Protein AF-A0A1C5L972-F1 (afdb_monomer_lite)

Sequence (433 aa):
MKRKRRQRWIAMLMAVVMLASTMGSTGLAQSLQNETADSETIQKQEEPREFLLPDQVKTWKDVPEYFCRLLGYLPEDGANLELDEESDRYQEILISEGIFAAKDFSEKTTDPITEEEWETLCRKAFSETVKTEEEAQNLSGTAESDRCLITADTSELTGLTAGHVSSVNGSCLSLYDSEIEKLSICDTRELKLKNVKTKRLYISMADGESCRIQSDEETEIPELVITGEGSVSIEGSGSFGVVRVMDTIQELEVRATCSVINESDADISLEDTEGNVEQLQPTEQRELTLSGYLIQFVAEDTTIDTEVVTPGSAIVFPETVPEKEGCIFTSWYKDEAFTEPASQFETAEGQMVYYARYVTEDDAVTVTFDTMGGASLSPVTLAKGESLLTRPVSEIYTSQEGYTFGGWCLDKACTEGFSYSQPVEGDLTLYAF

Foldseek 3Di:
DVVVVVVVVVVVVVVLLVVVVVPDPDDPDDDDDDDDDDDPPPPPPPDFDAQPDDPQQFWLLSPLVVVCLQFVHDLCVQVVDPDPDSSVSSLVVCVVVVLDDPVLRDPPRGHTDDSVSVVVSVVSNFVEEARAQVSQDPPEEDELDGEYEYAYQEYAHEHYRYVEYGYELHQEYHYYPYEYAEYHYELHAEYHYELYEYAEYRYEYEAPGEHEYFYACNYEYQYYEYDYAEEYEYFFNYDYEEYEYAEHYPEYEYLYFYKYFDQYQAWHWYQANVRDTDTAGHGGIDGGDNQFAWEFEDEPNDTPDIDGAGTNAQDDDDPDDDDDPQKDWAFWAQDPVRPGGDFSRDGRRHHTYIYIDIDGPVQKAWEAEPAVAWDHADIHIHGFFDFQRRDDCVRQDTDDPPDDFSAWAQDQVRPGGDDRRGGDHHYGYIYTD

Radius of gyration: 25.87 Å; chains: 1; bounding box: 67×51×73 Å

pLDDT: mean 85.1, std 19.79, range [24.78, 98.5]

Structure (mmCIF, N/CA/C/O backbone):
data_AF-A0A1C5L972-F1
#
_entry.id   AF-A0A1C5L972-F1
#
loop_
_atom_site.group_PDB
_atom_site.id
_atom_site.type_symbol
_atom_site.label_atom_id
_atom_site.label_alt_id
_atom_site.label_comp_id
_atom_site.label_asym_id
_atom_site.label_entity_id
_atom_site.label_seq_id
_atom_site.pdbx_PDB_ins_code
_atom_site.Cartn_x
_atom_site.Cartn_y
_atom_site.Cartn_z
_atom_site.occupancy
_atom_site.B_iso_or_equiv
_atom_site.auth_seq_id
_atom_site.auth_comp_id
_atom_site.auth_asym_id
_atom_site.auth_atom_id
_atom_site.pdbx_PDB_model_num
ATOM 1 N N . MET A 1 1 ? 34.089 -0.508 -3.631 1.00 36.09 1 MET A N 1
ATOM 2 C CA . MET A 1 1 ? 34.187 0.844 -4.243 1.00 36.09 1 MET A CA 1
ATOM 3 C C . MET A 1 1 ? 33.174 1.103 -5.368 1.00 36.09 1 MET A C 1
ATOM 5 O O . MET A 1 1 ? 32.756 2.245 -5.490 1.00 36.09 1 MET A O 1
ATOM 9 N N . LYS A 1 2 ? 32.726 0.097 -6.144 1.00 38.66 2 LYS A N 1
ATOM 10 C CA . LYS A 1 2 ? 31.713 0.273 -7.211 1.00 38.66 2 LYS A CA 1
ATOM 11 C C . LYS A 1 2 ? 30.279 0.540 -6.694 1.00 38.66 2 LYS A C 1
ATOM 13 O O . LYS A 1 2 ? 29.638 1.459 -7.184 1.00 38.66 2 LYS A O 1
ATOM 18 N N . ARG A 1 3 ? 29.830 -0.151 -5.631 1.00 32.56 3 ARG A N 1
ATOM 19 C CA . ARG A 1 3 ? 28.470 -0.026 -5.043 1.00 32.56 3 ARG A CA 1
ATOM 20 C C . ARG A 1 3 ? 28.144 1.387 -4.510 1.00 32.56 3 ARG A C 1
ATOM 22 O O . ARG A 1 3 ? 27.142 1.968 -4.893 1.00 32.56 3 ARG A O 1
ATOM 29 N N . LYS A 1 4 ? 29.073 2.007 -3.763 1.00 30.14 4 LYS A N 1
ATOM 30 C CA . LYS A 1 4 ? 28.936 3.393 -3.251 1.00 30.14 4 LYS A CA 1
ATOM 31 C C . LYS A 1 4 ? 28.996 4.482 -4.331 1.00 30.14 4 LYS A C 1
ATOM 33 O O . LYS A 1 4 ? 28.506 5.583 -4.108 1.00 30.14 4 LYS A O 1
ATOM 38 N N . ARG A 1 5 ? 29.627 4.211 -5.483 1.00 29.88 5 ARG A N 1
ATOM 39 C CA . ARG A 1 5 ? 29.560 5.112 -6.645 1.00 29.88 5 ARG A CA 1
ATOM 40 C C . ARG A 1 5 ? 28.201 4.973 -7.329 1.00 29.88 5 ARG A C 1
ATOM 42 O O . ARG A 1 5 ? 27.576 5.993 -7.550 1.00 29.88 5 ARG A O 1
ATOM 49 N N . ARG A 1 6 ? 27.706 3.749 -7.547 1.00 36.38 6 ARG A N 1
ATOM 50 C CA . ARG A 1 6 ? 26.375 3.493 -8.130 1.00 36.38 6 ARG A CA 1
ATOM 51 C C . ARG A 1 6 ? 25.248 4.151 -7.309 1.00 36.38 6 ARG A C 1
ATOM 53 O O . ARG A 1 6 ? 24.462 4.888 -7.877 1.00 36.38 6 ARG A O 1
ATOM 60 N N . GLN A 1 7 ? 25.267 4.024 -5.978 1.00 33.81 7 GLN A N 1
ATOM 61 C CA . GLN A 1 7 ? 24.280 4.663 -5.084 1.00 33.81 7 GLN A CA 1
ATOM 62 C C . GLN A 1 7 ? 24.304 6.203 -5.126 1.00 33.81 7 GLN A C 1
ATOM 64 O O . GLN A 1 7 ? 23.258 6.836 -5.165 1.00 33.81 7 GLN A O 1
ATOM 69 N N . ARG A 1 8 ? 25.491 6.827 -5.181 1.00 33.19 8 ARG A N 1
ATOM 70 C CA . ARG A 1 8 ? 25.604 8.294 -5.326 1.00 33.19 8 ARG A CA 1
ATOM 71 C C . ARG A 1 8 ? 25.149 8.794 -6.698 1.00 33.19 8 ARG A C 1
ATOM 73 O O . ARG A 1 8 ? 24.725 9.935 -6.799 1.00 33.19 8 ARG A O 1
ATOM 80 N N . TRP A 1 9 ? 25.262 7.960 -7.730 1.00 37.53 9 TRP A N 1
ATOM 81 C CA . TRP A 1 9 ? 24.774 8.262 -9.075 1.00 37.53 9 TRP A CA 1
ATOM 82 C C . TRP A 1 9 ? 23.250 8.124 -9.173 1.00 37.53 9 TRP A C 1
ATOM 84 O O . TRP A 1 9 ? 22.620 9.004 -9.742 1.00 37.53 9 TRP A O 1
ATOM 94 N N . ILE A 1 10 ? 22.660 7.097 -8.552 1.00 39.41 10 ILE A N 1
ATOM 95 C CA . ILE A 1 10 ? 21.199 6.910 -8.480 1.00 39.41 10 ILE A CA 1
ATOM 96 C C . ILE A 1 10 ? 20.537 8.079 -7.734 1.00 39.41 10 ILE A C 1
ATOM 98 O O . ILE A 1 10 ? 19.611 8.686 -8.258 1.00 39.41 10 ILE A O 1
ATOM 102 N N . ALA A 1 11 ? 21.083 8.487 -6.581 1.00 33.41 11 ALA A N 1
ATOM 103 C CA . ALA A 1 11 ? 20.575 9.640 -5.827 1.00 33.41 11 ALA A CA 1
ATOM 104 C C . ALA A 1 11 ? 20.673 10.969 -6.607 1.00 33.41 11 ALA A C 1
ATOM 106 O O . ALA A 1 11 ? 19.819 11.841 -6.476 1.00 33.41 11 ALA A O 1
ATOM 107 N N . MET A 1 12 ? 21.708 11.130 -7.439 1.00 36.00 12 MET A N 1
ATOM 108 C CA . MET A 1 12 ? 21.872 12.316 -8.283 1.00 36.00 12 MET A CA 1
ATOM 109 C C . MET A 1 12 ? 20.904 12.310 -9.475 1.00 36.00 12 MET A C 1
ATOM 111 O O . MET A 1 12 ? 20.450 13.374 -9.878 1.00 36.00 12 MET A O 1
ATOM 115 N N . LEU A 1 13 ? 20.553 11.133 -10.007 1.00 40.84 13 LEU A N 1
ATOM 116 C CA . LEU A 1 13 ? 19.577 10.988 -11.089 1.00 40.84 13 LEU A CA 1
ATOM 117 C C . LEU A 1 13 ? 18.139 11.208 -10.592 1.00 40.84 13 LEU A C 1
ATOM 119 O O . LEU A 1 13 ? 17.389 11.924 -11.243 1.00 40.84 13 LEU A O 1
ATOM 123 N N . MET A 1 14 ? 17.794 10.689 -9.407 1.00 37.59 14 MET A N 1
ATOM 124 C CA . MET A 1 14 ? 16.515 10.961 -8.726 1.00 37.59 14 MET A CA 1
ATOM 125 C C . MET A 1 14 ? 16.310 12.469 -8.520 1.00 37.59 14 MET A C 1
ATOM 127 O O . MET A 1 14 ? 15.249 13.002 -8.828 1.00 37.59 14 MET A O 1
ATOM 131 N N . ALA A 1 15 ? 17.361 13.191 -8.110 1.00 33.16 15 ALA A N 1
ATOM 132 C CA . ALA A 1 15 ? 17.312 14.648 -7.983 1.00 33.16 15 ALA A CA 1
ATOM 133 C C . ALA A 1 15 ? 17.104 15.371 -9.330 1.00 33.16 15 ALA A C 1
ATOM 135 O O . ALA A 1 15 ? 16.464 16.416 -9.363 1.00 33.16 15 ALA A O 1
ATOM 136 N N . VAL A 1 16 ? 17.613 14.830 -10.444 1.00 37.38 16 VAL A N 1
ATOM 137 C CA . VAL A 1 16 ? 17.406 15.399 -11.790 1.00 37.38 16 VAL A CA 1
ATOM 138 C C . VAL A 1 16 ? 15.995 15.106 -12.312 1.00 37.38 16 VAL A C 1
ATOM 140 O O . VAL A 1 16 ? 15.380 15.996 -12.893 1.00 37.38 16 VAL A O 1
ATOM 143 N N . VAL A 1 17 ? 15.445 13.918 -12.041 1.00 36.50 17 VAL A N 1
ATOM 144 C CA . VAL A 1 17 ? 14.046 13.577 -12.360 1.00 36.50 17 VAL A CA 1
ATOM 145 C C . VAL A 1 17 ? 13.074 14.465 -11.567 1.00 36.50 17 VAL A C 1
ATOM 147 O O . VAL A 1 17 ? 12.133 14.994 -12.151 1.00 36.50 17 VAL A O 1
ATOM 150 N N . MET A 1 18 ? 13.353 14.740 -10.285 1.00 32.59 18 MET A N 1
ATOM 151 C CA . MET A 1 18 ? 12.574 15.692 -9.473 1.00 32.59 18 MET A CA 1
ATOM 152 C C . MET A 1 18 ? 12.760 17.167 -9.884 1.00 32.59 18 MET A C 1
ATOM 154 O O . MET A 1 18 ? 11.884 17.999 -9.661 1.00 32.59 18 MET A O 1
ATOM 158 N N . LEU A 1 19 ? 13.899 17.537 -10.479 1.00 30.64 19 LEU A N 1
ATOM 159 C CA . LEU A 1 19 ? 14.118 18.901 -10.981 1.00 30.64 19 LEU A CA 1
ATOM 160 C C . LEU A 1 19 ? 13.445 19.132 -12.344 1.00 30.64 19 LEU A C 1
ATOM 162 O O . LEU A 1 19 ? 13.000 20.245 -12.618 1.00 30.64 19 LEU A O 1
ATOM 166 N N . ALA A 1 20 ? 13.299 18.096 -13.174 1.00 33.44 20 ALA A N 1
ATOM 167 C CA . ALA A 1 20 ? 12.594 18.190 -14.453 1.00 33.44 20 ALA A CA 1
ATOM 168 C C . ALA A 1 20 ? 11.072 18.383 -14.288 1.00 33.44 20 ALA A C 1
ATOM 170 O O . ALA A 1 20 ? 10.449 19.027 -15.128 1.00 33.44 20 ALA A O 1
ATOM 171 N N . SER A 1 21 ? 10.479 17.923 -13.181 1.00 32.88 21 SER A N 1
ATOM 172 C CA . SER A 1 21 ? 9.069 18.183 -12.852 1.00 32.88 21 SER A CA 1
ATOM 173 C C . SER A 1 21 ? 8.804 19.595 -12.304 1.00 32.88 21 SER A C 1
ATOM 175 O O . SER A 1 21 ? 7.650 20.008 -12.226 1.00 32.88 21 SER A O 1
ATOM 177 N N . THR A 1 22 ? 9.840 20.386 -11.985 1.00 31.42 22 THR A N 1
ATOM 178 C CA . THR A 1 22 ? 9.687 21.742 -11.409 1.00 31.42 22 THR A CA 1
ATOM 179 C C . THR A 1 22 ? 9.981 22.891 -12.381 1.00 31.42 22 THR A C 1
ATOM 181 O O . THR A 1 22 ? 9.849 24.060 -12.013 1.00 31.42 22 THR A O 1
ATOM 184 N N . MET A 1 23 ? 10.305 22.610 -13.648 1.00 30.88 23 MET A N 1
ATOM 185 C CA . MET A 1 23 ? 10.529 23.641 -14.669 1.00 30.88 23 MET A CA 1
ATOM 186 C C . MET A 1 23 ? 9.617 23.430 -15.885 1.00 30.88 23 MET A C 1
ATOM 188 O O . MET A 1 23 ? 10.005 22.752 -16.829 1.00 30.88 23 MET A O 1
ATOM 192 N N . GLY A 1 24 ? 8.431 24.065 -15.906 1.00 30.75 24 GLY A N 1
ATOM 193 C CA . GLY A 1 24 ? 7.720 24.261 -17.179 1.00 30.75 24 GLY A CA 1
ATOM 194 C C . GLY A 1 24 ? 6.199 24.436 -17.225 1.00 30.75 24 GLY A C 1
ATOM 195 O O . GLY A 1 24 ? 5.685 24.503 -18.334 1.00 30.75 24 GLY A O 1
ATOM 196 N N . SER A 1 25 ? 5.436 24.561 -16.133 1.00 29.91 25 SER A N 1
ATOM 197 C CA . SER A 1 25 ? 3.982 24.822 -16.230 1.00 29.91 25 SER A CA 1
ATOM 198 C C . SER A 1 25 ? 3.645 26.320 -16.352 1.00 29.91 25 SER A C 1
ATOM 200 O O . SER A 1 25 ? 2.849 26.864 -15.590 1.00 29.91 25 SER A O 1
ATOM 202 N N . THR A 1 26 ? 4.248 27.032 -17.302 1.00 34.31 26 THR A N 1
ATOM 203 C CA . THR A 1 26 ? 3.785 28.379 -17.681 1.00 34.31 26 THR A CA 1
ATOM 204 C C . THR A 1 26 ? 3.864 28.532 -19.190 1.00 34.31 26 THR A C 1
ATOM 206 O O . THR A 1 26 ? 4.852 29.044 -19.712 1.00 34.31 26 THR A O 1
ATOM 209 N N . GLY A 1 27 ? 2.830 28.083 -19.904 1.00 32.16 27 GLY A N 1
ATOM 210 C CA . GLY A 1 27 ? 2.755 28.359 -21.337 1.00 32.16 27 GLY A CA 1
ATOM 211 C C . GLY A 1 27 ? 1.885 27.466 -22.210 1.00 32.16 27 GLY A C 1
ATOM 212 O O . GLY A 1 27 ? 2.214 27.352 -23.378 1.00 32.16 27 GLY A O 1
ATOM 213 N N . LEU A 1 28 ? 0.795 26.863 -21.728 1.00 26.52 28 LEU A N 1
ATOM 214 C CA . LEU A 1 28 ? -0.190 26.220 -22.616 1.00 26.52 28 LEU A CA 1
ATOM 215 C C . LEU A 1 28 ? -1.625 26.529 -22.169 1.00 26.52 28 LEU A C 1
ATOM 217 O O . LEU A 1 28 ? -2.417 25.658 -21.837 1.00 26.52 28 LEU A O 1
ATOM 221 N N . ALA A 1 29 ? -1.970 27.816 -22.182 1.00 28.81 29 ALA A N 1
ATOM 222 C CA . ALA A 1 29 ? -3.348 28.259 -22.342 1.00 28.81 29 ALA A CA 1
ATOM 223 C C . ALA A 1 29 ? -3.404 29.063 -23.646 1.00 28.81 29 ALA A C 1
ATOM 225 O O . ALA A 1 29 ? -2.636 30.006 -23.807 1.00 28.81 29 ALA A O 1
ATOM 226 N N . GLN A 1 30 ? -4.320 28.693 -24.545 1.00 30.34 30 GLN A N 1
ATOM 227 C CA . GLN A 1 30 ? -4.531 29.235 -25.901 1.00 30.34 30 GLN A CA 1
ATOM 228 C C . GLN A 1 30 ? -3.639 28.662 -27.011 1.00 30.34 30 GLN A C 1
ATOM 230 O O . GLN A 1 30 ? -2.775 29.334 -27.558 1.00 30.34 30 GLN A O 1
ATOM 235 N N . SER A 1 31 ? -3.953 27.453 -27.466 1.00 27.86 31 SER A N 1
ATOM 236 C CA . SER A 1 31 ? -4.406 27.251 -28.852 1.00 27.86 31 SER A CA 1
ATOM 237 C C . SER A 1 31 ? -4.719 25.777 -29.067 1.00 27.86 31 SER A C 1
ATOM 239 O O . SER A 1 31 ? -3.822 24.954 -29.020 1.00 27.86 31 SER A O 1
ATOM 241 N N . LEU A 1 32 ? -6.004 25.469 -29.240 1.00 24.78 32 LEU A N 1
ATOM 242 C CA . LEU A 1 32 ? -6.559 24.341 -30.001 1.00 24.78 32 LEU A CA 1
ATOM 243 C C . LEU A 1 32 ? -8.081 24.408 -29.818 1.00 24.78 32 LEU A C 1
ATOM 245 O O . LEU A 1 32 ? -8.695 23.679 -29.048 1.00 24.78 32 LEU A O 1
ATOM 249 N N . GLN A 1 33 ? -8.690 25.387 -30.489 1.00 28.67 33 GLN A N 1
ATOM 250 C CA . GLN A 1 33 ? -10.085 25.275 -30.897 1.00 28.67 33 GLN A CA 1
ATOM 251 C C . GLN A 1 33 ? -10.085 24.752 -32.331 1.00 28.67 33 GLN A C 1
ATOM 253 O O . GLN A 1 33 ? -9.422 25.331 -33.190 1.00 28.67 33 GLN A O 1
ATOM 258 N N . ASN A 1 34 ? -10.889 23.710 -32.539 1.00 26.97 34 ASN A N 1
ATOM 259 C CA . ASN A 1 34 ? -11.239 23.044 -33.793 1.00 26.97 34 ASN A CA 1
ATOM 260 C C . ASN A 1 34 ? -10.188 22.086 -34.368 1.00 26.97 34 ASN A C 1
ATOM 262 O O . ASN A 1 34 ? -9.367 22.479 -35.184 1.00 26.97 34 ASN A O 1
ATOM 266 N N . GLU A 1 35 ? -10.332 20.802 -34.045 1.00 28.38 35 GLU A N 1
ATOM 267 C CA . GLU A 1 35 ? -10.905 19.832 -34.991 1.00 28.38 35 GLU A CA 1
ATOM 268 C C . GLU A 1 35 ? -11.329 18.563 -34.232 1.00 28.38 35 GLU A C 1
ATOM 270 O O . GLU A 1 35 ? -10.538 17.900 -33.573 1.00 28.38 35 GLU A O 1
ATOM 275 N N . THR A 1 36 ? -12.629 18.281 -34.273 1.00 27.91 36 THR A N 1
ATOM 276 C CA . THR A 1 36 ? -13.279 17.089 -33.722 1.00 27.91 36 THR A CA 1
ATOM 277 C C . THR A 1 36 ? -13.065 15.891 -34.645 1.00 27.91 36 THR A C 1
ATOM 279 O O . THR A 1 36 ? -13.440 15.960 -35.818 1.00 27.91 36 THR A O 1
ATOM 282 N N . ALA A 1 37 ? -12.576 14.778 -34.101 1.00 26.42 37 ALA A N 1
ATOM 283 C CA . ALA A 1 37 ? -12.864 13.439 -34.601 1.00 26.42 37 ALA A CA 1
ATOM 284 C C . ALA A 1 37 ? -13.114 12.521 -33.396 1.00 26.42 37 ALA A C 1
ATOM 286 O O . ALA A 1 37 ? -12.305 12.465 -32.473 1.00 26.42 37 ALA A O 1
ATOM 287 N N . ASP A 1 38 ? -14.283 11.887 -33.407 1.00 31.73 38 ASP A N 1
ATOM 288 C CA . ASP A 1 38 ? -14.899 11.136 -32.317 1.00 31.73 38 ASP A CA 1
ATOM 289 C C . ASP A 1 38 ? -14.003 10.038 -31.726 1.00 31.73 38 ASP A C 1
ATOM 291 O O . ASP A 1 38 ? -13.674 9.046 -32.374 1.00 31.73 38 ASP A O 1
ATOM 295 N N . SER A 1 39 ? -13.709 10.188 -30.440 1.00 29.86 39 SER A N 1
ATOM 296 C CA . SER A 1 39 ? -13.487 9.094 -29.503 1.00 29.86 39 SER A CA 1
ATOM 297 C C . SER A 1 39 ? -14.134 9.547 -28.203 1.00 29.86 39 SER A C 1
ATOM 299 O O . SER A 1 39 ? -13.539 10.307 -27.441 1.00 29.86 39 SER A O 1
ATOM 301 N N . GLU A 1 40 ? -15.386 9.149 -27.983 1.00 29.16 40 GLU A N 1
ATOM 302 C CA . GLU A 1 40 ? -16.032 9.259 -26.677 1.00 29.16 40 GLU A CA 1
ATOM 303 C C . GLU A 1 40 ? -15.261 8.373 -25.692 1.00 29.16 40 GLU A C 1
ATOM 305 O O . GLU A 1 40 ? -15.596 7.211 -25.463 1.00 29.16 40 GLU A O 1
ATOM 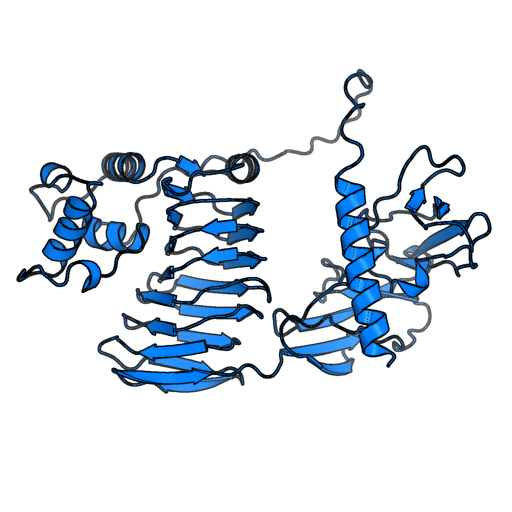310 N N . THR A 1 41 ? -14.200 8.917 -25.099 1.00 28.72 41 THR A N 1
ATOM 311 C CA . THR A 1 41 ? -13.708 8.418 -23.824 1.00 28.72 41 THR A CA 1
ATOM 312 C C . THR A 1 41 ? -14.775 8.807 -22.818 1.00 28.72 41 THR A C 1
ATOM 314 O O . THR A 1 41 ? -14.838 9.948 -22.363 1.00 28.72 41 THR A O 1
ATOM 317 N N . ILE A 1 42 ? -15.682 7.875 -22.534 1.00 30.97 42 ILE A N 1
ATOM 318 C CA . ILE A 1 42 ? -16.595 7.983 -21.404 1.00 30.97 42 ILE A CA 1
ATOM 319 C C . ILE A 1 42 ? -15.698 7.989 -20.162 1.00 30.97 42 ILE A C 1
ATOM 321 O O . ILE A 1 42 ? -15.358 6.933 -19.635 1.00 30.97 42 ILE A O 1
ATOM 325 N N . GLN A 1 43 ? -15.274 9.173 -19.712 1.00 33.34 43 GLN A N 1
ATOM 326 C CA . GLN A 1 43 ? -14.918 9.363 -18.314 1.00 33.34 43 GLN A CA 1
ATOM 327 C C . GLN A 1 43 ? -16.203 9.054 -17.554 1.00 33.34 43 GLN A C 1
ATOM 329 O O . GLN A 1 43 ? -17.136 9.857 -17.528 1.00 33.34 43 GLN A O 1
ATOM 334 N N . LYS A 1 44 ? -16.311 7.825 -17.042 1.00 41.16 44 LYS A N 1
ATOM 335 C CA . LYS A 1 44 ? -17.315 7.510 -16.036 1.00 41.16 44 LYS A CA 1
ATOM 336 C C . LYS A 1 44 ? -16.980 8.409 -14.860 1.00 41.16 44 LYS A C 1
ATOM 338 O O . LYS A 1 44 ? -16.029 8.143 -14.140 1.00 41.16 44 LYS A O 1
ATOM 343 N N . GLN A 1 45 ? -17.726 9.496 -14.738 1.00 46.72 45 GLN A N 1
ATOM 344 C CA . GLN A 1 45 ? -17.748 10.285 -13.527 1.00 46.72 45 GLN A CA 1
ATOM 345 C C . GLN A 1 45 ? -18.190 9.327 -12.422 1.00 46.72 45 GLN A C 1
ATOM 347 O O . GLN A 1 45 ? -19.294 8.782 -12.482 1.00 46.72 45 GLN A O 1
ATOM 352 N N . GLU A 1 46 ? -17.269 9.006 -11.521 1.00 57.84 46 GLU A N 1
ATOM 353 C CA . GLU A 1 46 ? -17.549 8.122 -10.402 1.00 57.84 46 GLU A CA 1
ATOM 354 C C . GLU A 1 46 ? -18.606 8.809 -9.534 1.00 57.84 46 GLU A C 1
ATOM 356 O O . GLU A 1 46 ? -18.465 9.983 -9.181 1.00 57.84 46 GLU A O 1
ATOM 361 N N . GLU A 1 47 ? -19.728 8.131 -9.286 1.00 70.38 47 GLU A N 1
ATOM 362 C CA . GLU A 1 47 ? -20.757 8.706 -8.425 1.00 70.38 47 GLU A CA 1
ATOM 363 C C . GLU A 1 47 ? -20.192 8.796 -7.001 1.00 70.38 47 GLU A C 1
ATOM 365 O O . GLU A 1 47 ? -19.632 7.811 -6.512 1.00 70.38 47 GLU A O 1
ATOM 370 N N . PRO A 1 48 ? -20.307 9.959 -6.333 1.00 71.56 48 PRO A N 1
ATOM 371 C CA . PRO A 1 48 ? -19.757 10.138 -4.999 1.00 71.56 48 PRO A CA 1
ATOM 372 C C . PRO A 1 48 ? -20.384 9.126 -4.050 1.00 71.56 48 PRO A C 1
ATOM 374 O O . PRO A 1 48 ? -21.611 9.016 -3.974 1.00 71.56 48 PRO A O 1
ATOM 377 N N . ARG A 1 49 ? -19.548 8.401 -3.303 1.00 73.88 49 ARG A N 1
ATOM 378 C CA . ARG A 1 49 ? -20.054 7.458 -2.308 1.00 73.88 49 ARG A CA 1
ATOM 379 C C . ARG A 1 49 ? -20.758 8.231 -1.196 1.00 73.88 49 ARG A C 1
ATOM 381 O O . ARG A 1 49 ? -20.190 9.139 -0.583 1.00 73.88 49 ARG A O 1
ATOM 388 N N . GLU A 1 50 ? -22.025 7.908 -0.961 1.00 70.94 50 GLU A N 1
ATOM 389 C CA . GLU A 1 50 ? -22.743 8.425 0.202 1.00 70.94 50 GLU A CA 1
ATOM 390 C C . GLU A 1 50 ? -22.172 7.810 1.488 1.00 70.94 50 GLU A C 1
ATOM 392 O O . GLU A 1 50 ? -21.419 6.835 1.452 1.00 70.94 50 GLU A O 1
ATOM 397 N N . PHE A 1 51 ? -22.501 8.406 2.636 1.00 68.69 51 PHE A N 1
ATOM 398 C CA . PHE A 1 51 ? -22.123 7.867 3.940 1.00 68.69 51 PHE A CA 1
ATOM 399 C C . PHE A 1 51 ? -22.860 6.547 4.170 1.00 68.69 51 PHE A C 1
ATOM 401 O O . PHE A 1 51 ? -23.947 6.525 4.741 1.00 68.69 51 PHE A O 1
ATOM 408 N N . LEU A 1 52 ? -22.274 5.448 3.701 1.00 76.50 52 LEU A N 1
ATOM 409 C CA . LEU A 1 52 ? -22.806 4.116 3.939 1.00 76.50 52 LEU A CA 1
ATOM 410 C C . LEU A 1 52 ? -22.718 3.837 5.440 1.00 76.50 52 LEU A C 1
ATOM 412 O O . LEU A 1 52 ? -21.625 3.850 6.015 1.00 76.50 52 LEU A O 1
ATOM 416 N N . LEU A 1 53 ? -23.879 3.632 6.069 1.00 84.50 53 LEU A N 1
ATOM 417 C CA . LEU A 1 53 ? -23.951 3.160 7.445 1.00 84.50 53 LEU A CA 1
ATOM 418 C C . LEU A 1 53 ? -23.247 1.793 7.503 1.00 84.50 53 LEU A C 1
ATOM 420 O O . LEU A 1 53 ? -23.660 0.891 6.772 1.00 84.50 53 LEU A O 1
ATOM 424 N N . PRO A 1 54 ? -22.193 1.626 8.321 1.00 85.50 54 PRO A N 1
ATOM 425 C CA . PRO A 1 54 ? -21.483 0.356 8.407 1.00 85.50 54 PRO A CA 1
ATOM 426 C C . PRO A 1 54 ? -22.410 -0.755 8.908 1.00 85.50 54 PRO A C 1
ATOM 428 O O . PRO A 1 54 ? -23.193 -0.536 9.834 1.00 85.50 54 PRO A O 1
ATOM 431 N N . ASP A 1 55 ? -22.295 -1.962 8.351 1.00 85.50 55 ASP A N 1
ATOM 432 C CA . ASP A 1 55 ? -23.162 -3.103 8.692 1.00 85.50 55 ASP A CA 1
ATOM 433 C C . ASP A 1 55 ? -23.084 -3.502 10.181 1.00 85.50 55 ASP A C 1
ATOM 435 O O . ASP A 1 55 ? -24.016 -4.102 10.737 1.00 85.50 55 ASP A O 1
ATOM 439 N N . GLN A 1 56 ? -21.974 -3.162 10.841 1.00 84.88 56 GLN A N 1
ATOM 440 C CA . GLN A 1 56 ? -21.746 -3.379 12.268 1.00 84.88 56 GLN A CA 1
ATOM 441 C C . GLN A 1 56 ? -22.535 -2.391 13.143 1.00 84.88 56 GLN A C 1
ATOM 443 O O . GLN A 1 56 ? -22.855 -2.714 14.286 1.00 84.88 56 GLN A O 1
ATOM 448 N N . VAL A 1 57 ? -22.888 -1.211 12.623 1.00 89.75 57 VAL A N 1
ATOM 449 C CA . VAL A 1 57 ? -23.578 -0.153 13.372 1.00 89.75 57 VAL A CA 1
ATOM 450 C C . VAL A 1 57 ? -25.086 -0.261 13.145 1.00 89.75 57 VAL A C 1
ATOM 452 O O . VAL A 1 57 ? -25.647 0.318 12.218 1.00 89.75 57 VAL A O 1
ATOM 455 N N . LYS A 1 58 ? -25.776 -1.013 14.010 1.00 90.75 58 LYS A N 1
ATOM 456 C CA . LYS A 1 58 ? -27.220 -1.290 13.864 1.00 90.75 58 LYS A CA 1
ATOM 457 C C . LYS A 1 58 ? -28.076 -0.394 14.740 1.00 90.75 58 LYS A C 1
ATOM 459 O O . LYS A 1 58 ? -29.191 -0.029 14.367 1.00 90.75 58 LYS A O 1
ATOM 464 N N . THR A 1 59 ? -27.578 -0.078 15.925 1.00 92.25 59 THR A N 1
ATOM 465 C CA . THR A 1 59 ? -28.276 0.679 16.958 1.00 92.25 59 THR A CA 1
ATOM 466 C C . THR A 1 59 ? -27.376 1.754 17.537 1.00 92.25 59 THR A C 1
ATOM 468 O O . THR A 1 59 ? -26.155 1.730 17.388 1.00 92.25 59 THR A O 1
ATOM 471 N N . TRP A 1 60 ? -27.975 2.689 18.266 1.00 90.62 60 TRP A N 1
ATOM 472 C CA . TRP A 1 60 ? -27.239 3.742 18.962 1.00 90.62 60 TRP A CA 1
ATOM 473 C C . TRP A 1 60 ? -26.215 3.239 19.993 1.00 90.62 60 TRP A C 1
ATOM 475 O O . TRP A 1 60 ? -25.312 3.989 20.357 1.00 90.62 60 TRP A O 1
ATOM 485 N N . LYS A 1 61 ? -26.323 1.985 20.448 1.00 88.56 61 LYS A N 1
ATOM 486 C CA . LYS A 1 61 ? -25.340 1.336 21.323 1.00 88.56 61 LYS A CA 1
ATOM 487 C C . LYS A 1 61 ? -24.006 1.076 20.613 1.00 88.56 61 LYS A C 1
ATOM 489 O O . LYS A 1 61 ? -22.973 1.136 21.269 1.00 88.56 61 LYS A O 1
ATOM 494 N N . ASP A 1 62 ? -24.033 0.829 19.306 1.00 88.75 62 ASP A N 1
ATOM 495 C CA . ASP A 1 62 ? -22.861 0.419 18.517 1.00 88.75 62 ASP A CA 1
ATOM 496 C C . ASP A 1 62 ? -22.015 1.633 18.073 1.00 88.75 62 ASP A C 1
ATOM 498 O O . ASP A 1 62 ? -20.821 1.532 17.796 1.00 88.75 62 ASP A O 1
ATOM 502 N N . VAL A 1 63 ? -22.641 2.814 18.034 1.00 90.69 63 VAL A N 1
ATOM 503 C CA . VAL A 1 63 ? -22.060 4.074 17.543 1.00 90.69 63 VAL A CA 1
ATOM 504 C C . VAL A 1 63 ? -20.772 4.486 18.268 1.00 90.69 63 VAL A C 1
ATOM 506 O O . VAL A 1 63 ? -19.815 4.833 17.576 1.00 90.69 63 VAL A O 1
ATOM 509 N N . PRO A 1 64 ? -20.696 4.501 19.616 1.00 89.81 64 PRO A N 1
ATOM 510 C CA . PRO A 1 64 ? -19.534 5.050 20.312 1.00 89.81 64 PRO A CA 1
ATOM 511 C C . PRO A 1 64 ? -18.262 4.241 20.058 1.00 89.81 64 PRO A C 1
ATOM 513 O O . PRO A 1 64 ? -17.221 4.817 19.757 1.00 89.81 64 PRO A O 1
ATOM 516 N N . GLU A 1 65 ? -18.359 2.913 20.126 1.00 88.00 65 GLU A N 1
ATOM 517 C CA . GLU A 1 65 ? -17.236 2.010 19.862 1.00 88.00 65 GLU A CA 1
ATOM 518 C C . GLU A 1 65 ? -16.729 2.189 18.428 1.00 88.00 65 GLU A C 1
ATOM 520 O O . GLU A 1 65 ? -15.539 2.428 18.212 1.00 88.00 65 GLU A O 1
ATOM 525 N N . TYR A 1 66 ? -17.637 2.183 17.445 1.00 90.50 66 TYR A N 1
ATOM 526 C CA . TYR A 1 66 ? -17.254 2.384 16.050 1.00 90.50 66 TYR A CA 1
ATOM 527 C C . TYR A 1 66 ? -16.617 3.764 15.824 1.00 90.50 66 TYR A C 1
ATOM 529 O O . TYR A 1 66 ? -15.609 3.873 15.129 1.00 90.50 66 TYR A O 1
ATOM 537 N N . PHE A 1 67 ? -17.147 4.839 16.418 1.00 91.44 67 PHE A N 1
ATOM 538 C CA . PHE A 1 67 ? -16.539 6.167 16.279 1.00 91.44 67 PHE A CA 1
ATOM 539 C C . PHE A 1 67 ? -15.169 6.268 16.950 1.00 91.44 67 PHE A C 1
ATOM 541 O O . PHE A 1 67 ? -14.296 6.950 16.416 1.00 91.44 67 PHE A O 1
ATOM 548 N N . CYS A 1 68 ? -14.946 5.592 18.079 1.00 89.81 68 CYS A N 1
ATOM 549 C CA . CYS A 1 68 ? -13.615 5.503 18.676 1.00 89.81 68 CYS A CA 1
ATOM 550 C C . CYS A 1 68 ? -12.625 4.815 17.733 1.00 89.81 68 CYS A C 1
ATOM 552 O O . CYS A 1 68 ? -11.538 5.354 17.530 1.00 89.81 68 CYS A O 1
ATOM 554 N N . ARG A 1 69 ? -13.023 3.711 17.084 1.00 89.38 69 ARG A N 1
ATOM 555 C CA . ARG A 1 69 ? -12.223 3.054 16.033 1.00 89.38 69 ARG A CA 1
ATOM 556 C C . ARG A 1 69 ? -11.921 4.006 14.880 1.00 89.38 69 ARG A C 1
ATOM 558 O O . ARG A 1 69 ? -10.770 4.171 14.485 1.00 89.38 69 ARG A O 1
ATOM 565 N N . LEU A 1 70 ? -12.952 4.694 14.394 1.00 91.88 70 LEU A N 1
ATOM 566 C CA . LEU A 1 70 ? -12.843 5.627 13.281 1.00 91.88 70 LEU A CA 1
ATOM 567 C C . LEU A 1 70 ? -11.906 6.800 13.598 1.00 91.88 70 LEU A C 1
ATOM 569 O O . LEU A 1 70 ? -11.215 7.282 12.710 1.00 91.88 70 LEU A O 1
ATOM 573 N N . LEU A 1 71 ? -11.865 7.246 14.852 1.00 91.12 71 LEU A N 1
ATOM 574 C CA . LEU A 1 71 ? -11.046 8.362 15.328 1.00 91.12 71 LEU A CA 1
ATOM 575 C C . LEU A 1 71 ? -9.729 7.917 15.997 1.00 91.12 71 LEU A C 1
ATOM 577 O O . LEU A 1 71 ? -9.020 8.741 16.582 1.00 91.12 71 LEU A O 1
ATOM 581 N N . GLY A 1 72 ? -9.381 6.628 15.916 1.00 88.19 72 GLY A N 1
ATOM 582 C CA . GLY A 1 72 ? -8.134 6.082 16.454 1.00 88.19 72 GLY A CA 1
ATOM 583 C C . GLY A 1 72 ? -7.970 6.312 17.959 1.00 88.19 72 GLY A C 1
ATOM 584 O O . GLY A 1 72 ? -6.906 6.756 18.411 1.00 88.19 72 GLY A O 1
ATOM 585 N N . TYR A 1 73 ? -9.033 6.070 18.726 1.00 87.31 73 TYR A N 1
ATOM 586 C CA . TYR A 1 73 ? -9.006 6.032 20.187 1.00 87.31 73 TYR A CA 1
ATOM 587 C C . TYR A 1 73 ? -9.096 4.592 20.684 1.00 87.31 73 TYR A C 1
ATOM 589 O O . TYR A 1 73 ? -9.923 3.809 20.221 1.00 87.31 73 TYR A O 1
ATOM 597 N N . LEU A 1 74 ? -8.257 4.271 21.663 1.00 75.50 74 LEU A N 1
ATOM 598 C CA . LEU A 1 74 ? -8.306 3.019 22.405 1.00 75.50 74 LEU A CA 1
ATOM 599 C C . LEU A 1 74 ? -9.209 3.169 23.636 1.00 75.50 74 LEU A C 1
ATOM 601 O O . LEU A 1 74 ? -9.239 4.248 24.233 1.00 75.50 74 LEU A O 1
ATOM 605 N N . PRO A 1 75 ? -9.865 2.095 24.109 1.00 66.25 75 PRO A N 1
ATOM 606 C CA . PRO A 1 75 ? -10.572 2.135 25.392 1.00 66.25 75 PRO A CA 1
ATOM 607 C C 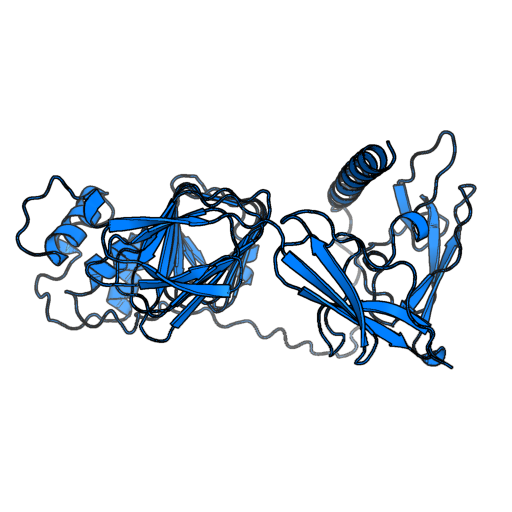. PRO A 1 75 ? -9.648 2.516 26.568 1.00 66.25 75 PRO A C 1
ATOM 609 O O . PRO A 1 75 ? -10.091 3.133 27.538 1.00 66.25 75 PRO A O 1
ATOM 612 N N . GLU A 1 76 ? -8.347 2.220 26.468 1.00 67.31 76 GLU A N 1
ATOM 613 C CA . GLU A 1 76 ? -7.323 2.609 27.449 1.00 67.31 76 GLU A CA 1
ATOM 614 C C . GLU A 1 76 ? -7.025 4.117 27.472 1.00 67.31 76 GLU A C 1
ATOM 616 O O . GLU A 1 76 ? -6.602 4.638 28.505 1.00 67.31 76 GLU A O 1
ATOM 621 N N . ASP A 1 77 ? -7.298 4.853 26.389 1.00 67.62 77 ASP A N 1
ATOM 622 C CA . ASP A 1 77 ? -7.140 6.315 26.376 1.00 67.62 77 ASP A CA 1
ATOM 623 C C . ASP A 1 77 ? -8.120 6.983 27.375 1.00 67.62 77 ASP A C 1
ATOM 625 O O . ASP A 1 77 ? -7.892 8.101 27.839 1.00 67.62 77 ASP A O 1
ATOM 629 N N . GLY A 1 78 ? -9.170 6.259 27.794 1.00 56.44 78 GLY A N 1
ATOM 630 C CA . GLY A 1 78 ? -10.122 6.641 28.839 1.00 56.44 78 GLY A CA 1
ATOM 631 C C . GLY A 1 78 ? -9.803 6.128 30.254 1.00 56.44 78 GLY A C 1
ATOM 632 O O . GLY A 1 78 ? -10.663 6.230 31.127 1.00 56.44 78 GLY A O 1
ATOM 633 N N . ALA A 1 79 ? -8.608 5.579 30.527 1.00 49.16 79 ALA A N 1
ATOM 634 C CA . ALA A 1 79 ? -8.269 4.783 31.728 1.00 49.16 79 ALA A CA 1
ATOM 635 C C . ALA A 1 79 ? -8.466 5.430 33.126 1.00 49.16 79 ALA A C 1
ATOM 637 O O . ALA A 1 79 ? -8.240 4.768 34.138 1.00 49.16 79 ALA A O 1
ATOM 638 N N . ASN A 1 80 ? -8.922 6.682 33.230 1.00 51.72 80 ASN A N 1
ATOM 639 C CA . ASN A 1 80 ? -9.335 7.299 34.502 1.00 51.72 80 ASN A CA 1
ATOM 640 C C . ASN A 1 80 ? -10.852 7.223 34.771 1.00 51.72 80 ASN A C 1
ATOM 642 O O . ASN A 1 80 ? -11.338 7.842 35.720 1.00 51.72 80 ASN A O 1
ATOM 646 N N . LEU A 1 81 ? -11.603 6.489 33.950 1.00 53.97 81 LEU A N 1
ATOM 647 C CA . LEU A 1 81 ? -13.055 6.379 34.038 1.00 53.97 81 LEU A CA 1
ATOM 648 C C . LEU A 1 81 ? -13.442 5.027 34.656 1.00 53.97 81 LEU A C 1
ATOM 650 O O . LEU A 1 81 ? -13.457 3.996 33.984 1.00 53.97 81 LEU A O 1
ATOM 654 N N . GLU A 1 82 ? -13.750 5.017 35.957 1.00 49.56 82 GLU A N 1
ATOM 655 C CA . GLU A 1 82 ? -14.396 3.874 36.624 1.00 49.56 82 GLU A CA 1
ATOM 656 C C . GLU A 1 82 ? -15.848 3.747 36.120 1.00 49.56 82 GLU A C 1
ATOM 658 O O . GLU A 1 82 ? -16.783 4.225 36.762 1.00 49.56 82 GLU A O 1
ATOM 663 N N . LEU A 1 83 ? -16.031 3.155 34.936 1.00 57.06 83 LEU A N 1
ATOM 664 C CA . LEU A 1 83 ? -17.340 2.883 34.331 1.00 57.06 83 LEU A CA 1
ATOM 665 C C . LEU A 1 83 ? -17.556 1.370 34.176 1.00 57.06 83 LEU A C 1
ATOM 667 O O . LEU A 1 83 ? -16.628 0.643 33.791 1.00 57.06 83 LEU A O 1
ATOM 671 N N . ASP A 1 84 ? -18.778 0.934 34.506 1.00 52.47 84 ASP A N 1
ATOM 672 C CA . ASP A 1 84 ? -19.198 -0.472 34.622 1.00 52.47 84 ASP A CA 1
ATOM 673 C C . ASP A 1 84 ? -19.416 -1.158 33.256 1.00 52.47 84 ASP A C 1
ATOM 675 O O . ASP A 1 84 ? -19.265 -2.377 33.164 1.00 52.47 84 ASP A O 1
ATOM 679 N N . GLU A 1 85 ? -19.729 -0.400 32.195 1.00 63.78 85 GLU A N 1
ATOM 680 C CA . GLU A 1 85 ? -19.925 -0.904 30.825 1.00 63.78 85 GLU A CA 1
ATOM 681 C C . GLU A 1 85 ? -18.905 -0.294 29.846 1.00 63.78 85 GLU A C 1
ATOM 683 O O . GLU A 1 85 ? -18.583 0.893 29.906 1.00 63.78 85 GLU A O 1
ATOM 688 N N . GLU A 1 86 ? -18.389 -1.108 28.920 1.00 68.75 86 GLU A N 1
ATOM 689 C CA . GLU A 1 86 ? -17.380 -0.691 27.934 1.00 68.75 86 GLU A CA 1
ATOM 690 C C . GLU A 1 86 ? -17.905 0.393 26.975 1.00 68.75 86 GLU A C 1
ATOM 692 O O . 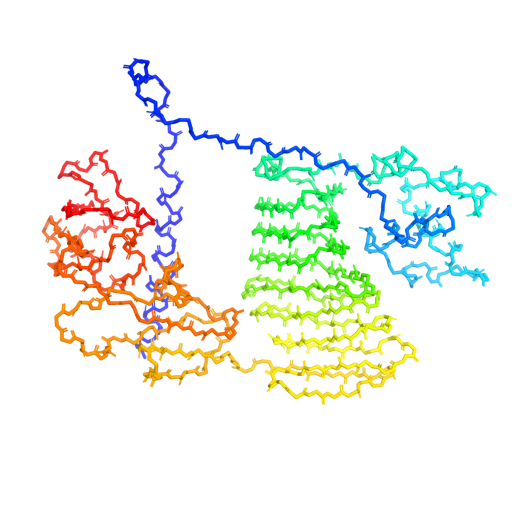GLU A 1 86 ? -17.196 1.350 26.667 1.00 68.75 86 GLU A O 1
ATOM 697 N N . SER A 1 87 ? -19.187 0.321 26.593 1.00 69.88 87 SER A N 1
ATOM 698 C CA . SER A 1 87 ? -19.840 1.329 25.746 1.00 69.88 87 SER A CA 1
ATOM 699 C C . SER A 1 87 ? -19.847 2.727 26.365 1.00 69.88 87 SER A C 1
ATOM 701 O O . SER A 1 87 ? -19.710 3.717 25.645 1.00 69.88 87 SER A O 1
ATOM 703 N N . ASP A 1 88 ? -19.963 2.820 27.692 1.00 76.38 88 ASP A N 1
ATOM 704 C CA . ASP A 1 88 ? -19.977 4.102 28.403 1.00 76.38 88 ASP A CA 1
ATOM 705 C C . ASP A 1 88 ? -18.587 4.752 28.387 1.00 76.38 88 ASP A C 1
ATOM 707 O O . ASP A 1 88 ? -18.469 5.978 28.335 1.00 76.38 88 ASP A O 1
ATOM 711 N N . ARG A 1 89 ? -17.520 3.940 28.359 1.00 77.88 89 ARG A N 1
ATOM 712 C CA . ARG A 1 89 ? -16.141 4.434 28.236 1.00 77.88 89 ARG A CA 1
ATOM 713 C C . ARG A 1 89 ? -15.903 5.070 26.876 1.00 77.88 89 ARG A C 1
ATOM 715 O O . ARG A 1 89 ? -15.367 6.173 26.823 1.00 77.88 89 ARG A O 1
ATOM 722 N N . TYR A 1 90 ? -16.340 4.421 25.797 1.00 84.62 90 TYR A N 1
ATOM 723 C CA . TYR A 1 90 ? -16.219 4.977 24.448 1.00 84.62 90 TYR A CA 1
ATOM 724 C C . TYR A 1 90 ? -16.986 6.298 24.303 1.00 84.62 90 TYR A C 1
ATOM 726 O O . TYR A 1 90 ? -16.449 7.266 23.765 1.00 84.62 90 TYR A O 1
ATOM 734 N N . GLN A 1 91 ? -18.207 6.387 24.846 1.00 85.75 91 GLN A N 1
ATOM 735 C CA . GLN A 1 91 ? -18.962 7.647 24.852 1.00 85.75 91 GLN A CA 1
ATOM 736 C C . GLN A 1 91 ? -18.209 8.758 25.583 1.00 85.75 91 GLN A C 1
ATOM 738 O O . GLN A 1 91 ? -18.067 9.860 25.054 1.00 85.75 91 GLN A O 1
ATOM 743 N N . GLU A 1 92 ? -17.704 8.475 26.781 1.00 84.38 92 GLU A N 1
ATOM 744 C CA . GLU A 1 92 ? -17.015 9.477 27.587 1.00 84.38 92 GLU A CA 1
ATOM 745 C C . GLU A 1 92 ? -15.686 9.918 26.950 1.00 84.38 92 GLU A C 1
ATOM 747 O O . GLU A 1 92 ? -15.377 11.108 26.978 1.00 84.38 92 GLU A O 1
ATOM 752 N N . ILE A 1 93 ? -14.947 9.015 26.288 1.00 86.31 93 ILE A N 1
ATOM 753 C CA . ILE A 1 93 ? -13.766 9.370 25.479 1.00 86.31 93 ILE A CA 1
ATOM 754 C C . ILE A 1 93 ? -14.160 10.397 24.412 1.00 86.31 93 ILE A C 1
ATOM 756 O O . ILE A 1 93 ? -13.619 11.504 24.385 1.00 86.31 93 ILE A O 1
ATOM 760 N N . LEU A 1 94 ? -15.164 10.081 23.592 1.00 87.38 94 LEU A N 1
ATOM 761 C CA . LEU A 1 94 ? -15.641 10.946 22.508 1.00 87.38 94 LEU A CA 1
ATOM 762 C C . LEU A 1 94 ? -16.151 12.314 22.995 1.00 87.38 94 LEU A C 1
ATOM 764 O O . LEU A 1 94 ? -16.013 13.323 22.291 1.00 87.38 94 LEU A O 1
ATOM 768 N N . ILE A 1 95 ? -16.729 12.358 24.198 1.00 87.50 95 ILE A N 1
ATOM 769 C CA . ILE A 1 95 ? -17.178 13.594 24.848 1.00 87.50 95 ILE A CA 1
ATOM 770 C C . ILE A 1 95 ? -15.991 14.398 25.390 1.00 87.50 95 ILE A C 1
ATOM 772 O O . ILE A 1 95 ? -15.941 15.617 25.214 1.00 87.50 95 ILE A O 1
ATOM 776 N N . SER A 1 96 ? -15.027 13.736 26.032 1.00 84.62 96 SER A N 1
ATOM 777 C CA . SER A 1 96 ? -13.859 14.377 26.648 1.00 84.62 96 SER A CA 1
ATOM 778 C C . SER A 1 96 ? -12.935 15.040 25.623 1.00 84.62 96 SER A C 1
ATOM 780 O O . SER A 1 96 ? -12.385 16.110 25.884 1.00 84.62 96 SER A O 1
ATOM 782 N N . GLU A 1 97 ? -12.872 14.472 24.419 1.00 83.44 97 GLU A N 1
ATOM 783 C CA . GLU A 1 97 ? -12.148 15.013 23.265 1.00 83.44 97 GLU A CA 1
ATOM 784 C C . GLU A 1 97 ? -12.860 16.225 22.633 1.00 83.44 97 GLU A C 1
ATOM 786 O O . GLU A 1 97 ? -12.355 16.846 21.696 1.00 83.44 97 GLU A O 1
ATOM 791 N N . GLY A 1 98 ? -14.048 16.585 23.136 1.00 82.94 98 GLY A N 1
ATOM 792 C CA . GLY A 1 98 ? -14.816 17.749 22.699 1.00 82.94 98 GLY A CA 1
ATOM 793 C C . GLY A 1 98 ? -15.444 17.605 21.311 1.00 82.94 98 GLY A C 1
ATOM 794 O O . GLY A 1 98 ? -15.928 18.596 20.761 1.00 82.94 98 GLY A O 1
ATOM 795 N N . ILE A 1 99 ? -15.441 16.395 20.746 1.00 83.25 99 ILE A N 1
ATOM 796 C CA . ILE A 1 99 ? -16.014 16.092 19.428 1.00 83.25 99 ILE A CA 1
ATOM 797 C C . ILE A 1 99 ? -17.537 16.005 19.544 1.00 83.25 99 ILE A C 1
ATOM 799 O O . ILE A 1 99 ? -18.278 16.626 18.777 1.00 83.25 99 ILE A O 1
ATOM 803 N N . PHE A 1 100 ? -18.006 15.276 20.556 1.00 88.69 100 PHE A N 1
ATOM 804 C CA . PHE A 1 100 ? -19.418 15.053 20.825 1.00 88.69 100 PHE A CA 1
ATOM 805 C C . PHE A 1 100 ? -19.816 15.588 22.204 1.00 88.69 100 PHE A C 1
ATOM 807 O O . PHE A 1 100 ? -19.001 15.837 23.084 1.00 88.69 100 PHE A O 1
ATOM 814 N N . ALA A 1 101 ? -21.106 15.809 22.390 1.00 87.38 101 ALA A N 1
ATOM 815 C CA . ALA A 1 101 ? -21.747 16.041 23.670 1.00 87.38 101 ALA A CA 1
ATOM 816 C C . ALA A 1 101 ? -22.625 14.828 23.990 1.00 87.38 101 ALA A C 1
ATOM 818 O O . ALA A 1 101 ? -23.108 14.158 23.084 1.00 87.38 101 ALA A O 1
ATOM 819 N N . ALA A 1 102 ? -22.924 14.597 25.270 1.00 82.69 102 ALA A N 1
ATOM 820 C CA . ALA A 1 102 ? -23.745 13.457 25.697 1.00 82.69 102 ALA A CA 1
ATOM 821 C C . ALA A 1 102 ? -25.077 13.324 24.930 1.00 82.69 102 ALA A C 1
ATOM 823 O O . ALA A 1 102 ? -25.505 12.224 24.620 1.00 82.69 102 ALA A O 1
ATOM 824 N N . LYS A 1 103 ? -25.701 14.453 24.563 1.00 85.81 103 LYS A N 1
ATOM 825 C CA . LYS A 1 103 ? -26.959 14.493 23.795 1.00 85.81 103 LYS A CA 1
ATOM 826 C C . LYS A 1 103 ? -26.849 14.002 22.345 1.00 85.81 103 LYS A C 1
ATOM 828 O O . LYS A 1 103 ? -27.879 13.847 21.700 1.00 85.81 103 LYS A O 1
ATOM 833 N N . ASP A 1 104 ? -25.634 13.914 21.805 1.00 84.56 104 ASP A N 1
ATOM 834 C CA . ASP A 1 104 ? -25.405 13.439 20.438 1.00 84.56 104 ASP A CA 1
ATOM 835 C C . ASP A 1 104 ? -25.494 11.914 20.362 1.00 84.56 104 ASP A C 1
ATOM 837 O O . ASP A 1 104 ? -25.730 11.380 19.286 1.00 84.56 104 ASP A O 1
ATOM 841 N N . PHE A 1 105 ? -25.367 11.225 21.499 1.00 83.38 105 PHE A N 1
ATOM 842 C CA . PHE A 1 105 ? -25.681 9.811 21.627 1.00 83.38 105 PHE A CA 1
ATOM 843 C C . PHE A 1 105 ? -27.132 9.682 22.104 1.00 83.38 105 PHE A C 1
ATOM 845 O O . PHE A 1 105 ? -27.549 10.335 23.063 1.00 83.38 105 PHE A O 1
ATOM 852 N N . SER A 1 106 ? -27.938 8.887 21.398 1.00 75.62 106 SER A N 1
ATOM 853 C CA . SER A 1 106 ? -29.358 8.720 21.725 1.00 75.62 106 SER A CA 1
ATOM 854 C C . SER A 1 106 ? -29.560 8.237 23.164 1.00 75.62 106 SER A C 1
ATOM 856 O O . SER A 1 106 ? -28.974 7.242 23.586 1.00 75.62 106 SER A O 1
ATOM 858 N N . GLU A 1 107 ? -30.500 8.865 23.882 1.00 72.81 107 GLU A N 1
ATOM 859 C CA . GLU A 1 107 ? -30.987 8.383 25.188 1.00 72.81 107 GLU A CA 1
ATOM 860 C C . GLU A 1 107 ? -31.643 6.987 25.093 1.00 72.81 107 GLU A C 1
ATOM 862 O O . GLU A 1 107 ? -31.924 6.348 26.108 1.00 72.81 107 GLU A O 1
ATOM 867 N N . LYS A 1 108 ? -31.906 6.506 23.870 1.00 69.94 108 LYS A N 1
ATOM 868 C CA . LYS A 1 108 ? -32.448 5.182 23.564 1.00 69.94 108 LYS A CA 1
ATOM 869 C C . LYS A 1 108 ? -31.401 4.345 22.832 1.00 69.94 108 LYS A C 1
ATOM 871 O O . LYS A 1 108 ? -31.428 4.214 21.611 1.00 69.94 108 LYS A O 1
ATOM 876 N N . THR A 1 109 ? -30.495 3.759 23.603 1.00 78.75 109 THR A N 1
ATOM 877 C CA . THR A 1 109 ? -29.344 2.981 23.114 1.00 78.75 109 THR A CA 1
ATOM 878 C C . THR A 1 109 ? -29.719 1.832 22.172 1.00 78.75 109 THR A C 1
ATOM 880 O O . THR A 1 109 ? -28.983 1.528 21.245 1.00 78.75 109 THR A O 1
ATOM 883 N N . THR A 1 110 ? -30.881 1.208 22.358 1.00 84.56 110 THR A N 1
ATOM 884 C CA . THR A 1 110 ? -31.334 0.059 21.554 1.00 84.56 110 THR A CA 1
ATOM 885 C C . THR A 1 110 ? -32.118 0.422 20.291 1.00 84.56 110 THR A C 1
ATOM 887 O O . THR A 1 110 ? -32.489 -0.479 19.539 1.00 84.56 110 THR A O 1
ATOM 890 N N . ASP A 1 111 ? -32.448 1.698 20.084 1.00 90.62 111 ASP A N 1
ATOM 891 C CA . ASP A 1 111 ? -33.163 2.115 18.875 1.00 90.62 111 ASP A CA 1
ATOM 892 C C . ASP A 1 111 ? -32.218 2.012 17.658 1.00 90.62 111 ASP A C 1
ATOM 894 O O . ASP A 1 111 ? -31.018 2.282 17.798 1.00 90.62 111 ASP A O 1
ATOM 898 N N . PRO A 1 112 ? -32.725 1.632 16.468 1.00 92.81 112 PRO A N 1
ATOM 899 C CA . PRO A 1 112 ? -31.928 1.645 15.247 1.00 92.81 112 PRO A CA 1
ATOM 900 C C . PRO A 1 112 ? -31.414 3.048 14.927 1.00 92.81 112 PRO A C 1
ATOM 902 O O . PRO A 1 112 ? -32.146 4.021 15.119 1.00 92.81 112 PRO A O 1
ATOM 905 N N . ILE A 1 113 ? -30.193 3.136 14.405 1.00 93.00 113 ILE A N 1
ATOM 906 C CA . ILE A 1 113 ? -29.667 4.373 13.823 1.00 93.00 113 ILE A CA 1
ATOM 907 C C . ILE A 1 113 ? -29.986 4.419 12.325 1.00 93.00 113 ILE A C 1
ATOM 909 O O . ILE A 1 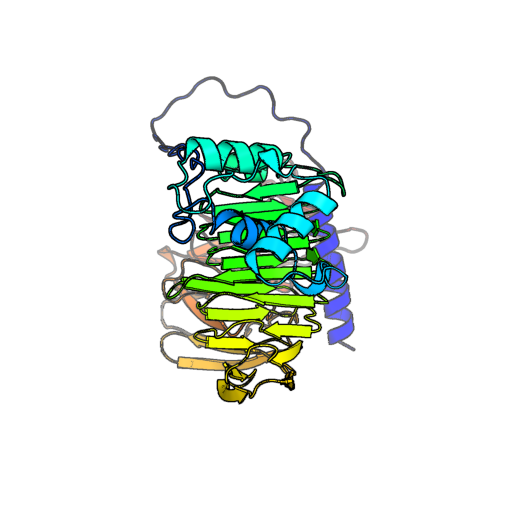113 ? -30.023 3.393 11.647 1.00 93.00 113 ILE A O 1
ATOM 913 N N . THR A 1 114 ? -30.255 5.613 11.812 1.00 92.31 114 THR A N 1
ATOM 914 C CA . THR A 1 114 ? -30.490 5.864 10.386 1.00 92.31 114 THR A CA 1
ATOM 915 C C . THR A 1 114 ? -29.233 6.386 9.686 1.00 92.31 114 THR A C 1
ATOM 917 O O . THR A 1 114 ? -28.350 6.961 10.321 1.00 92.31 114 THR A O 1
ATOM 920 N N . GLU A 1 115 ? -29.163 6.249 8.360 1.00 90.81 115 GLU A N 1
ATOM 921 C CA . GLU A 1 115 ? -28.070 6.814 7.547 1.00 90.81 115 GLU A CA 1
ATOM 922 C C . GLU A 1 115 ? -27.948 8.341 7.701 1.00 90.81 115 GLU A C 1
ATOM 924 O O . GLU A 1 115 ? -26.843 8.868 7.782 1.00 90.81 115 GLU A O 1
ATOM 929 N N . GLU A 1 116 ? -29.070 9.062 7.821 1.00 90.94 116 GLU A N 1
ATOM 930 C CA . GLU A 1 116 ? -29.075 10.522 8.023 1.00 90.94 116 GLU A CA 1
ATOM 931 C C . GLU A 1 116 ? -28.478 10.917 9.388 1.00 90.94 116 GLU A C 1
ATOM 933 O O . GLU A 1 116 ? -27.723 11.891 9.502 1.00 90.94 116 GLU A O 1
ATOM 938 N N . GLU A 1 117 ? -28.789 10.152 10.438 1.00 92.69 117 GLU A N 1
ATOM 939 C CA . GLU A 1 117 ? -28.200 10.341 11.768 1.00 92.69 117 GLU A CA 1
ATOM 940 C C . GLU A 1 117 ? -26.700 10.032 11.752 1.00 92.69 117 GLU A C 1
ATOM 942 O O . GLU A 1 117 ? -25.910 10.811 12.288 1.00 92.69 117 GLU A O 1
ATOM 947 N N . TRP A 1 118 ? -26.299 8.949 11.083 1.00 91.88 118 TRP A N 1
ATOM 948 C CA . TRP A 1 118 ? -24.897 8.582 10.898 1.00 91.88 118 TRP A CA 1
ATOM 949 C C . TRP A 1 118 ? -24.105 9.664 10.161 1.00 91.88 118 TRP A C 1
ATOM 951 O O . TRP A 1 118 ? -23.088 10.145 10.665 1.00 91.88 118 TRP A O 1
ATOM 961 N N . GLU A 1 119 ? -24.611 10.132 9.018 1.00 90.75 119 GLU A N 1
ATOM 962 C CA . GLU A 1 119 ? -23.998 11.217 8.251 1.00 90.75 119 GLU A CA 1
ATOM 963 C C . GLU A 1 119 ? -23.849 12.488 9.100 1.00 90.75 119 GLU A C 1
ATOM 965 O O . GLU A 1 119 ? -22.823 13.172 9.042 1.00 90.75 119 GLU A O 1
ATOM 970 N N . THR A 1 120 ? -24.849 12.800 9.928 1.00 91.69 120 THR A N 1
ATOM 971 C CA . THR A 1 120 ? -24.795 13.953 10.833 1.00 91.69 120 THR A CA 1
ATOM 972 C C . THR A 1 120 ? -23.649 13.830 11.839 1.00 91.69 120 THR A C 1
ATOM 974 O O . THR A 1 120 ? -22.949 14.816 12.090 1.00 91.69 120 THR A O 1
ATOM 977 N N . LEU A 1 121 ? -23.421 12.637 12.396 1.00 92.56 121 LEU A N 1
ATOM 978 C CA . LEU A 1 121 ? -22.299 12.385 13.301 1.00 92.56 121 LEU A CA 1
ATOM 979 C C . LEU A 1 121 ? -20.955 12.484 12.569 1.00 92.56 121 LEU A C 1
ATOM 981 O O . LEU A 1 121 ? -20.037 13.130 13.076 1.00 92.56 121 LEU A O 1
ATOM 985 N N . CYS A 1 122 ? -20.843 11.926 11.361 1.00 92.44 122 CYS A N 1
ATOM 986 C CA . CYS A 1 122 ? -19.619 12.015 10.565 1.00 92.44 122 CYS A CA 1
ATOM 987 C C . CYS A 1 122 ? -19.260 13.472 10.247 1.00 92.44 122 CYS A C 1
ATOM 989 O O . CYS A 1 122 ? -18.149 13.906 10.537 1.00 92.44 122 CYS A O 1
ATOM 991 N N . ARG A 1 123 ? -20.211 14.274 9.754 1.00 90.94 123 ARG A N 1
ATOM 992 C CA . ARG A 1 123 ? -19.990 15.706 9.460 1.00 90.94 123 ARG A CA 1
ATOM 993 C C . ARG A 1 123 ? -19.637 16.542 10.691 1.00 90.94 123 ARG A C 1
ATOM 995 O O . ARG A 1 123 ? -19.159 17.664 10.562 1.00 90.94 123 ARG A O 1
ATOM 1002 N N . LYS A 1 124 ? -19.928 16.034 11.888 1.00 91.94 124 LYS A N 1
ATOM 1003 C CA . LYS A 1 124 ? -19.543 16.664 13.149 1.00 91.94 124 LYS A CA 1
ATOM 1004 C C . LYS A 1 124 ? -18.131 16.271 13.584 1.00 91.94 124 LYS A C 1
ATOM 1006 O O . LYS A 1 124 ? -17.420 17.108 14.134 1.00 91.94 124 LYS A O 1
ATOM 1011 N N . ALA A 1 125 ? -17.742 15.021 13.353 1.00 91.94 125 ALA A N 1
ATOM 1012 C CA . ALA A 1 125 ? -16.428 14.506 13.717 1.00 91.94 125 ALA A CA 1
ATOM 1013 C C . ALA A 1 125 ? -15.319 14.937 12.746 1.00 91.94 125 ALA A C 1
ATOM 1015 O O . ALA A 1 125 ? -14.197 15.200 13.185 1.00 91.94 125 ALA A O 1
ATOM 1016 N N . PHE A 1 126 ? -15.636 15.032 11.454 1.00 92.44 126 PHE A N 1
ATOM 1017 C CA . PHE A 1 126 ? -14.678 15.276 10.379 1.00 92.44 126 PHE A CA 1
ATOM 1018 C C . PHE A 1 126 ? -14.889 16.649 9.754 1.00 92.44 126 PHE A C 1
ATOM 1020 O O . PHE A 1 126 ? -16.013 17.035 9.437 1.00 92.44 126 PHE A O 1
ATOM 1027 N N . SER A 1 127 ? -13.796 17.391 9.591 1.00 91.00 127 SER A N 1
ATOM 1028 C CA . SER A 1 127 ? -13.802 18.707 8.949 1.00 91.00 127 SER A CA 1
ATOM 1029 C C . SER A 1 127 ? -13.890 18.597 7.432 1.00 91.00 127 SER A C 1
ATOM 1031 O O . SER A 1 127 ? -14.459 19.478 6.798 1.00 91.00 127 SER A O 1
ATOM 1033 N N . GLU A 1 128 ? -13.355 17.512 6.875 1.00 90.38 128 GLU A N 1
ATOM 1034 C CA . GLU A 1 128 ? -13.331 17.240 5.441 1.00 90.38 128 GLU A CA 1
ATOM 1035 C C . GLU A 1 128 ? -13.798 15.811 5.163 1.00 90.38 128 GLU A C 1
ATOM 1037 O O . GLU A 1 128 ? -13.588 14.896 5.966 1.00 90.38 128 GLU A O 1
ATOM 1042 N N . THR A 1 129 ? -14.440 15.605 4.016 1.00 91.94 129 THR A N 1
ATOM 1043 C CA . THR A 1 129 ? -14.828 14.271 3.548 1.00 91.94 129 THR A CA 1
ATOM 1044 C C . THR A 1 129 ? -14.480 14.119 2.078 1.00 91.94 129 THR A C 1
ATOM 1046 O O . THR A 1 129 ? -14.879 14.952 1.274 1.00 91.94 129 THR A O 1
ATOM 1049 N N . VAL A 1 130 ? -13.778 13.037 1.749 1.00 91.69 130 VAL A N 1
ATOM 1050 C CA . VAL A 1 130 ? -13.375 12.665 0.391 1.00 91.69 130 VAL A CA 1
ATOM 1051 C C . VAL A 1 130 ? -14.221 11.478 -0.057 1.00 91.69 130 VAL A C 1
ATOM 1053 O O . VAL A 1 130 ? -14.186 10.407 0.555 1.00 91.69 130 VAL A O 1
ATOM 1056 N N . LYS A 1 131 ? -15.015 11.667 -1.105 1.00 91.88 131 LYS A N 1
ATOM 1057 C CA . LYS A 1 131 ? -16.010 10.704 -1.605 1.00 91.88 131 LYS A CA 1
ATOM 1058 C C . LYS A 1 131 ? -15.683 10.156 -2.986 1.00 91.88 131 LYS A C 1
ATOM 1060 O O . LYS A 1 131 ? -16.303 9.180 -3.404 1.00 91.88 131 LYS A O 1
ATOM 1065 N N . THR A 1 132 ? -14.741 10.782 -3.685 1.00 91.19 132 THR A N 1
ATOM 1066 C CA . THR A 1 132 ? -14.279 10.386 -5.018 1.00 91.19 132 THR A CA 1
ATOM 1067 C C . THR A 1 132 ? -12.761 10.476 -5.111 1.00 91.19 132 THR A C 1
ATOM 1069 O O . THR A 1 132 ? -12.115 11.179 -4.329 1.00 91.19 132 THR A O 1
ATOM 1072 N N . GLU A 1 133 ? -12.191 9.802 -6.106 1.00 88.88 133 GLU A N 1
ATOM 1073 C CA . GLU A 1 133 ? -10.770 9.931 -6.429 1.00 88.88 133 GLU A CA 1
ATOM 1074 C C . GLU A 1 133 ? -10.398 11.373 -6.832 1.00 88.88 133 GLU A C 1
ATOM 1076 O O . GLU A 1 133 ? -9.355 11.887 -6.436 1.00 88.88 133 GLU A O 1
ATOM 1081 N N . GLU A 1 134 ? -11.278 12.075 -7.554 1.00 88.81 134 GLU A N 1
ATOM 1082 C CA . GLU A 1 134 ? -11.051 13.473 -7.953 1.00 88.81 134 GLU A CA 1
ATOM 1083 C C . GLU A 1 134 ? -10.974 14.412 -6.736 1.00 88.81 134 GLU A C 1
ATOM 1085 O O . GLU A 1 134 ? -10.131 15.309 -6.689 1.00 88.81 134 GLU A O 1
ATOM 1090 N N . GLU A 1 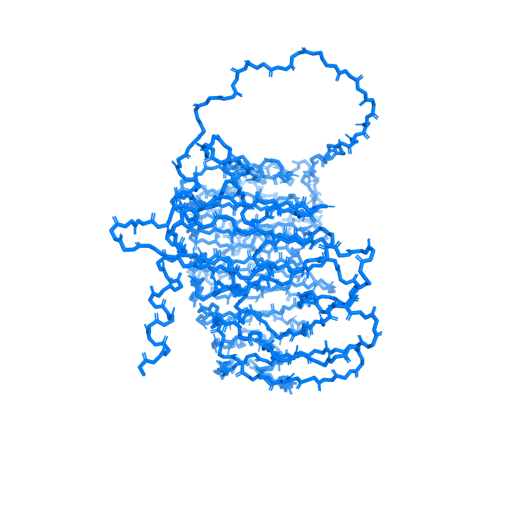135 ? -11.828 14.216 -5.727 1.00 91.00 135 GLU A N 1
ATOM 1091 C CA . GLU A 1 135 ? -11.743 14.970 -4.470 1.00 91.00 135 GLU A CA 1
ATOM 1092 C C . GLU A 1 135 ? -10.428 14.677 -3.733 1.00 91.00 135 GLU A C 1
ATOM 1094 O O . GLU A 1 135 ? -9.821 15.599 -3.190 1.00 91.00 135 GLU A O 1
ATOM 1099 N N . ALA A 1 136 ? -9.958 13.425 -3.772 1.00 87.75 136 ALA A N 1
ATOM 1100 C CA . ALA A 1 136 ? -8.699 13.001 -3.163 1.00 87.75 136 ALA A CA 1
ATOM 1101 C C . ALA A 1 136 ? -7.490 13.707 -3.802 1.00 87.75 136 ALA A C 1
ATOM 1103 O O . ALA A 1 136 ? -6.670 14.293 -3.098 1.00 87.75 136 ALA A O 1
ATOM 1104 N N . GLN A 1 137 ? -7.434 13.739 -5.138 1.00 84.44 137 GLN A N 1
ATOM 1105 C CA . GLN A 1 137 ? -6.355 14.380 -5.902 1.00 84.44 137 GLN A CA 1
ATOM 1106 C C . GLN A 1 137 ? -6.318 15.904 -5.722 1.00 84.44 137 GLN A C 1
ATOM 1108 O O . GLN A 1 137 ? -5.257 16.526 -5.794 1.00 84.44 137 GLN A O 1
ATOM 1113 N N . ASN A 1 138 ? -7.480 16.521 -5.496 1.00 85.00 138 ASN A N 1
ATOM 1114 C CA . ASN A 1 138 ? -7.590 17.957 -5.256 1.00 85.00 138 ASN A CA 1
ATOM 1115 C C . ASN A 1 138 ? -7.321 18.347 -3.795 1.00 85.00 138 ASN A C 1
ATOM 1117 O O . ASN A 1 138 ? -7.152 19.538 -3.506 1.00 85.00 138 ASN A O 1
ATOM 1121 N N . LEU A 1 139 ? -7.275 17.381 -2.872 1.00 83.12 139 LEU A N 1
ATOM 1122 C CA . LEU A 1 139 ? -6.969 17.637 -1.472 1.00 83.12 139 LEU A CA 1
ATOM 1123 C C . LEU A 1 139 ? -5.467 17.905 -1.317 1.00 83.12 139 LEU A C 1
ATOM 1125 O O . LEU A 1 139 ? -4.663 17.002 -1.113 1.00 83.12 139 LEU A O 1
ATOM 1129 N N . SER A 1 140 ? -5.081 19.176 -1.408 1.00 66.44 140 SER A N 1
ATOM 1130 C CA . SER A 1 140 ? -3.698 19.615 -1.216 1.00 66.44 140 SER A CA 1
ATOM 1131 C C . SER A 1 140 ? -3.553 20.422 0.069 1.00 66.44 140 SER A C 1
ATOM 1133 O O . SER A 1 140 ? -4.262 21.415 0.231 1.00 66.44 140 SER A O 1
ATOM 1135 N N . GLY A 1 141 ? -2.582 20.071 0.917 1.00 64.88 141 GLY A N 1
ATOM 1136 C CA . GLY A 1 141 ? -2.241 20.836 2.116 1.00 64.88 141 GLY A CA 1
ATOM 1137 C C . GLY A 1 141 ? -3.372 20.868 3.147 1.00 64.88 141 GLY A C 1
ATOM 1138 O O . GLY A 1 141 ? -4.273 21.698 3.083 1.00 64.88 141 GLY A O 1
ATOM 1139 N N . THR A 1 142 ? -3.288 19.991 4.137 1.00 63.72 142 THR A N 1
ATOM 1140 C CA . THR A 1 142 ? -4.184 19.974 5.299 1.00 63.72 142 THR A CA 1
ATOM 1141 C C . THR A 1 142 ? -3.501 20.612 6.513 1.00 63.72 142 THR A C 1
ATOM 1143 O O . THR A 1 142 ? -2.281 20.803 6.517 1.00 63.72 142 THR A O 1
ATOM 1146 N N . ALA A 1 143 ? -4.275 21.036 7.519 1.00 59.16 143 ALA A N 1
ATOM 1147 C CA . ALA A 1 143 ? -3.707 21.474 8.790 1.00 59.16 143 ALA A CA 1
ATOM 1148 C C . ALA A 1 143 ? -3.565 20.291 9.762 1.00 59.16 143 ALA A C 1
ATOM 1150 O O . ALA A 1 143 ? -4.425 19.414 9.818 1.00 59.16 143 ALA A O 1
ATOM 1151 N N . GLU A 1 144 ? -2.546 20.328 10.628 1.00 63.66 144 GLU A N 1
ATOM 1152 C CA . GLU A 1 144 ? -2.315 19.322 11.686 1.00 63.66 144 GLU A CA 1
ATOM 1153 C C . GLU A 1 144 ? -3.515 19.114 12.634 1.00 63.66 144 GLU A C 1
ATOM 1155 O O . GLU A 1 144 ? -3.547 18.150 13.387 1.00 63.66 144 GLU A O 1
ATOM 1160 N N . SER A 1 145 ? -4.500 20.017 12.651 1.00 63.53 145 SER A N 1
ATOM 1161 C CA . SER A 1 145 ? -5.717 19.889 13.462 1.00 63.53 145 SER A CA 1
ATOM 1162 C C . SER A 1 145 ? -6.883 19.200 12.754 1.00 63.53 145 SER A C 1
ATOM 1164 O O . SER A 1 145 ? -7.885 18.894 13.402 1.00 63.53 145 SER A O 1
ATOM 1166 N N . ASP A 1 146 ? -6.797 19.018 11.438 1.00 84.44 146 ASP A N 1
ATOM 1167 C CA . ASP A 1 146 ? -7.936 18.609 10.624 1.00 84.44 146 ASP A CA 1
ATOM 1168 C C . ASP A 1 146 ? -8.169 17.102 10.715 1.00 84.44 146 ASP A C 1
ATOM 1170 O O . ASP A 1 146 ? -7.231 16.308 10.847 1.00 84.44 146 ASP A O 1
ATOM 1174 N N . ARG A 1 147 ? -9.447 16.717 10.633 1.00 91.69 147 ARG A N 1
ATOM 1175 C CA . ARG A 1 147 ? -9.875 15.319 10.568 1.00 91.69 147 ARG A CA 1
ATOM 1176 C C . ARG A 1 147 ? -10.522 15.070 9.216 1.00 91.69 147 ARG A C 1
ATOM 1178 O O . ARG A 1 147 ? -11.581 15.629 8.931 1.00 91.69 147 ARG A O 1
ATOM 1185 N N . CYS A 1 148 ? -9.893 14.234 8.405 1.00 93.50 148 CYS A N 1
ATOM 1186 C CA . CYS A 1 148 ? -10.379 13.870 7.082 1.00 93.50 148 CYS A CA 1
ATOM 1187 C C . CYS A 1 148 ? -11.001 12.475 7.116 1.00 93.50 148 CYS A C 1
ATOM 1189 O O . CYS A 1 148 ? -10.406 11.545 7.659 1.00 93.50 148 CYS A O 1
ATOM 1191 N N . LEU A 1 149 ? -12.185 12.333 6.527 1.00 94.50 149 LEU A N 1
ATOM 1192 C CA . LEU A 1 149 ? -12.836 11.044 6.327 1.00 94.50 149 LEU A CA 1
ATOM 1193 C C . LEU A 1 149 ? -12.879 10.699 4.841 1.00 94.50 149 LEU A C 1
ATOM 1195 O O . LEU A 1 149 ? -13.463 11.419 4.040 1.00 94.50 149 LEU A O 1
ATOM 1199 N N . ILE A 1 150 ? -12.293 9.571 4.484 1.00 94.19 150 ILE A N 1
ATOM 1200 C CA . ILE A 1 150 ? -12.219 9.041 3.134 1.00 94.19 150 ILE A CA 1
ATOM 1201 C C . ILE A 1 150 ? -13.236 7.906 3.020 1.00 94.19 150 ILE A C 1
ATOM 1203 O O . ILE A 1 150 ? -13.217 6.937 3.776 1.00 94.19 150 ILE A O 1
ATOM 1207 N N . THR A 1 151 ? -14.151 8.068 2.075 1.00 93.25 151 THR A N 1
ATOM 1208 C CA . THR A 1 151 ? -15.220 7.114 1.740 1.00 93.25 151 THR A CA 1
ATOM 1209 C C . THR A 1 151 ? -15.175 6.691 0.272 1.00 93.25 151 THR A C 1
ATOM 1211 O O . THR A 1 151 ? -15.918 5.793 -0.127 1.00 93.25 151 THR A O 1
ATOM 1214 N N . ALA A 1 152 ? -14.308 7.327 -0.527 1.00 92.00 152 ALA A N 1
ATOM 1215 C CA . ALA A 1 152 ? -14.004 6.914 -1.890 1.00 92.00 152 ALA A CA 1
ATOM 1216 C C . ALA A 1 152 ? -13.571 5.439 -1.920 1.00 92.00 152 ALA A C 1
ATOM 1218 O O . ALA A 1 152 ? -12.876 4.975 -1.016 1.00 92.00 152 ALA A O 1
ATOM 1219 N N . ASP A 1 153 ? -13.988 4.697 -2.949 1.00 92.62 153 ASP A N 1
ATOM 1220 C CA . ASP A 1 153 ? -13.622 3.282 -3.065 1.00 92.62 153 ASP A CA 1
ATOM 1221 C C . ASP A 1 153 ? -12.122 3.117 -3.326 1.00 92.62 153 ASP A C 1
ATOM 1223 O O . ASP A 1 153 ? -11.462 2.295 -2.699 1.00 92.62 153 ASP A O 1
ATOM 1227 N N . THR A 1 154 ? -11.573 3.945 -4.211 1.00 94.00 154 THR A N 1
ATOM 1228 C CA . THR A 1 154 ? -10.133 4.077 -4.420 1.00 94.00 154 THR A CA 1
ATOM 1229 C C . THR A 1 154 ? -9.747 5.542 -4.277 1.00 94.00 154 THR A C 1
ATOM 1231 O O . THR A 1 154 ? -10.472 6.432 -4.720 1.00 94.00 154 THR A O 1
ATOM 1234 N N . SER A 1 155 ? -8.625 5.809 -3.616 1.00 93.06 155 SER A N 1
ATOM 1235 C CA . SER A 1 155 ? -8.132 7.172 -3.435 1.00 93.06 155 SER A CA 1
ATOM 1236 C C . SER A 1 155 ? -6.616 7.215 -3.367 1.00 93.06 155 SER A C 1
ATOM 1238 O O . SER A 1 155 ? -5.979 6.339 -2.784 1.00 93.06 155 SER A O 1
ATOM 1240 N N . GLU A 1 156 ? -6.052 8.263 -3.955 1.00 94.44 156 GLU A N 1
ATOM 1241 C CA . GLU A 1 156 ? -4.635 8.582 -3.889 1.00 94.44 156 GLU A CA 1
ATOM 1242 C C . GLU A 1 156 ? -4.482 10.017 -3.398 1.00 94.44 156 GLU A C 1
ATOM 1244 O O . GLU A 1 156 ? -5.047 10.943 -3.983 1.00 94.44 156 GLU A O 1
ATOM 1249 N N . LEU A 1 157 ? -3.739 10.195 -2.305 1.00 93.00 157 LEU A N 1
ATOM 1250 C CA . LEU A 1 157 ? -3.459 11.503 -1.728 1.00 93.00 157 LEU A CA 1
ATOM 1251 C C . LEU A 1 157 ? -1.960 11.661 -1.508 1.00 93.00 157 LEU A C 1
ATOM 1253 O O . LEU A 1 157 ? -1.268 10.733 -1.089 1.00 93.00 157 LEU A O 1
ATOM 1257 N N . THR A 1 158 ? -1.462 12.864 -1.771 1.00 92.56 158 THR A N 1
ATOM 1258 C CA . THR A 1 158 ? -0.043 13.194 -1.653 1.00 92.56 158 THR A CA 1
ATOM 1259 C C . THR A 1 158 ? 0.157 14.503 -0.899 1.00 92.56 158 THR A C 1
ATOM 1261 O O . THR A 1 158 ? -0.628 15.441 -1.052 1.00 92.56 158 THR A O 1
ATOM 1264 N N . GLY A 1 159 ? 1.205 14.590 -0.078 1.00 90.38 159 GLY A N 1
ATOM 1265 C CA . GLY A 1 159 ? 1.574 15.842 0.586 1.00 90.38 159 GLY A CA 1
ATOM 1266 C C . GLY A 1 159 ? 0.601 16.294 1.678 1.00 90.38 159 GLY A C 1
ATOM 1267 O O . GLY A 1 159 ? 0.429 17.501 1.876 1.00 90.38 159 GLY A O 1
ATOM 1268 N N . LEU A 1 160 ? -0.076 15.366 2.360 1.00 90.81 160 LEU A N 1
ATOM 1269 C CA . LEU A 1 160 ? -1.010 15.702 3.434 1.00 90.81 160 LEU A CA 1
ATOM 1270 C C . LEU A 1 160 ? -0.287 15.986 4.753 1.00 90.81 160 LEU A C 1
ATOM 1272 O O . LEU A 1 160 ? 0.690 15.330 5.106 1.00 90.81 160 LEU A O 1
ATOM 1276 N N . THR A 1 161 ? -0.827 16.929 5.523 1.00 91.31 161 THR A N 1
ATOM 1277 C CA . THR A 1 161 ? -0.437 17.189 6.912 1.00 91.31 161 THR A CA 1
ATOM 1278 C C . THR A 1 161 ? -1.696 17.258 7.768 1.00 91.31 161 THR A C 1
ATOM 1280 O O . THR A 1 161 ? -2.344 18.295 7.829 1.00 91.31 161 THR A O 1
ATOM 1283 N N . ALA A 1 162 ? -2.104 16.154 8.390 1.00 91.25 162 ALA A N 1
ATOM 1284 C CA . ALA A 1 162 ? -3.415 16.057 9.044 1.00 91.25 162 ALA A CA 1
ATOM 1285 C C . ALA A 1 162 ? -3.323 15.554 10.487 1.00 91.25 162 ALA A C 1
ATOM 1287 O O . ALA A 1 162 ? -2.466 14.742 10.831 1.00 91.25 162 ALA A O 1
ATOM 1288 N N . GLY A 1 163 ? -4.259 15.996 11.327 1.00 92.19 163 GLY A N 1
ATOM 1289 C CA . GLY A 1 163 ? -4.387 15.492 12.695 1.00 92.19 163 GLY A CA 1
ATOM 1290 C C . GLY A 1 163 ? -4.971 14.086 12.741 1.00 92.19 163 GLY A C 1
ATOM 1291 O O . GLY A 1 163 ? -4.584 13.256 13.561 1.00 92.19 163 GLY A O 1
ATOM 1292 N N . HIS A 1 164 ? -5.911 13.801 11.846 1.00 94.19 164 HIS A N 1
ATOM 1293 C CA . HIS A 1 164 ? -6.488 12.473 11.724 1.00 94.19 164 HIS A CA 1
ATOM 1294 C C . HIS A 1 164 ? -6.942 12.212 10.296 1.00 94.19 164 HIS A C 1
ATOM 1296 O O . HIS A 1 164 ? -7.596 13.061 9.690 1.00 94.19 164 HIS A O 1
ATOM 1302 N N . VAL A 1 165 ? -6.652 11.028 9.773 1.00 95.94 165 VAL A N 1
ATOM 1303 C CA . VAL A 1 165 ? -7.225 10.549 8.512 1.00 95.94 165 VAL A CA 1
ATOM 1304 C C . VAL A 1 165 ? -7.889 9.210 8.770 1.00 95.94 165 VAL A C 1
ATOM 1306 O O . VAL A 1 165 ? -7.279 8.321 9.356 1.00 95.94 165 VAL A O 1
ATOM 1309 N N . SER A 1 166 ? -9.132 9.067 8.328 1.00 96.31 166 SER A N 1
ATOM 1310 C CA . SER A 1 166 ? -9.885 7.821 8.427 1.00 96.31 166 SER A CA 1
ATOM 1311 C C . SER A 1 166 ? -10.295 7.355 7.043 1.00 96.31 166 SER A C 1
ATOM 1313 O O . SER A 1 166 ? -10.855 8.152 6.303 1.00 96.31 166 SER A O 1
ATOM 1315 N N . SER A 1 167 ? -10.086 6.088 6.703 1.00 95.56 167 SER A N 1
ATOM 1316 C CA . SER A 1 167 ? -10.653 5.461 5.503 1.00 95.56 167 SER A CA 1
ATOM 1317 C C . SER A 1 167 ? -11.661 4.400 5.891 1.00 95.56 167 SER A C 1
ATOM 1319 O O . SER A 1 167 ? -11.404 3.623 6.812 1.00 95.56 167 SER A O 1
ATOM 1321 N N . VAL A 1 168 ? -12.800 4.367 5.201 1.00 93.88 168 VAL A N 1
ATOM 1322 C CA . VAL A 1 168 ? -13.904 3.454 5.510 1.00 93.88 168 VAL A CA 1
ATOM 1323 C C . VAL A 1 168 ? -14.405 2.745 4.259 1.00 93.88 168 VAL A C 1
ATOM 1325 O O . VAL A 1 168 ? -14.751 3.407 3.281 1.00 93.88 168 VAL A O 1
ATOM 1328 N N . ASN A 1 169 ? -14.517 1.413 4.316 1.00 91.88 169 ASN A N 1
ATOM 1329 C CA . ASN A 1 169 ? -15.105 0.564 3.270 1.00 91.88 169 ASN A CA 1
ATOM 1330 C C . ASN A 1 169 ? -14.459 0.711 1.874 1.00 91.88 169 ASN A C 1
ATOM 1332 O O . ASN A 1 169 ? -15.102 0.427 0.860 1.00 91.88 169 ASN A O 1
ATOM 1336 N N . GLY A 1 170 ? -13.219 1.196 1.784 1.00 92.69 170 GLY A N 1
ATOM 1337 C CA . GLY A 1 170 ? -12.518 1.387 0.513 1.00 92.69 170 GLY A CA 1
ATOM 1338 C C . GLY A 1 170 ? -11.909 0.094 -0.038 1.00 92.69 170 GLY A C 1
ATOM 1339 O O . GLY A 1 170 ? -11.482 -0.791 0.698 1.00 92.69 170 GLY A O 1
ATOM 1340 N N . SER A 1 171 ? -11.789 -0.014 -1.352 1.00 95.44 171 SER A N 1
ATOM 1341 C CA . SER A 1 171 ? -10.912 -1.003 -1.978 1.00 95.44 171 SER A CA 1
ATOM 1342 C C . SER A 1 171 ? -9.435 -0.657 -1.762 1.00 95.44 171 SER A C 1
ATOM 1344 O O . SER A 1 171 ? -8.654 -1.551 -1.449 1.00 95.44 171 SER A O 1
ATOM 1346 N N . CYS A 1 172 ? -9.043 0.618 -1.886 1.00 96.56 172 CYS A N 1
ATOM 1347 C CA . CYS A 1 172 ? -7.646 1.035 -1.738 1.00 96.56 172 CYS A CA 1
ATOM 1348 C C . CYS A 1 172 ? -7.501 2.495 -1.282 1.00 96.56 172 CYS A C 1
ATOM 1350 O O . CYS A 1 172 ? -8.096 3.406 -1.859 1.00 96.56 172 CYS A O 1
ATOM 1352 N N . LEU A 1 173 ? -6.627 2.724 -0.303 1.00 97.38 173 LEU A N 1
ATOM 1353 C CA . LEU A 1 173 ? -6.105 4.042 0.047 1.00 97.38 173 LEU A CA 1
ATOM 1354 C C . LEU A 1 173 ? -4.595 4.083 -0.217 1.00 97.38 173 LEU A C 1
ATOM 1356 O O . LEU A 1 173 ? -3.830 3.341 0.397 1.00 97.38 173 LEU A O 1
ATOM 1360 N N . SER A 1 174 ? -4.169 4.994 -1.085 1.00 97.38 174 SER A N 1
ATOM 1361 C CA . SER A 1 174 ? -2.766 5.321 -1.327 1.00 97.38 174 SER A CA 1
ATOM 1362 C C . SER A 1 174 ? -2.430 6.672 -0.699 1.00 97.38 174 SER A C 1
ATOM 1364 O O . SER A 1 174 ? -3.063 7.681 -1.007 1.00 97.38 174 SER A O 1
ATOM 1366 N N . LEU A 1 175 ? -1.422 6.700 0.171 1.00 96.25 175 LEU A N 1
ATOM 1367 C CA . LEU A 1 175 ? -0.897 7.914 0.790 1.00 96.25 175 LEU A CA 1
ATOM 1368 C C . LEU A 1 175 ? 0.585 8.061 0.470 1.00 96.25 175 LEU A C 1
ATOM 1370 O O . LEU A 1 175 ? 1.379 7.158 0.745 1.00 96.25 175 LEU A O 1
ATOM 1374 N N . TYR A 1 176 ? 0.952 9.224 -0.058 1.00 95.06 176 TYR A N 1
ATOM 1375 C CA . TYR A 1 176 ? 2.317 9.548 -0.451 1.00 95.06 176 TYR A CA 1
ATOM 1376 C C . TYR A 1 176 ? 2.804 10.831 0.225 1.00 95.06 176 TYR A C 1
ATOM 1378 O O . TYR A 1 176 ? 2.039 11.782 0.383 1.00 95.06 176 TYR A O 1
ATOM 1386 N N . ASP A 1 177 ? 4.071 10.875 0.634 1.00 94.62 177 ASP A N 1
ATOM 1387 C CA . ASP A 1 177 ? 4.744 12.085 1.134 1.00 94.62 177 ASP A CA 1
ATOM 1388 C C . ASP A 1 177 ? 3.943 12.844 2.213 1.00 94.62 177 ASP A C 1
ATOM 1390 O O . ASP A 1 177 ? 3.799 14.066 2.156 1.00 94.62 177 ASP A O 1
ATOM 1394 N N . SER A 1 178 ? 3.348 12.121 3.164 1.00 94.19 178 SER A N 1
ATOM 1395 C CA . SER A 1 178 ? 2.349 12.669 4.094 1.00 94.19 178 SER A CA 1
ATOM 1396 C C . SER A 1 178 ? 2.759 12.506 5.558 1.00 94.19 178 SER A C 1
ATOM 1398 O O . SER A 1 178 ? 3.324 11.488 5.951 1.00 94.19 178 SER A O 1
ATOM 1400 N N . GLU A 1 179 ? 2.422 13.487 6.393 1.00 94.75 179 GLU A N 1
ATOM 1401 C CA . GLU A 1 179 ? 2.631 13.468 7.844 1.00 94.75 179 GLU A CA 1
ATOM 1402 C C . GLU A 1 179 ? 1.274 13.545 8.554 1.00 94.75 179 GLU A C 1
ATOM 1404 O O . GLU A 1 179 ? 0.562 14.545 8.485 1.00 94.75 179 GLU A O 1
ATOM 1409 N N . ILE A 1 180 ? 0.868 12.454 9.197 1.00 94.50 180 ILE A N 1
ATOM 1410 C CA . ILE A 1 180 ? -0.475 12.290 9.754 1.00 94.50 180 ILE A CA 1
ATOM 1411 C C . ILE A 1 180 ? -0.351 11.864 11.209 1.00 94.50 180 ILE A C 1
ATOM 1413 O O . ILE A 1 180 ? 0.175 10.798 11.498 1.00 94.50 180 ILE A O 1
ATOM 1417 N N . GLU A 1 181 ? -0.880 12.634 12.151 1.00 93.25 181 GLU A N 1
ATOM 1418 C CA . GLU A 1 181 ? -0.770 12.296 13.577 1.00 93.25 181 GLU A CA 1
ATOM 1419 C C . GLU A 1 181 ? -1.386 10.919 13.896 1.00 93.25 181 GLU A C 1
ATOM 1421 O O . GLU A 1 181 ? -0.728 10.081 14.520 1.00 93.25 181 GLU A O 1
ATOM 1426 N N . LYS A 1 182 ? -2.598 10.651 13.395 1.00 94.38 182 LYS A N 1
ATOM 1427 C CA . LYS A 1 182 ? -3.295 9.363 13.511 1.00 94.38 182 LYS A CA 1
ATOM 1428 C C . LYS A 1 182 ? -3.935 8.943 12.186 1.00 94.38 182 LYS A C 1
ATOM 1430 O O . LYS A 1 182 ? -4.638 9.732 11.556 1.00 94.38 182 LYS A O 1
ATOM 1435 N N . LEU A 1 183 ? -3.744 7.689 11.794 1.00 97.12 183 LEU A N 1
ATOM 1436 C CA . LEU A 1 183 ? -4.360 7.098 10.606 1.00 97.12 183 LEU A CA 1
ATOM 1437 C C . LEU A 1 183 ? -5.260 5.933 11.028 1.00 97.12 183 LEU A C 1
ATOM 1439 O O . LEU A 1 183 ? -4.818 5.058 11.766 1.00 97.12 183 LEU A O 1
ATOM 1443 N N . SER A 1 184 ? -6.516 5.912 10.590 1.00 97.44 184 SER A N 1
ATOM 1444 C CA . SER A 1 184 ? -7.483 4.860 10.920 1.00 97.44 184 SER A CA 1
ATOM 1445 C C . SER A 1 184 ? -8.083 4.243 9.668 1.00 97.44 184 SER A C 1
ATOM 1447 O O . SER A 1 184 ? -8.538 4.942 8.772 1.00 97.44 184 SER A O 1
ATOM 1449 N N . ILE A 1 185 ? -8.104 2.922 9.615 1.00 97.31 185 ILE A N 1
ATOM 1450 C CA . ILE A 1 185 ? -8.532 2.140 8.464 1.00 97.31 185 ILE A CA 1
ATOM 1451 C C . ILE A 1 185 ? -9.618 1.190 8.949 1.00 97.31 185 ILE A C 1
ATOM 1453 O O . ILE A 1 185 ? -9.345 0.278 9.727 1.00 97.31 185 ILE A O 1
ATOM 1457 N N . CYS A 1 186 ? -10.848 1.418 8.509 1.00 95.31 186 CYS A N 1
ATOM 1458 C CA . CYS A 1 186 ? -12.006 0.594 8.835 1.00 95.31 186 CYS A CA 1
ATOM 1459 C C . CYS A 1 186 ? -12.496 -0.076 7.551 1.00 95.31 186 CYS A C 1
ATOM 1461 O O . CYS A 1 186 ? -12.889 0.616 6.615 1.00 95.31 186 CYS A O 1
ATOM 1463 N N . ASP A 1 187 ? -12.415 -1.401 7.467 1.00 94.88 187 ASP A N 1
ATOM 1464 C CA . ASP A 1 187 ? -12.859 -2.190 6.306 1.00 94.88 187 ASP A CA 1
ATOM 1465 C C . ASP A 1 187 ? -12.325 -1.699 4.942 1.00 94.88 187 ASP A C 1
ATOM 1467 O O . ASP A 1 187 ? -12.954 -1.876 3.900 1.00 94.88 187 ASP A O 1
ATOM 1471 N N . THR A 1 188 ? -11.157 -1.045 4.930 1.00 96.06 188 THR A N 1
ATOM 1472 C CA . THR A 1 188 ? -10.466 -0.688 3.686 1.00 96.06 188 THR A CA 1
ATOM 1473 C C . THR A 1 188 ? -9.432 -1.757 3.365 1.00 96.06 188 THR A C 1
ATOM 1475 O O . THR A 1 188 ? -8.563 -2.046 4.190 1.00 96.06 188 THR A O 1
ATOM 1478 N N . ARG A 1 189 ? -9.529 -2.348 2.172 1.00 97.56 189 ARG A N 1
ATOM 1479 C CA . ARG A 1 189 ? -8.840 -3.608 1.849 1.00 97.56 189 ARG A CA 1
ATOM 1480 C C . ARG A 1 189 ? -7.356 -3.469 1.570 1.00 97.56 189 ARG A C 1
ATOM 1482 O O . ARG A 1 189 ? -6.596 -4.389 1.856 1.00 97.56 189 ARG A O 1
ATOM 1489 N N . GLU A 1 190 ? -6.934 -2.343 1.016 1.00 98.06 190 GLU A N 1
ATOM 1490 C CA . GLU A 1 190 ? -5.533 -2.100 0.697 1.00 98.06 190 GLU A CA 1
ATOM 1491 C C . GLU A 1 190 ? -5.099 -0.713 1.177 1.00 98.06 190 GLU A C 1
ATOM 1493 O O . GLU A 1 190 ? -5.786 0.284 0.950 1.00 98.06 190 GLU A O 1
ATOM 1498 N N . LEU A 1 191 ? -3.947 -0.658 1.840 1.00 98.25 191 LEU A N 1
ATOM 1499 C CA . LEU A 1 191 ? -3.293 0.564 2.280 1.00 98.25 191 LEU A CA 1
ATOM 1500 C C . LEU A 1 191 ? -1.875 0.612 1.708 1.00 98.25 191 LEU A C 1
ATOM 1502 O O . LEU A 1 191 ? -1.019 -0.178 2.101 1.00 98.25 191 LEU A O 1
ATOM 1506 N N . LYS A 1 192 ? -1.614 1.566 0.815 1.00 97.50 192 LYS A N 1
ATOM 1507 C CA . LYS A 1 192 ? -0.291 1.808 0.227 1.00 97.50 192 LYS A CA 1
ATOM 1508 C C . LYS A 1 192 ? 0.299 3.081 0.804 1.00 97.50 192 LYS A C 1
ATOM 1510 O O . LYS A 1 192 ? -0.281 4.152 0.663 1.00 97.50 192 LYS A O 1
ATOM 1515 N N . LEU A 1 193 ? 1.461 2.969 1.430 1.00 97.50 193 LEU A N 1
ATOM 1516 C CA . LEU A 1 193 ? 2.150 4.069 2.092 1.00 97.50 193 LEU A CA 1
ATOM 1517 C C . LEU A 1 193 ? 3.523 4.256 1.450 1.00 97.50 193 LEU A C 1
ATOM 1519 O O . LEU A 1 193 ? 4.321 3.320 1.427 1.00 97.50 193 LEU A O 1
ATOM 1523 N N . LYS A 1 194 ? 3.806 5.453 0.931 1.00 95.44 194 LYS A N 1
ATOM 1524 C CA . LYS A 1 194 ? 5.170 5.821 0.522 1.00 95.44 194 LYS A CA 1
ATOM 1525 C C . LYS A 1 194 ? 5.586 7.135 1.154 1.00 95.44 194 LYS A C 1
ATOM 1527 O O . LYS A 1 194 ? 4.886 8.133 1.003 1.00 95.44 194 LYS A O 1
ATOM 1532 N N . ASN A 1 195 ? 6.698 7.132 1.880 1.00 95.81 195 ASN A N 1
ATOM 1533 C CA . ASN A 1 195 ? 7.186 8.265 2.654 1.00 95.81 195 ASN A CA 1
ATOM 1534 C C . ASN A 1 195 ? 6.090 8.866 3.559 1.00 95.81 195 ASN A C 1
ATOM 1536 O O . ASN A 1 195 ? 5.859 10.078 3.577 1.00 95.81 195 ASN A O 1
ATOM 1540 N N . VAL A 1 196 ? 5.366 8.002 4.281 1.00 96.69 196 VAL A N 1
ATOM 1541 C CA . VAL A 1 196 ? 4.309 8.417 5.215 1.00 96.69 196 VAL A CA 1
ATOM 1542 C C . VAL A 1 196 ? 4.804 8.333 6.650 1.00 96.69 196 VAL A C 1
ATOM 1544 O O . VAL A 1 196 ? 5.364 7.328 7.078 1.00 96.69 196 VAL A O 1
ATOM 1547 N N . LYS A 1 197 ? 4.550 9.375 7.435 1.00 96.44 197 LYS A N 1
ATOM 1548 C CA . LYS A 1 197 ? 4.845 9.389 8.869 1.00 96.44 197 LYS A CA 1
ATOM 1549 C C . LYS A 1 197 ? 3.554 9.455 9.642 1.00 96.44 197 LYS A C 1
ATOM 1551 O O . LYS A 1 197 ? 2.780 10.392 9.465 1.00 96.44 197 LYS A O 1
ATOM 1556 N N . THR A 1 198 ? 3.331 8.487 10.521 1.00 95.62 198 THR A N 1
ATOM 1557 C CA . THR A 1 198 ? 2.220 8.564 11.463 1.00 95.62 198 THR A CA 1
ATOM 1558 C C . THR A 1 198 ? 2.610 8.072 12.834 1.00 95.62 198 THR A C 1
ATOM 1560 O O . THR A 1 198 ? 3.398 7.143 12.950 1.00 95.62 198 THR A O 1
ATOM 1563 N N . LYS A 1 199 ? 2.095 8.701 13.897 1.00 93.88 199 LYS A N 1
ATOM 1564 C CA . LYS A 1 199 ? 2.404 8.258 15.264 1.00 93.88 199 LYS A CA 1
ATOM 1565 C C . LYS A 1 199 ? 1.656 6.984 15.617 1.00 93.88 199 LYS A C 1
ATOM 1567 O O . LYS A 1 199 ? 2.159 6.202 16.418 1.00 93.88 199 LYS A O 1
ATOM 1572 N N . ARG A 1 200 ? 0.468 6.791 15.041 1.00 94.12 200 ARG A N 1
ATOM 1573 C CA . ARG A 1 200 ? -0.360 5.614 15.277 1.00 94.12 200 ARG A CA 1
ATOM 1574 C C . ARG A 1 200 ? -1.189 5.285 14.043 1.00 94.12 200 ARG A C 1
ATOM 1576 O O . ARG A 1 200 ? -1.989 6.108 13.600 1.00 94.12 200 ARG A O 1
ATOM 1583 N N . LEU A 1 201 ? -1.038 4.059 13.557 1.00 97.44 201 LEU A N 1
ATOM 1584 C CA . LEU A 1 201 ? -1.933 3.452 12.578 1.00 97.44 201 LEU A CA 1
ATOM 1585 C C . LEU A 1 201 ? -2.926 2.542 13.305 1.00 97.44 201 LEU A C 1
ATOM 1587 O O . LEU A 1 201 ? -2.536 1.747 14.153 1.00 97.44 201 LEU A O 1
ATOM 1591 N N . TYR A 1 202 ? -4.205 2.663 12.983 1.00 96.81 202 TYR A N 1
ATOM 1592 C CA . TYR A 1 202 ? -5.289 1.857 13.524 1.00 96.81 202 TYR A CA 1
ATOM 1593 C C . TYR A 1 202 ? -5.967 1.093 12.393 1.00 96.81 202 TYR A C 1
ATOM 1595 O O . TYR A 1 202 ? -6.373 1.704 11.408 1.00 96.81 202 TYR A O 1
ATOM 1603 N N . ILE A 1 203 ? -6.110 -0.219 12.536 1.00 97.38 203 ILE A N 1
ATOM 1604 C CA . ILE A 1 203 ? -6.750 -1.095 11.555 1.00 97.38 203 ILE A CA 1
ATOM 1605 C C . ILE A 1 203 ? -7.899 -1.825 12.242 1.00 97.38 203 ILE A C 1
ATOM 1607 O O . ILE A 1 203 ? -7.694 -2.483 13.260 1.00 97.38 203 ILE A O 1
ATOM 1611 N N . SER A 1 204 ? -9.099 -1.719 11.679 1.00 95.12 204 SER A N 1
ATOM 1612 C CA . SER A 1 204 ? -10.292 -2.420 12.143 1.00 95.12 204 SER A CA 1
ATOM 1613 C C . SER A 1 204 ? -11.003 -3.106 10.996 1.00 95.12 204 SER A C 1
ATOM 1615 O O . SER A 1 204 ? -11.515 -2.432 10.104 1.00 95.12 204 SER A O 1
ATOM 1617 N N . MET A 1 205 ? -11.004 -4.436 11.025 1.00 95.44 205 MET A N 1
ATOM 1618 C CA . MET A 1 205 ? -11.607 -5.258 9.978 1.00 95.44 205 MET A CA 1
ATOM 1619 C C . MET A 1 205 ? -12.765 -6.077 10.541 1.00 95.44 205 MET A C 1
ATOM 1621 O O . MET A 1 205 ? -12.641 -6.713 11.592 1.00 95.44 205 MET A O 1
ATOM 1625 N N . ALA A 1 206 ? -13.890 -6.066 9.835 1.00 92.94 206 ALA A N 1
ATOM 1626 C CA . ALA A 1 206 ? -15.030 -6.930 10.089 1.00 92.94 206 ALA A CA 1
ATOM 1627 C C . ALA A 1 206 ? -14.677 -8.408 9.878 1.00 92.94 206 ALA A C 1
ATOM 1629 O O . ALA A 1 206 ? -13.743 -8.743 9.149 1.00 92.94 206 ALA A O 1
ATOM 1630 N N . ASP A 1 207 ? -15.483 -9.297 10.459 1.00 93.31 207 ASP A N 1
ATOM 1631 C CA . ASP A 1 207 ? -15.409 -10.733 10.185 1.00 93.31 207 ASP A CA 1
ATOM 1632 C C . ASP A 1 207 ? -15.503 -11.010 8.674 1.00 93.31 207 ASP A C 1
ATOM 1634 O O . ASP A 1 207 ? -16.475 -10.646 8.009 1.00 93.31 207 ASP A O 1
ATOM 1638 N N . GLY A 1 208 ? -14.474 -11.657 8.132 1.00 93.06 208 GLY A N 1
ATOM 1639 C CA . GLY A 1 208 ? -14.368 -12.029 6.722 1.00 93.06 208 GLY A CA 1
ATOM 1640 C C . GLY A 1 208 ? -13.798 -10.944 5.806 1.00 93.06 208 GLY A C 1
ATOM 1641 O O . GLY A 1 208 ? -13.576 -11.228 4.629 1.00 93.06 208 GLY A O 1
ATOM 1642 N N . GLU A 1 209 ? -13.527 -9.744 6.321 1.00 95.56 209 GLU A N 1
ATOM 1643 C CA . GLU A 1 209 ? -12.778 -8.711 5.605 1.00 95.56 209 GLU A CA 1
ATOM 1644 C C . GLU A 1 209 ? -11.281 -8.796 5.933 1.00 95.56 209 GLU A C 1
ATOM 1646 O O . GLU A 1 209 ? -10.852 -9.369 6.939 1.00 95.56 209 GLU A O 1
ATOM 1651 N N . SER A 1 210 ? -10.459 -8.221 5.057 1.00 97.31 210 SER A N 1
ATOM 1652 C CA . SER A 1 210 ? -9.006 -8.246 5.196 1.00 97.31 210 SER A CA 1
ATOM 1653 C C . SER A 1 210 ? -8.379 -6.935 4.752 1.00 97.31 210 SER A C 1
ATOM 1655 O O . SER A 1 210 ? -8.798 -6.388 3.730 1.00 97.31 210 SER A O 1
ATOM 1657 N N . CYS A 1 211 ? -7.325 -6.497 5.439 1.00 98.31 211 CYS A N 1
ATOM 1658 C CA . CYS A 1 211 ? -6.506 -5.358 5.030 1.00 98.31 211 CYS A CA 1
ATOM 1659 C C . CYS A 1 211 ? -5.075 -5.789 4.695 1.00 98.31 211 CYS A C 1
ATOM 1661 O O . CYS A 1 211 ? -4.425 -6.459 5.499 1.00 98.31 211 CYS A O 1
ATOM 1663 N N . ARG A 1 212 ? -4.561 -5.367 3.538 1.00 98.19 212 ARG A N 1
ATOM 1664 C CA . ARG A 1 212 ? -3.143 -5.456 3.176 1.00 98.19 212 ARG A CA 1
ATOM 1665 C C . ARG A 1 212 ? -2.484 -4.091 3.295 1.00 98.19 212 ARG A C 1
ATOM 1667 O O . ARG A 1 212 ? -2.894 -3.147 2.626 1.00 98.19 212 ARG A O 1
ATOM 1674 N N . ILE A 1 213 ? -1.443 -4.006 4.111 1.00 97.94 213 ILE A N 1
ATOM 1675 C CA . ILE A 1 213 ? -0.619 -2.812 4.289 1.00 97.94 213 ILE A CA 1
ATOM 1676 C C . ILE A 1 213 ? 0.677 -3.012 3.512 1.00 97.94 213 ILE A C 1
ATOM 1678 O O . ILE A 1 213 ? 1.360 -4.012 3.714 1.00 97.94 213 ILE A O 1
ATOM 1682 N N . GLN A 1 214 ? 1.026 -2.050 2.662 1.00 95.94 214 GLN A N 1
ATOM 1683 C CA . GLN A 1 214 ? 2.293 -2.006 1.941 1.00 95.94 214 GLN A CA 1
ATOM 1684 C C . GLN A 1 214 ? 3.009 -0.680 2.218 1.00 95.94 214 GLN A C 1
ATOM 1686 O O . GLN A 1 214 ? 2.421 0.382 2.009 1.00 95.94 214 GLN A O 1
ATOM 1691 N N . SER A 1 215 ? 4.265 -0.728 2.674 1.00 95.50 215 SER A N 1
ATOM 1692 C CA . SER A 1 215 ? 5.061 0.470 2.999 1.00 95.50 215 SER A CA 1
ATOM 1693 C C . SER A 1 215 ? 6.476 0.483 2.402 1.00 95.50 215 SER A C 1
ATOM 1695 O O . SER A 1 215 ? 7.096 -0.564 2.210 1.00 95.50 215 SER A O 1
ATOM 1697 N N . ASP A 1 216 ? 7.014 1.674 2.131 1.00 94.19 216 ASP A N 1
ATOM 1698 C CA . ASP A 1 216 ? 8.407 1.880 1.694 1.00 94.19 216 ASP A CA 1
ATOM 1699 C C . ASP A 1 216 ? 9.374 2.166 2.857 1.00 94.19 216 ASP A C 1
ATOM 1701 O O . ASP A 1 216 ? 8.963 2.281 4.008 1.00 94.19 216 ASP A O 1
ATOM 1705 N N . GLU A 1 217 ? 10.681 2.250 2.575 1.00 92.19 217 GLU A N 1
ATOM 1706 C CA . GLU A 1 217 ? 11.723 2.421 3.605 1.00 92.19 217 GLU A CA 1
ATOM 1707 C C . GLU A 1 217 ? 11.670 3.777 4.326 1.00 92.19 217 GLU A C 1
ATOM 1709 O O . GLU A 1 217 ? 12.182 3.913 5.439 1.00 92.19 217 GLU A O 1
ATOM 1714 N N . GLU A 1 218 ? 11.036 4.772 3.712 1.00 94.75 218 GLU A N 1
ATOM 1715 C CA . GLU A 1 218 ? 10.825 6.104 4.262 1.00 94.75 218 GLU A CA 1
ATOM 1716 C C . GLU A 1 218 ? 9.598 6.200 5.182 1.00 94.75 218 GLU A C 1
ATOM 1718 O O . GLU A 1 218 ? 9.469 7.175 5.929 1.00 94.75 218 GLU A O 1
ATOM 1723 N N . THR A 1 219 ? 8.709 5.203 5.160 1.00 96.06 219 THR A N 1
ATOM 1724 C CA . THR A 1 219 ? 7.504 5.174 5.994 1.00 96.06 219 THR A CA 1
ATOM 1725 C C . THR A 1 219 ? 7.826 4.809 7.450 1.00 96.06 219 THR A C 1
ATOM 1727 O O . THR A 1 219 ? 8.476 3.800 7.742 1.00 96.06 219 THR A O 1
ATOM 1730 N N . GLU A 1 220 ? 7.328 5.617 8.393 1.00 96.44 220 GLU A N 1
ATOM 1731 C CA . GLU A 1 220 ? 7.558 5.476 9.837 1.00 96.44 220 GLU A CA 1
ATOM 1732 C C . GLU A 1 220 ? 6.229 5.312 10.595 1.00 96.44 220 GLU A C 1
ATOM 1734 O O . GLU A 1 220 ? 5.411 6.235 10.638 1.00 96.44 220 GLU A O 1
ATOM 1739 N N . ILE A 1 221 ? 6.032 4.145 11.225 1.00 97.00 221 ILE A N 1
ATOM 1740 C CA . ILE A 1 221 ? 4.837 3.794 12.009 1.00 97.00 221 ILE A CA 1
ATOM 1741 C C . ILE A 1 221 ? 5.294 3.176 13.343 1.00 97.00 221 ILE A C 1
ATOM 1743 O O . ILE A 1 221 ? 5.504 1.966 13.434 1.00 97.00 221 ILE A O 1
ATOM 1747 N N . PRO A 1 222 ? 5.491 3.967 14.412 1.00 96.69 222 PRO A N 1
ATOM 1748 C CA . PRO A 1 222 ? 6.013 3.464 15.678 1.00 96.69 222 PRO A CA 1
ATOM 1749 C C . PRO A 1 222 ? 4.987 2.625 16.455 1.00 96.69 222 PRO A C 1
ATOM 1751 O O . PRO A 1 222 ? 5.382 1.800 17.278 1.00 96.69 222 PRO A O 1
ATOM 1754 N N . GLU A 1 223 ? 3.692 2.807 16.194 1.00 96.44 223 GLU A N 1
ATOM 1755 C CA . GLU A 1 223 ? 2.614 2.023 16.793 1.00 96.44 223 GLU A CA 1
ATOM 1756 C C . GLU A 1 223 ? 1.556 1.690 15.733 1.00 96.44 223 GLU A C 1
ATOM 1758 O O . GLU A 1 223 ? 1.009 2.578 15.076 1.00 96.44 223 GLU A O 1
ATOM 1763 N N . LEU A 1 224 ? 1.268 0.402 15.584 1.00 97.50 224 LEU A N 1
ATOM 1764 C CA . LEU A 1 224 ? 0.163 -0.134 14.801 1.00 97.50 224 LEU A CA 1
ATOM 1765 C C . LEU A 1 224 ? -0.776 -0.862 15.759 1.00 97.50 224 LEU A C 1
ATOM 1767 O O . LEU A 1 224 ? -0.340 -1.717 16.521 1.00 97.50 224 LEU A O 1
ATOM 1771 N N . VAL A 1 225 ? -2.058 -0.537 15.716 1.00 97.00 225 VAL A N 1
ATOM 1772 C CA . VAL A 1 225 ? -3.095 -1.177 16.522 1.00 97.00 225 VAL A CA 1
ATOM 1773 C C . VAL A 1 225 ? -4.054 -1.905 15.595 1.00 97.00 225 VAL A C 1
ATOM 1775 O O . VAL A 1 225 ? -4.549 -1.316 14.635 1.00 97.00 225 VAL A O 1
ATOM 1778 N N . ILE A 1 226 ? -4.330 -3.166 15.904 1.00 97.06 226 ILE A N 1
ATOM 1779 C CA . ILE A 1 226 ? -5.255 -4.023 15.168 1.00 97.06 226 ILE A CA 1
ATOM 1780 C C . ILE A 1 226 ? -6.405 -4.422 16.100 1.00 97.06 226 ILE A C 1
ATOM 1782 O O . ILE A 1 226 ? -6.181 -4.888 17.216 1.00 97.06 226 ILE A O 1
ATOM 1786 N N . THR A 1 227 ? -7.632 -4.228 15.630 1.00 92.81 227 THR A N 1
ATOM 1787 C CA . THR A 1 227 ? -8.908 -4.544 16.299 1.00 92.81 227 THR A CA 1
ATOM 1788 C C . THR A 1 227 ? -9.855 -5.199 15.284 1.00 92.81 227 THR A C 1
ATOM 1790 O O . THR A 1 227 ? -9.604 -5.176 14.075 1.00 92.81 227 THR A O 1
ATOM 1793 N N . GLY A 1 228 ? -10.990 -5.700 15.752 1.00 91.00 228 GLY A N 1
ATOM 1794 C CA . GLY A 1 228 ? -11.974 -6.391 14.934 1.00 91.00 228 GLY A CA 1
ATOM 1795 C C . GLY A 1 228 ? -11.645 -7.870 14.772 1.00 91.00 228 GLY A C 1
ATOM 1796 O O . GLY A 1 228 ? -10.775 -8.413 15.447 1.00 91.00 228 GLY A O 1
ATOM 1797 N N . GLU A 1 229 ? -12.384 -8.516 13.879 1.00 93.44 229 GLU A N 1
ATOM 1798 C CA . GLU A 1 229 ? -12.386 -9.974 13.717 1.00 93.44 229 GLU A CA 1
ATOM 1799 C C . GLU A 1 229 ? -11.764 -10.414 12.383 1.00 93.44 229 GLU A C 1
ATOM 1801 O O . GLU A 1 229 ? -11.536 -11.600 12.172 1.00 93.44 229 GLU A O 1
ATOM 1806 N N . GLY A 1 230 ? -11.477 -9.478 11.473 1.00 95.62 230 GLY A N 1
ATOM 1807 C CA . GLY A 1 230 ? -10.919 -9.776 10.152 1.00 95.62 230 GLY A CA 1
ATOM 1808 C C . GLY A 1 230 ? -9.427 -10.116 10.151 1.00 95.62 230 GLY A C 1
ATOM 1809 O O . GLY A 1 230 ? -8.813 -10.353 11.192 1.00 95.62 230 GLY A O 1
ATOM 1810 N N . SER A 1 231 ? -8.835 -10.128 8.956 1.00 98.00 231 SER A N 1
ATOM 1811 C CA . SER A 1 231 ? -7.415 -10.443 8.747 1.00 98.00 231 SER A CA 1
ATOM 1812 C C . SER A 1 231 ? -6.581 -9.208 8.409 1.00 98.00 231 SER A C 1
ATOM 1814 O O . SER A 1 231 ? -7.060 -8.263 7.778 1.00 98.00 231 SER A O 1
ATOM 1816 N N . VAL A 1 232 ? -5.299 -9.219 8.772 1.00 98.50 232 VAL A N 1
ATOM 1817 C CA . VAL A 1 232 ? -4.353 -8.151 8.415 1.00 98.50 232 VAL A CA 1
ATOM 1818 C C . VAL A 1 232 ? -3.057 -8.751 7.885 1.00 98.50 232 VAL A C 1
ATOM 1820 O O . VAL A 1 232 ? -2.474 -9.631 8.509 1.00 98.50 232 VAL A O 1
ATOM 1823 N N . SER A 1 233 ? -2.579 -8.244 6.750 1.00 97.88 233 SER A N 1
ATOM 1824 C CA . SER A 1 233 ? -1.244 -8.541 6.226 1.00 97.88 233 SER A CA 1
ATOM 1825 C C . SER A 1 233 ? -0.397 -7.274 6.210 1.00 97.88 233 SER A C 1
ATOM 1827 O O . SER A 1 233 ? -0.848 -6.208 5.787 1.00 97.88 233 SER A O 1
ATOM 1829 N N . ILE A 1 234 ? 0.831 -7.381 6.709 1.00 96.94 234 ILE A N 1
ATOM 1830 C CA . ILE A 1 234 ? 1.794 -6.285 6.782 1.00 96.94 234 ILE A CA 1
ATOM 1831 C C . ILE A 1 234 ? 2.982 -6.653 5.908 1.00 96.94 234 ILE A C 1
ATOM 1833 O O . ILE A 1 234 ? 3.719 -7.586 6.217 1.00 96.94 234 ILE A O 1
ATOM 1837 N N . GLU A 1 235 ? 3.192 -5.890 4.847 1.00 94.12 235 GLU A N 1
ATOM 1838 C CA . GLU A 1 235 ? 4.322 -6.026 3.942 1.00 94.12 235 GLU A CA 1
ATOM 1839 C C . GLU A 1 235 ? 4.971 -4.655 3.725 1.00 94.12 235 GLU A C 1
ATOM 1841 O O . GLU A 1 235 ? 4.358 -3.599 3.889 1.00 94.12 235 GLU A O 1
ATOM 1846 N N . GLY A 1 236 ? 6.249 -4.654 3.388 1.00 89.38 236 GLY A N 1
ATOM 1847 C CA . GLY A 1 236 ? 7.000 -3.446 3.084 1.00 89.38 236 GLY A CA 1
ATOM 1848 C C . GLY A 1 236 ? 8.384 -3.385 3.708 1.00 89.38 236 GLY A C 1
ATOM 1849 O O . GLY A 1 236 ? 8.854 -4.296 4.397 1.00 89.38 236 GLY A O 1
ATOM 1850 N N . SER A 1 237 ? 9.066 -2.282 3.436 1.00 88.50 237 SER A N 1
ATOM 1851 C CA . SER A 1 237 ? 10.373 -1.953 4.007 1.00 88.50 237 SER A CA 1
ATOM 1852 C C . SER A 1 237 ? 10.313 -0.866 5.074 1.00 88.50 237 SER A C 1
ATOM 1854 O O . SER A 1 237 ? 11.359 -0.491 5.604 1.00 88.50 237 SER A O 1
ATOM 1856 N N . GLY A 1 238 ? 9.112 -0.378 5.394 1.00 85.81 238 GLY A N 1
ATOM 1857 C CA . GLY A 1 238 ? 8.908 0.655 6.400 1.00 85.81 238 GLY A CA 1
ATOM 1858 C C . GLY A 1 238 ? 9.231 0.201 7.813 1.00 85.81 238 GLY A C 1
ATOM 1859 O O . GLY A 1 238 ? 9.250 -0.988 8.144 1.00 85.81 238 GLY A O 1
ATOM 1860 N N . SER A 1 239 ? 9.489 1.185 8.669 1.00 83.62 239 SER A N 1
ATOM 1861 C CA . SER A 1 239 ? 9.753 0.956 10.083 1.00 83.62 239 SER A CA 1
ATOM 1862 C C . SER A 1 239 ? 8.437 0.825 10.839 1.00 83.62 239 SER A C 1
ATOM 1864 O O . SER A 1 239 ? 7.808 1.834 11.165 1.00 83.62 239 SER A O 1
ATOM 1866 N N . PHE A 1 240 ? 8.070 -0.405 11.186 1.00 92.81 240 PHE A N 1
ATOM 1867 C CA . PHE A 1 240 ? 6.983 -0.687 12.117 1.00 92.81 240 PHE A CA 1
ATOM 1868 C C . PHE A 1 240 ? 7.555 -0.902 13.522 1.00 92.81 240 PHE A C 1
ATOM 1870 O O . PHE A 1 240 ? 8.452 -1.718 13.723 1.00 92.81 240 PHE A O 1
ATOM 1877 N N . GLY A 1 241 ? 7.063 -0.146 14.502 1.00 95.06 241 GLY A N 1
ATOM 1878 C CA . GLY A 1 241 ? 7.431 -0.329 15.902 1.00 95.06 241 GLY A CA 1
ATOM 1879 C C . GLY A 1 241 ? 6.658 -1.487 16.528 1.00 95.06 241 GLY A C 1
ATOM 1880 O O . GLY A 1 241 ? 6.889 -2.652 16.202 1.00 95.06 241 GLY A O 1
ATOM 1881 N N . VAL A 1 242 ? 5.749 -1.170 17.449 1.00 97.44 242 VAL A N 1
ATOM 1882 C CA . VAL A 1 242 ? 4.913 -2.180 18.113 1.00 97.44 242 VAL A CA 1
ATOM 1883 C C . VAL A 1 242 ? 3.607 -2.366 17.344 1.00 97.44 242 VAL A C 1
ATOM 1885 O O . VAL A 1 242 ? 2.901 -1.395 17.085 1.00 97.44 242 VAL A O 1
ATOM 1888 N N . VAL A 1 243 ? 3.280 -3.614 17.017 1.00 98.19 243 VAL A N 1
ATOM 1889 C CA . VAL A 1 243 ? 1.988 -4.052 16.484 1.00 98.19 243 VAL A CA 1
ATOM 1890 C C . VAL A 1 243 ? 1.184 -4.653 17.634 1.00 98.19 243 VAL A C 1
ATOM 1892 O O . VAL A 1 243 ? 1.514 -5.732 18.122 1.00 98.19 243 VAL A O 1
ATOM 1895 N N . ARG A 1 244 ? 0.158 -3.943 18.097 1.00 97.50 244 ARG A N 1
ATOM 1896 C CA . ARG A 1 244 ? -0.720 -4.338 19.204 1.00 97.50 244 ARG A CA 1
ATOM 1897 C C . ARG A 1 244 ? -1.982 -4.972 18.638 1.00 97.50 244 ARG A C 1
ATOM 1899 O O . ARG A 1 244 ? -2.737 -4.299 17.940 1.00 97.50 244 ARG A O 1
ATOM 1906 N N . VAL A 1 245 ? -2.206 -6.249 18.922 1.00 97.44 245 VAL A N 1
ATOM 1907 C CA . VAL A 1 245 ? -3.427 -6.957 18.518 1.00 97.44 245 VAL A CA 1
ATOM 1908 C C . VAL A 1 245 ? -4.370 -6.998 19.712 1.00 97.44 245 VAL A C 1
ATOM 1910 O O . VAL A 1 245 ? -4.065 -7.655 20.702 1.00 97.44 245 VAL A O 1
ATOM 1913 N N . MET A 1 246 ? -5.474 -6.255 19.633 1.00 93.50 246 MET A N 1
ATOM 1914 C CA . MET A 1 246 ? -6.381 -6.010 20.762 1.00 93.50 246 MET A CA 1
ATOM 1915 C C . MET A 1 246 ? -7.564 -6.982 20.811 1.00 93.50 246 MET A C 1
ATOM 1917 O O . MET A 1 246 ? -8.099 -7.224 21.886 1.00 93.50 246 MET A O 1
ATOM 1921 N N . ASP A 1 247 ? -7.952 -7.546 19.665 1.00 91.75 247 ASP A N 1
ATOM 1922 C CA . ASP A 1 247 ? -9.110 -8.434 19.520 1.00 91.75 247 ASP A CA 1
ATOM 1923 C C . ASP A 1 247 ? -8.707 -9.786 18.918 1.00 91.75 247 ASP A C 1
ATOM 1925 O O . ASP A 1 247 ? -7.590 -9.967 18.425 1.00 91.75 247 ASP A O 1
ATOM 1929 N N . THR A 1 248 ? -9.637 -10.743 18.940 1.00 90.25 248 THR A N 1
ATOM 1930 C CA . THR A 1 248 ? -9.460 -12.028 18.254 1.00 90.25 248 THR A CA 1
ATOM 1931 C C . THR A 1 248 ? -9.629 -11.836 16.747 1.00 90.25 248 THR A C 1
ATOM 1933 O O . THR A 1 248 ? -10.747 -11.805 16.241 1.00 90.25 248 THR A O 1
ATOM 1936 N N . ILE A 1 249 ? -8.510 -11.737 16.038 1.00 93.94 249 ILE A N 1
ATOM 1937 C CA . ILE A 1 249 ? -8.461 -11.639 14.575 1.00 93.94 249 ILE A CA 1
ATOM 1938 C C . ILE A 1 249 ? -8.403 -13.019 13.910 1.00 93.94 249 ILE A C 1
ATOM 1940 O O . ILE A 1 249 ? -7.908 -13.984 14.499 1.00 93.94 249 ILE A O 1
ATOM 1944 N N . GLN A 1 250 ? -8.863 -13.112 12.661 1.00 94.12 250 GLN A N 1
ATOM 1945 C CA . GLN A 1 250 ? -8.773 -14.343 11.870 1.00 94.12 250 GLN A CA 1
ATOM 1946 C C . GLN A 1 250 ? -7.322 -14.739 11.571 1.00 94.12 250 GLN A C 1
ATOM 1948 O O . GLN A 1 250 ? -6.942 -15.898 11.758 1.00 94.12 250 GLN A O 1
ATOM 1953 N N . GLU A 1 251 ? -6.516 -13.787 11.101 1.00 95.75 251 GLU A N 1
ATOM 1954 C CA . GLU A 1 251 ? -5.139 -14.032 10.674 1.00 95.75 251 GLU A CA 1
ATOM 1955 C C . GLU A 1 251 ? -4.309 -12.744 10.702 1.00 95.75 251 GLU A C 1
ATOM 1957 O O . GLU A 1 251 ? -4.784 -11.675 10.309 1.00 95.75 251 GLU A O 1
ATOM 1962 N N . LEU A 1 252 ? -3.054 -12.860 11.140 1.00 98.38 252 LEU A N 1
ATOM 1963 C CA . LEU A 1 252 ? -2.040 -11.820 11.001 1.00 98.38 252 LEU A CA 1
ATOM 1964 C C . LEU A 1 252 ? -0.840 -12.365 10.231 1.00 98.38 252 LEU A C 1
ATOM 1966 O O . LEU A 1 252 ? -0.110 -13.210 10.745 1.00 98.38 252 LEU A O 1
ATOM 1970 N N . GLU A 1 253 ? -0.602 -11.838 9.035 1.00 98.00 253 GLU A N 1
ATOM 1971 C CA . GLU A 1 253 ? 0.602 -12.116 8.251 1.00 98.00 253 GLU A CA 1
ATOM 1972 C C . GLU A 1 253 ? 1.582 -10.948 8.375 1.00 98.00 253 GLU A C 1
ATOM 1974 O O . GLU A 1 253 ? 1.223 -9.793 8.134 1.00 98.00 253 GLU A O 1
ATOM 1979 N N . VAL A 1 254 ? 2.837 -11.229 8.730 1.00 97.00 254 VAL A N 1
ATOM 1980 C CA . VAL A 1 254 ? 3.862 -10.192 8.871 1.00 97.00 254 VAL A CA 1
ATOM 1981 C C . VAL A 1 254 ? 5.089 -10.513 8.033 1.00 97.00 254 VAL A C 1
ATOM 1983 O O . VAL A 1 254 ? 5.963 -11.289 8.412 1.00 97.00 254 VAL A O 1
ATOM 1986 N N . ARG A 1 255 ? 5.216 -9.798 6.920 1.00 95.19 255 ARG A N 1
ATOM 1987 C CA . ARG A 1 255 ? 6.418 -9.686 6.094 1.00 95.19 255 ARG A CA 1
ATOM 1988 C C . ARG A 1 255 ? 7.062 -8.321 6.315 1.00 95.19 255 ARG A C 1
ATOM 1990 O O . ARG A 1 255 ? 7.269 -7.559 5.387 1.00 95.19 255 ARG A O 1
ATOM 1997 N N . ALA A 1 256 ? 7.370 -7.990 7.565 1.00 94.31 256 ALA A N 1
ATOM 1998 C CA . ALA A 1 256 ? 8.027 -6.738 7.934 1.00 94.31 256 ALA A CA 1
ATOM 1999 C C . ALA A 1 256 ? 8.869 -6.916 9.207 1.00 94.31 256 ALA A C 1
ATOM 2001 O O . ALA A 1 256 ? 8.785 -7.934 9.893 1.00 94.31 256 ALA A O 1
ATOM 2002 N N . THR A 1 257 ? 9.708 -5.928 9.524 1.00 94.12 257 THR A N 1
ATOM 2003 C CA . THR A 1 257 ? 10.411 -5.885 10.818 1.00 94.12 257 THR A CA 1
ATOM 2004 C C . THR A 1 257 ? 9.558 -5.117 11.820 1.00 94.12 257 THR A C 1
ATOM 2006 O O . THR A 1 257 ? 9.279 -3.944 11.583 1.00 94.12 257 THR A O 1
ATOM 2009 N N . CYS A 1 258 ? 9.153 -5.764 12.914 1.00 97.00 258 CYS A N 1
ATOM 2010 C CA . CYS A 1 258 ? 8.326 -5.167 13.965 1.00 97.00 258 CYS A CA 1
ATOM 2011 C C . CYS A 1 258 ? 8.336 -6.006 15.255 1.00 97.00 258 CYS A C 1
ATOM 2013 O O . CYS A 1 258 ? 8.889 -7.107 15.294 1.00 97.00 258 CYS A O 1
ATOM 2015 N N . SER A 1 259 ? 7.677 -5.500 16.299 1.00 98.00 259 SER A N 1
ATOM 2016 C CA . SER A 1 259 ? 7.347 -6.258 17.509 1.00 98.00 259 SER A CA 1
ATOM 2017 C C . SER A 1 259 ? 5.838 -6.469 17.598 1.00 98.00 259 SER A C 1
ATOM 2019 O O . SER A 1 259 ? 5.112 -5.515 17.861 1.00 98.00 259 SER A O 1
ATOM 2021 N N . VAL A 1 260 ? 5.361 -7.702 17.466 1.00 98.38 260 VAL A N 1
ATOM 2022 C CA . VAL A 1 260 ? 3.943 -8.043 17.655 1.00 98.38 260 VAL A CA 1
ATOM 2023 C C . VAL A 1 260 ? 3.682 -8.357 19.123 1.00 98.38 260 VAL A C 1
ATOM 2025 O O . VAL A 1 260 ? 4.408 -9.153 19.709 1.00 98.38 260 VAL A O 1
ATOM 2028 N N . ILE A 1 261 ? 2.652 -7.767 19.723 1.00 97.94 261 ILE A N 1
ATOM 2029 C CA . ILE A 1 261 ? 2.150 -8.131 21.050 1.00 97.94 261 ILE A CA 1
ATOM 2030 C C . ILE A 1 261 ? 0.676 -8.513 20.948 1.00 97.94 261 ILE A C 1
ATOM 2032 O O . ILE A 1 261 ? -0.127 -7.784 20.361 1.00 97.94 261 ILE A O 1
ATOM 2036 N N . ASN A 1 262 ? 0.331 -9.665 21.518 1.00 97.62 262 ASN A N 1
ATOM 2037 C CA . ASN A 1 262 ? -1.058 -10.067 21.669 1.00 97.62 262 ASN A CA 1
ATOM 2038 C C . ASN A 1 262 ? -1.609 -9.478 22.975 1.00 97.62 262 ASN A C 1
ATOM 2040 O O . ASN A 1 262 ? -1.229 -9.903 24.063 1.00 97.62 262 ASN A O 1
ATOM 2044 N N . GLU A 1 263 ? -2.493 -8.495 22.871 1.00 95.75 263 GLU A N 1
ATOM 2045 C CA . GLU A 1 263 ? -3.207 -7.880 23.996 1.00 95.75 263 GLU A CA 1
ATOM 2046 C C . GLU A 1 263 ? -4.690 -8.279 24.034 1.00 95.75 263 GLU A C 1
ATOM 2048 O O . GLU A 1 263 ? -5.426 -7.812 24.903 1.00 95.75 263 GLU A O 1
ATOM 2053 N N . SER A 1 264 ? -5.109 -9.177 23.139 1.00 94.19 264 SER A N 1
ATOM 2054 C CA . SER A 1 264 ? -6.434 -9.790 23.163 1.00 94.19 264 SER A CA 1
ATOM 2055 C C . SER A 1 264 ? -6.567 -10.813 24.297 1.00 94.19 264 SER A C 1
ATOM 2057 O O . SER A 1 264 ? -5.608 -11.157 24.997 1.00 94.19 264 SER A O 1
ATOM 2059 N N . ASP A 1 265 ? -7.781 -11.324 24.489 1.00 93.56 265 ASP A N 1
ATOM 2060 C CA . ASP A 1 265 ? -8.097 -12.349 25.483 1.00 93.56 265 ASP A CA 1
ATOM 2061 C C . ASP A 1 265 ? -7.973 -13.793 24.954 1.00 93.56 265 ASP A C 1
ATOM 2063 O O . ASP A 1 265 ? -8.207 -14.743 25.712 1.00 93.56 265 ASP A O 1
ATOM 2067 N N . ALA A 1 266 ? -7.557 -13.969 23.695 1.00 95.50 266 ALA A N 1
ATOM 2068 C CA . ALA A 1 266 ? -7.432 -15.258 23.022 1.00 95.50 266 ALA A CA 1
ATOM 2069 C C . ALA A 1 266 ? -6.096 -15.416 22.277 1.00 95.50 266 ALA A C 1
ATOM 2071 O O . ALA A 1 266 ? -5.324 -14.475 22.110 1.00 95.50 266 ALA A O 1
ATOM 2072 N N . ASP A 1 267 ? -5.809 -16.637 21.833 1.00 96.75 267 ASP A N 1
ATOM 2073 C CA . ASP A 1 267 ? -4.648 -16.917 20.989 1.00 96.75 267 ASP A CA 1
ATOM 2074 C C . ASP A 1 267 ? -4.856 -16.319 19.595 1.00 96.75 267 ASP A C 1
ATOM 2076 O O . ASP A 1 267 ? -5.942 -16.448 19.027 1.00 96.75 267 ASP A O 1
ATOM 2080 N N . ILE A 1 268 ? -3.806 -15.725 19.024 1.00 96.94 268 ILE A N 1
ATOM 2081 C CA . ILE A 1 268 ? -3.832 -15.219 17.646 1.00 96.94 268 ILE A CA 1
ATOM 2082 C C . ILE A 1 268 ? -2.950 -16.074 16.735 1.00 96.94 268 ILE A C 1
ATOM 2084 O O . ILE A 1 268 ? -1.861 -16.505 17.125 1.00 96.94 268 ILE A O 1
ATOM 2088 N N . SER A 1 269 ? -3.409 -16.291 15.502 1.00 97.25 269 SER A N 1
ATOM 2089 C CA . SER A 1 269 ? -2.621 -16.940 14.452 1.00 97.25 269 SER A CA 1
ATOM 2090 C C . SER A 1 269 ? -1.690 -15.916 13.804 1.00 97.25 269 SER A C 1
ATOM 2092 O O . SER A 1 269 ? -2.157 -15.028 13.092 1.00 97.25 269 SER A O 1
ATOM 2094 N N . LEU A 1 270 ? -0.387 -16.038 14.060 1.00 98.12 270 LEU A N 1
ATOM 2095 C CA . LEU A 1 270 ? 0.654 -15.175 13.502 1.00 98.12 270 LEU A CA 1
ATOM 2096 C C . LEU A 1 270 ? 1.477 -15.955 12.476 1.00 98.12 270 LEU A C 1
ATOM 2098 O O . LEU A 1 270 ? 2.117 -16.946 12.828 1.00 98.12 270 LEU A O 1
ATOM 2102 N N . GLU A 1 271 ? 1.499 -15.484 11.234 1.00 97.94 271 GLU A N 1
ATOM 2103 C CA . GLU A 1 271 ? 2.447 -15.930 10.218 1.00 97.94 271 GLU A CA 1
ATOM 2104 C C . GLU A 1 271 ? 3.656 -14.983 10.166 1.00 97.94 271 GLU A C 1
ATOM 2106 O O . GLU A 1 271 ? 3.520 -13.781 9.927 1.00 97.94 271 GLU A O 1
ATOM 2111 N N . ASP A 1 272 ? 4.848 -15.523 10.423 1.00 95.06 272 ASP A N 1
ATOM 2112 C CA . ASP A 1 272 ? 6.089 -14.757 10.558 1.00 95.06 272 ASP A CA 1
ATOM 2113 C C . ASP A 1 272 ? 6.727 -14.358 9.213 1.00 95.06 272 ASP A C 1
ATOM 2115 O O . ASP A 1 272 ? 6.217 -14.643 8.132 1.00 95.06 272 ASP A O 1
ATOM 2119 N N . THR A 1 273 ? 7.893 -13.713 9.257 1.00 92.94 273 THR A N 1
ATOM 2120 C CA . THR A 1 273 ? 8.590 -13.199 8.065 1.00 92.94 273 THR A CA 1
ATOM 2121 C C . THR A 1 273 ? 9.095 -14.276 7.101 1.00 92.94 273 THR A C 1
ATOM 2123 O O . THR A 1 273 ? 9.501 -13.941 5.989 1.00 92.94 273 THR A O 1
ATOM 2126 N N . GLU A 1 274 ? 9.082 -15.549 7.500 1.00 90.31 274 GLU A N 1
ATOM 2127 C CA . GLU A 1 274 ? 9.505 -16.698 6.693 1.00 90.31 274 GLU A CA 1
ATOM 2128 C C . GLU A 1 274 ? 8.320 -17.579 6.255 1.00 90.31 274 GLU A C 1
ATOM 2130 O O . GLU A 1 274 ? 8.523 -18.590 5.578 1.00 90.31 274 GLU A O 1
ATOM 2135 N N . GLY A 1 275 ? 7.090 -17.202 6.617 1.00 92.31 275 GLY A N 1
ATOM 2136 C CA . GLY A 1 275 ? 5.877 -17.957 6.310 1.00 92.31 275 GLY A CA 1
ATOM 2137 C C . GLY A 1 275 ? 5.557 -19.070 7.311 1.00 92.31 275 GLY A C 1
ATOM 2138 O O . GLY A 1 275 ? 4.767 -19.966 7.006 1.00 92.31 275 GLY A O 1
ATOM 2139 N N . ASN A 1 276 ? 6.179 -19.075 8.496 1.00 95.19 276 ASN A N 1
ATOM 2140 C CA . ASN A 1 276 ? 5.827 -20.033 9.541 1.00 95.19 276 ASN A CA 1
ATOM 2141 C C . ASN A 1 276 ? 4.656 -19.502 10.365 1.00 95.19 276 ASN A C 1
ATOM 2143 O O . ASN A 1 276 ? 4.684 -18.369 10.836 1.00 95.19 276 ASN A O 1
ATOM 2147 N N . VAL A 1 277 ? 3.667 -20.360 10.609 1.00 97.31 277 VAL A N 1
ATOM 2148 C CA . VAL A 1 277 ? 2.499 -20.023 11.429 1.00 97.31 277 VAL A CA 1
ATOM 2149 C C . VAL A 1 277 ? 2.705 -20.490 12.871 1.00 97.31 277 VAL A C 1
ATOM 2151 O O . VAL A 1 277 ? 2.988 -21.668 13.119 1.00 97.31 277 VAL A O 1
ATOM 2154 N N . GLU A 1 278 ? 2.509 -19.588 13.831 1.00 96.31 278 GLU A N 1
ATOM 2155 C CA . GLU A 1 278 ? 2.466 -19.877 15.266 1.00 96.31 278 GLU A CA 1
ATOM 2156 C C . GLU A 1 278 ? 1.195 -19.324 15.930 1.00 96.31 278 GLU A C 1
ATOM 2158 O O . GLU A 1 278 ? 0.489 -18.487 15.375 1.00 96.31 278 GLU A O 1
ATOM 2163 N N . GLN A 1 279 ? 0.885 -19.830 17.125 1.00 97.25 279 GLN A N 1
ATOM 2164 C CA . GLN A 1 279 ? -0.202 -19.320 17.964 1.00 97.25 279 GLN A CA 1
ATOM 2165 C C . GLN A 1 279 ? 0.412 -18.484 19.082 1.00 97.25 279 GLN A C 1
ATOM 2167 O O . GLN A 1 279 ? 1.073 -19.041 19.963 1.00 97.25 279 GLN A O 1
ATOM 2172 N N . LEU A 1 280 ? 0.222 -17.169 19.031 1.00 97.25 280 LEU A N 1
ATOM 2173 C CA . LEU A 1 280 ? 0.748 -16.240 20.027 1.00 97.25 280 LEU A CA 1
ATOM 2174 C C . LEU A 1 280 ? -0.292 -16.076 21.141 1.00 97.25 280 LEU A C 1
ATOM 2176 O O . LEU A 1 280 ? -1.412 -15.642 20.878 1.00 97.25 280 LEU A O 1
ATOM 2180 N N . GLN A 1 281 ? 0.052 -16.447 22.374 1.00 97.44 281 GLN A N 1
ATOM 2181 C CA . GLN A 1 281 ? -0.883 -16.417 23.506 1.00 97.44 281 GLN A CA 1
ATOM 2182 C C . GLN A 1 281 ? -1.111 -14.975 24.002 1.00 97.44 281 GLN A C 1
ATOM 2184 O O . GLN A 1 281 ? -0.250 -14.116 23.787 1.00 97.44 281 GLN A O 1
ATOM 2189 N N . PRO A 1 282 ? -2.201 -14.694 24.739 1.00 97.56 282 PRO A N 1
ATOM 2190 C CA . PRO A 1 282 ? -2.397 -13.406 25.399 1.00 97.56 282 PRO A CA 1
ATOM 2191 C C . PRO A 1 282 ? -1.176 -12.961 26.208 1.00 97.56 282 PRO A C 1
ATOM 2193 O O . PRO A 1 282 ? -0.589 -13.743 26.962 1.00 97.56 282 PRO A O 1
ATOM 2196 N N . THR A 1 283 ? -0.822 -11.683 26.095 1.00 95.94 283 THR A N 1
ATOM 2197 C CA . THR A 1 283 ? 0.352 -11.005 26.678 1.00 95.94 283 THR A CA 1
ATOM 2198 C C . THR A 1 283 ? 1.719 -11.422 26.129 1.00 95.94 283 THR A C 1
ATOM 2200 O O . THR A 1 283 ? 2.735 -10.843 26.529 1.00 95.94 283 THR A O 1
ATOM 2203 N N . GLU A 1 284 ? 1.788 -12.404 25.225 1.00 97.88 284 GLU A N 1
ATOM 2204 C CA . GLU A 1 284 ? 3.044 -12.748 24.567 1.00 97.88 284 GLU A CA 1
ATOM 2205 C C . GLU A 1 284 ? 3.433 -11.692 23.530 1.00 97.88 284 GLU A C 1
ATOM 2207 O O . GLU A 1 284 ? 2.599 -11.109 22.836 1.00 97.88 284 GLU A O 1
ATOM 2212 N N . GLN A 1 285 ? 4.743 -11.476 23.424 1.00 97.94 285 GLN A N 1
ATOM 2213 C CA . GLN A 1 285 ? 5.356 -10.577 22.457 1.00 97.94 285 GLN A CA 1
ATOM 2214 C C . GLN A 1 285 ? 6.328 -11.358 21.573 1.00 97.94 285 GLN A C 1
ATOM 2216 O O . GLN A 1 285 ? 7.074 -12.222 22.051 1.00 97.94 285 GLN A O 1
ATOM 2221 N N . ARG A 1 286 ? 6.348 -11.025 20.284 1.00 97.81 286 ARG A N 1
ATOM 2222 C CA . ARG A 1 286 ? 7.228 -11.603 19.278 1.00 97.81 286 ARG A CA 1
ATOM 2223 C C . ARG A 1 286 ? 7.955 -10.515 18.500 1.00 97.81 286 ARG A C 1
ATOM 2225 O O . ARG A 1 286 ? 7.341 -9.688 17.839 1.00 97.81 286 ARG A O 1
ATOM 2232 N N . GLU A 1 287 ? 9.280 -10.571 18.545 1.00 97.50 287 GLU A N 1
ATOM 2233 C CA . GLU A 1 287 ? 10.147 -9.752 17.699 1.00 97.50 287 GLU A CA 1
ATOM 2234 C C . GLU A 1 287 ? 10.322 -10.431 16.341 1.00 97.50 287 GLU A C 1
ATOM 2236 O O . GLU A 1 287 ? 10.794 -11.570 16.267 1.00 97.50 287 GLU A O 1
ATOM 2241 N N . LEU A 1 288 ? 9.967 -9.722 15.276 1.00 96.25 288 LEU A N 1
ATOM 2242 C CA . LEU A 1 288 ? 10.084 -10.171 13.898 1.00 96.25 288 LEU A CA 1
ATOM 2243 C C . LEU A 1 288 ? 11.126 -9.325 13.178 1.00 96.25 288 LEU A C 1
ATOM 2245 O O . LEU A 1 288 ? 11.161 -8.101 13.284 1.00 96.25 288 LEU A O 1
ATOM 2249 N N . THR A 1 289 ? 12.017 -9.983 12.444 1.00 93.38 289 THR A N 1
ATOM 2250 C CA . THR A 1 289 ? 13.042 -9.313 11.643 1.00 93.38 289 THR A CA 1
ATOM 2251 C C . THR A 1 289 ? 12.979 -9.845 10.228 1.00 93.38 289 THR A C 1
ATOM 2253 O O . THR A 1 289 ? 13.267 -11.016 9.978 1.00 93.38 289 THR A O 1
ATOM 2256 N N . LEU A 1 290 ? 12.633 -8.971 9.290 1.00 92.38 290 LEU A N 1
ATOM 2257 C CA . LEU A 1 290 ? 12.661 -9.299 7.876 1.00 92.38 290 LEU A CA 1
ATOM 2258 C C . LEU A 1 290 ? 14.084 -9.102 7.344 1.00 92.38 290 LEU A C 1
ATOM 2260 O O . LEU A 1 290 ? 14.599 -7.985 7.290 1.00 92.38 290 LEU A O 1
ATOM 2264 N N . SER A 1 291 ? 14.734 -10.198 6.954 1.00 90.44 291 SER A N 1
ATOM 2265 C CA . SER A 1 291 ? 16.107 -10.155 6.431 1.00 90.44 291 SER A CA 1
ATOM 2266 C C . SER A 1 291 ? 16.177 -9.835 4.931 1.00 90.44 291 SER A C 1
ATOM 2268 O O . SER A 1 291 ? 17.186 -9.298 4.460 1.00 90.44 291 SER A O 1
ATOM 2270 N N . GLY A 1 292 ? 15.103 -10.118 4.194 1.00 93.19 292 GLY A N 1
ATOM 2271 C CA . GLY A 1 292 ? 14.978 -9.836 2.772 1.00 93.19 292 GLY A CA 1
ATOM 2272 C C . GLY A 1 292 ? 13.715 -10.422 2.163 1.00 93.19 292 GLY A C 1
ATOM 2273 O O . GLY A 1 292 ? 13.110 -11.329 2.725 1.00 93.19 292 GLY A O 1
ATOM 2274 N N . TYR A 1 293 ? 13.366 -9.904 0.993 1.00 93.94 293 TYR A N 1
ATOM 2275 C CA . TYR A 1 293 ? 12.333 -10.448 0.128 1.00 93.94 293 TYR A CA 1
ATOM 2276 C C . TYR A 1 293 ? 12.933 -11.385 -0.902 1.00 93.94 293 TYR A C 1
ATOM 2278 O O . TYR A 1 293 ? 14.021 -11.135 -1.428 1.00 93.94 293 TYR A O 1
ATOM 2286 N N . LEU A 1 294 ? 12.201 -12.449 -1.214 1.00 93.75 294 LEU A N 1
ATOM 2287 C CA . LEU A 1 294 ? 12.528 -13.319 -2.328 1.00 93.75 294 LEU A CA 1
ATOM 2288 C C . LEU A 1 294 ? 12.117 -12.631 -3.634 1.00 93.75 294 LEU A C 1
ATOM 2290 O O . LEU A 1 294 ? 10.936 -12.399 -3.875 1.00 93.75 294 LEU A O 1
ATOM 2294 N N . ILE A 1 295 ? 13.093 -12.308 -4.475 1.00 96.44 295 ILE A N 1
ATOM 2295 C CA . ILE A 1 295 ? 12.875 -11.745 -5.805 1.00 96.44 295 ILE A CA 1
ATOM 2296 C C . ILE A 1 295 ? 13.264 -12.797 -6.831 1.00 96.44 295 ILE A C 1
ATOM 2298 O O . ILE A 1 295 ? 14.413 -13.243 -6.882 1.00 96.44 295 ILE A O 1
ATOM 2302 N N . GLN A 1 296 ? 12.300 -13.209 -7.643 1.00 96.44 296 GLN A N 1
ATOM 2303 C CA . GLN A 1 296 ? 12.484 -14.252 -8.639 1.00 96.44 296 GLN A CA 1
ATOM 2304 C C . GLN A 1 296 ? 12.379 -13.672 -10.044 1.00 96.44 296 GLN A C 1
ATOM 2306 O O . GLN A 1 296 ? 11.510 -12.858 -10.331 1.00 96.44 296 GLN A O 1
ATOM 2311 N N . PHE A 1 297 ? 13.246 -14.130 -10.938 1.00 96.69 297 PHE A N 1
ATOM 2312 C CA . PHE A 1 297 ? 13.242 -13.750 -12.343 1.00 96.69 297 PHE A CA 1
ATOM 2313 C C . PHE A 1 297 ? 12.927 -14.980 -13.183 1.00 96.69 297 PHE A C 1
ATOM 2315 O O . PHE A 1 297 ? 13.671 -15.964 -13.164 1.00 96.69 297 PHE A O 1
ATOM 2322 N N . VAL A 1 298 ? 11.819 -14.937 -13.913 1.00 95.81 298 VAL A N 1
ATOM 2323 C CA . VAL A 1 298 ? 11.301 -16.051 -14.706 1.00 95.81 298 VAL A CA 1
ATOM 2324 C C . VAL A 1 298 ? 11.266 -15.666 -16.180 1.00 95.81 298 VAL A C 1
ATOM 2326 O O . VAL A 1 298 ? 10.759 -14.613 -16.554 1.00 95.81 298 VAL A O 1
ATOM 2329 N N . ALA A 1 299 ? 11.799 -16.534 -17.035 1.00 94.19 299 ALA A N 1
ATOM 2330 C CA . ALA A 1 299 ? 11.625 -16.443 -18.476 1.00 94.19 299 ALA A CA 1
ATOM 2331 C C . ALA A 1 299 ? 10.853 -17.673 -18.951 1.00 94.19 299 ALA A C 1
ATOM 2333 O O . ALA A 1 299 ? 11.303 -18.805 -18.757 1.00 94.19 299 ALA A O 1
ATOM 2334 N N . GLU A 1 300 ? 9.691 -17.434 -19.563 1.00 87.69 300 GLU A N 1
ATOM 2335 C CA . GLU A 1 300 ? 8.709 -18.483 -19.866 1.00 87.69 300 GLU A CA 1
ATOM 2336 C C . GLU A 1 300 ? 8.339 -19.246 -18.582 1.00 87.69 300 GLU A C 1
ATOM 2338 O O . GLU A 1 300 ? 7.909 -18.615 -17.627 1.00 87.69 300 GLU A O 1
ATOM 2343 N N . ASP A 1 301 ? 8.558 -20.560 -18.513 1.00 84.06 301 ASP A N 1
ATOM 2344 C CA . ASP A 1 301 ? 8.294 -21.365 -17.309 1.00 84.06 301 ASP A CA 1
ATOM 2345 C C . ASP A 1 301 ? 9.577 -21.690 -16.516 1.00 84.06 301 ASP A C 1
ATOM 2347 O O . ASP A 1 301 ? 9.598 -22.588 -15.671 1.00 84.06 301 ASP A O 1
ATOM 2351 N N . THR A 1 302 ? 10.696 -21.018 -16.821 1.00 90.75 302 THR A N 1
ATOM 2352 C CA . THR A 1 302 ? 12.002 -21.308 -16.212 1.00 90.75 302 THR A CA 1
ATOM 2353 C C . THR A 1 302 ? 12.462 -20.170 -15.314 1.00 90.75 302 THR A C 1
ATOM 2355 O O . THR A 1 302 ? 12.637 -19.035 -15.754 1.00 90.75 302 THR A O 1
ATOM 2358 N N . THR A 1 303 ? 12.747 -20.490 -14.051 1.00 94.31 303 THR A N 1
ATOM 2359 C CA . THR A 1 303 ? 13.443 -19.580 -13.137 1.00 94.31 303 THR A CA 1
ATOM 2360 C C . THR A 1 303 ? 14.883 -19.382 -13.589 1.00 94.31 303 THR A C 1
ATOM 2362 O O . THR A 1 303 ? 15.675 -20.324 -13.601 1.00 94.31 303 THR A O 1
ATOM 2365 N N . ILE A 1 304 ? 15.210 -18.150 -13.960 1.00 93.38 304 ILE A N 1
ATOM 2366 C CA . ILE A 1 304 ? 16.536 -17.753 -14.431 1.00 93.38 304 ILE A CA 1
ATOM 2367 C C . ILE A 1 304 ? 17.410 -17.322 -13.265 1.00 93.38 304 ILE A C 1
ATOM 2369 O O . ILE A 1 304 ? 18.585 -17.683 -13.216 1.00 93.38 304 ILE A O 1
ATOM 2373 N N . ASP A 1 305 ? 16.828 -16.583 -12.326 1.00 94.62 305 ASP A N 1
ATOM 2374 C CA . ASP A 1 305 ? 17.529 -16.113 -11.142 1.00 94.62 305 ASP A CA 1
ATOM 2375 C C . ASP A 1 305 ? 16.580 -16.015 -9.943 1.00 94.62 305 ASP A C 1
ATOM 2377 O O . ASP A 1 305 ? 15.354 -15.950 -10.082 1.00 94.62 305 ASP A O 1
ATOM 2381 N N . THR A 1 306 ? 17.147 -16.068 -8.745 1.00 95.25 306 THR A N 1
ATOM 2382 C CA . THR A 1 306 ? 16.426 -15.908 -7.483 1.00 95.25 306 THR A CA 1
ATOM 2383 C C . THR A 1 306 ? 17.365 -15.286 -6.466 1.00 95.25 306 THR A C 1
ATOM 2385 O O . THR A 1 306 ? 18.386 -15.875 -6.107 1.00 95.25 306 THR A O 1
ATOM 2388 N N . GLU A 1 307 ? 17.003 -14.107 -5.978 1.00 95.31 307 GLU A N 1
ATOM 2389 C CA . GLU A 1 307 ? 17.795 -13.347 -5.021 1.00 95.31 307 GLU A CA 1
ATOM 2390 C C . GLU A 1 307 ? 16.973 -13.058 -3.764 1.00 95.31 307 GLU A C 1
ATOM 2392 O O . GLU A 1 307 ? 15.775 -12.802 -3.830 1.00 95.31 307 GLU A O 1
ATOM 2397 N N . VAL A 1 308 ? 17.632 -13.081 -2.605 1.00 94.62 308 VAL A N 1
ATOM 2398 C CA . VAL A 1 308 ? 17.076 -12.501 -1.381 1.00 94.62 308 VAL A CA 1
ATOM 2399 C C . VAL A 1 308 ? 17.584 -11.069 -1.288 1.00 94.62 308 VAL A C 1
ATOM 2401 O O . VAL A 1 308 ? 18.773 -10.840 -1.046 1.00 94.62 308 VAL A O 1
ATOM 2404 N N . VAL A 1 309 ? 16.691 -10.109 -1.507 1.00 95.44 309 VAL A N 1
ATOM 2405 C CA . VAL A 1 309 ? 17.015 -8.681 -1.556 1.00 95.44 309 VAL A CA 1
ATOM 2406 C C . VAL A 1 309 ? 16.606 -8.031 -0.243 1.00 95.44 309 VAL A C 1
ATOM 2408 O O . VAL A 1 309 ? 15.489 -8.210 0.229 1.00 95.44 309 VAL A O 1
ATOM 2411 N N . THR A 1 310 ? 17.516 -7.273 0.371 1.00 94.06 310 THR A N 1
ATOM 2412 C CA . THR A 1 310 ? 17.210 -6.509 1.590 1.00 94.06 310 THR A CA 1
ATOM 2413 C C . THR A 1 310 ? 16.021 -5.569 1.338 1.00 94.06 310 THR A C 1
ATOM 2415 O O . THR A 1 310 ? 16.031 -4.903 0.300 1.00 94.06 310 THR A O 1
ATOM 2418 N N . PRO A 1 311 ? 15.040 -5.466 2.256 1.00 93.12 311 PRO A N 1
ATOM 2419 C CA . PRO A 1 311 ? 13.865 -4.619 2.053 1.00 93.12 311 PRO A CA 1
ATOM 2420 C C . PRO A 1 311 ? 14.264 -3.172 1.731 1.00 93.12 311 PRO A C 1
ATOM 2422 O O . PRO A 1 311 ? 15.261 -2.678 2.263 1.00 93.12 311 PRO A O 1
ATOM 2425 N N . GLY A 1 312 ? 13.546 -2.531 0.808 1.00 91.12 312 GLY A N 1
ATOM 2426 C CA . GLY A 1 312 ? 13.788 -1.152 0.357 1.00 91.12 312 GLY A CA 1
ATOM 2427 C C . GLY A 1 312 ? 14.978 -0.997 -0.596 1.00 91.12 312 GLY A C 1
ATOM 2428 O O . GLY A 1 312 ? 15.093 -0.014 -1.323 1.00 91.12 312 GLY A O 1
ATOM 2429 N N . SER A 1 313 ? 15.862 -1.997 -0.688 1.00 93.88 313 SER A N 1
ATOM 2430 C CA . SER A 1 313 ? 16.991 -1.928 -1.615 1.00 93.88 313 SER A CA 1
ATOM 2431 C C . SER A 1 313 ? 16.536 -2.032 -3.068 1.00 93.88 313 SER A C 1
ATOM 2433 O O . SER A 1 313 ? 15.659 -2.823 -3.407 1.00 93.88 313 SER A O 1
ATOM 2435 N N . ALA A 1 314 ? 17.209 -1.278 -3.940 1.00 93.38 314 ALA A N 1
ATOM 2436 C CA . ALA A 1 314 ? 17.010 -1.361 -5.383 1.00 93.38 314 ALA A CA 1
ATOM 2437 C C . ALA A 1 314 ? 17.232 -2.789 -5.903 1.00 93.38 314 ALA A C 1
ATOM 2439 O O . ALA A 1 314 ? 18.251 -3.424 -5.597 1.00 93.38 314 ALA A O 1
ATOM 2440 N N . ILE A 1 315 ? 16.304 -3.242 -6.737 1.00 94.75 315 ILE A N 1
ATOM 2441 C CA . ILE A 1 315 ? 16.332 -4.539 -7.397 1.00 94.75 315 ILE A CA 1
ATOM 2442 C C . ILE A 1 315 ? 17.296 -4.467 -8.580 1.00 94.75 315 ILE A C 1
ATOM 2444 O O . ILE A 1 315 ? 17.284 -3.530 -9.382 1.00 94.75 315 ILE A O 1
ATOM 2448 N N . VAL A 1 316 ? 18.185 -5.454 -8.677 1.00 92.75 316 VAL A N 1
ATOM 2449 C CA . VAL A 1 316 ? 19.145 -5.549 -9.777 1.00 92.75 316 VAL A CA 1
ATOM 2450 C C . VAL A 1 316 ? 18.630 -6.571 -10.775 1.00 92.75 316 VAL A C 1
ATOM 2452 O O . VAL A 1 316 ? 18.747 -7.770 -10.560 1.00 92.75 316 VAL A O 1
ATOM 2455 N N . PHE A 1 317 ? 18.083 -6.083 -11.884 1.00 92.81 317 PHE A N 1
ATOM 2456 C CA . PHE A 1 317 ? 17.604 -6.945 -12.958 1.00 92.81 317 PHE A CA 1
ATOM 2457 C C . PHE A 1 317 ? 18.762 -7.698 -13.641 1.00 92.81 317 PHE A C 1
ATOM 2459 O O . PHE A 1 317 ? 19.828 -7.103 -13.860 1.00 92.81 317 PHE A O 1
ATOM 2466 N N . PRO A 1 318 ? 18.574 -8.977 -14.017 1.00 90.62 318 PRO A N 1
ATOM 2467 C CA . PRO A 1 318 ? 19.574 -9.734 -14.760 1.00 90.62 318 PRO A CA 1
ATOM 2468 C C . PRO A 1 318 ? 19.917 -9.077 -16.105 1.00 90.62 318 PRO A C 1
ATOM 2470 O O . PRO A 1 318 ? 19.037 -8.812 -16.920 1.00 90.62 318 PRO A O 1
ATOM 2473 N N . GLU A 1 319 ? 21.213 -8.860 -16.359 1.00 78.50 319 GLU A N 1
ATOM 2474 C CA . GLU A 1 319 ? 21.717 -8.336 -17.645 1.00 78.50 319 GLU A CA 1
ATOM 2475 C C . GLU A 1 319 ? 21.762 -9.422 -18.737 1.00 78.50 319 GLU A C 1
ATOM 2477 O O . GLU A 1 319 ? 21.783 -9.119 -19.928 1.00 78.50 319 GLU A O 1
ATOM 2482 N N . THR A 1 320 ? 21.795 -10.698 -18.343 1.00 80.00 320 THR A N 1
ATOM 2483 C CA . THR A 1 320 ? 21.786 -11.839 -19.265 1.00 80.00 320 THR A CA 1
ATOM 2484 C C . THR A 1 320 ? 20.481 -12.598 -19.132 1.00 80.00 320 THR A C 1
ATOM 2486 O O . THR A 1 320 ? 20.220 -13.213 -18.099 1.00 80.00 320 THR A O 1
ATOM 2489 N N . VAL A 1 321 ? 19.699 -12.596 -20.202 1.00 83.56 321 VAL A N 1
ATOM 2490 C CA . VAL A 1 321 ? 18.451 -13.350 -20.328 1.00 83.56 321 VAL A CA 1
ATOM 2491 C C . VAL A 1 321 ? 18.622 -14.491 -21.332 1.00 83.56 321 VAL A C 1
ATOM 2493 O O . VAL A 1 321 ? 19.480 -14.398 -22.215 1.00 83.56 321 VAL A O 1
ATOM 2496 N N . PRO A 1 322 ? 17.833 -15.573 -21.232 1.00 85.19 322 PRO A N 1
ATOM 2497 C CA . PRO A 1 322 ? 17.822 -16.613 -22.252 1.00 85.19 322 PRO A CA 1
ATOM 2498 C C . PRO A 1 322 ? 17.476 -16.041 -23.629 1.00 85.19 322 PRO A C 1
ATOM 2500 O O . PRO A 1 322 ? 16.543 -15.248 -23.763 1.00 85.19 322 PRO A O 1
ATOM 2503 N N . GLU A 1 323 ? 18.210 -16.460 -24.658 1.00 88.19 323 GLU A N 1
ATOM 2504 C CA . GLU A 1 323 ? 17.841 -16.165 -26.042 1.00 88.19 323 GLU A CA 1
ATOM 2505 C C . GLU A 1 323 ? 16.598 -16.973 -26.432 1.00 88.19 323 GLU A C 1
ATOM 2507 O O . GLU A 1 323 ? 16.499 -18.166 -26.135 1.00 88.19 323 GLU A O 1
ATOM 2512 N N . LYS A 1 324 ? 15.673 -16.328 -27.144 1.00 90.19 324 LYS A N 1
ATOM 2513 C CA . LYS A 1 324 ? 14.490 -16.964 -27.722 1.00 90.19 324 LYS A CA 1
ATOM 2514 C C . LYS A 1 324 ? 14.533 -16.796 -29.235 1.00 90.19 324 LYS A C 1
ATOM 2516 O O . LYS A 1 324 ? 14.538 -15.676 -29.736 1.00 90.19 324 LYS A O 1
ATOM 2521 N N . GLU A 1 325 ? 14.605 -17.907 -29.965 1.00 92.31 325 GLU A N 1
ATOM 2522 C CA . GLU A 1 325 ? 14.758 -17.881 -31.423 1.00 92.31 325 GLU A CA 1
ATOM 2523 C C . GLU A 1 325 ? 13.616 -17.094 -32.087 1.00 92.31 325 GLU A C 1
ATOM 2525 O O . GLU A 1 325 ? 12.440 -17.383 -31.871 1.00 92.31 325 GLU A O 1
ATOM 2530 N N . GLY A 1 326 ? 13.971 -16.091 -32.896 1.00 91.69 326 GLY A N 1
ATOM 2531 C CA . GLY A 1 326 ? 13.007 -15.235 -33.594 1.00 91.69 326 GLY A CA 1
ATOM 2532 C C . GLY A 1 326 ? 12.307 -14.188 -32.717 1.00 91.69 326 GLY A C 1
ATOM 2533 O O . GLY A 1 326 ? 11.399 -13.516 -33.205 1.00 91.69 326 GLY A O 1
ATOM 2534 N N . CYS A 1 327 ? 12.708 -14.029 -31.453 1.00 94.44 327 CYS A N 1
ATOM 2535 C CA . CYS A 1 327 ? 12.178 -13.001 -30.562 1.00 94.44 327 CYS A CA 1
ATOM 2536 C C . CYS A 1 327 ? 13.295 -12.164 -29.926 1.00 94.44 327 CYS A C 1
ATOM 2538 O O . CYS A 1 327 ? 14.439 -12.591 -29.792 1.00 94.44 327 CYS A O 1
ATOM 2540 N N . ILE A 1 328 ? 12.929 -10.961 -29.499 1.00 93.44 328 ILE A N 1
ATOM 2541 C CA . ILE A 1 328 ? 13.794 -9.979 -28.857 1.00 93.44 328 ILE A CA 1
ATOM 2542 C C . ILE A 1 328 ? 13.314 -9.826 -27.420 1.00 93.44 328 ILE A C 1
ATOM 2544 O O . ILE A 1 328 ? 12.135 -9.554 -27.197 1.00 93.44 328 ILE A O 1
ATOM 2548 N N . PHE A 1 329 ? 14.213 -10.008 -26.453 1.00 94.25 329 PHE A N 1
ATOM 2549 C CA . PHE A 1 329 ? 13.922 -9.645 -25.069 1.00 94.25 329 PHE A CA 1
ATOM 2550 C C . PHE A 1 329 ? 13.786 -8.131 -24.956 1.00 94.25 329 PHE A C 1
ATOM 2552 O O . PHE A 1 329 ? 14.674 -7.391 -25.394 1.00 94.25 329 PHE A O 1
ATOM 2559 N N . THR A 1 330 ? 12.699 -7.684 -24.341 1.00 93.50 330 THR A N 1
ATOM 2560 C CA . THR A 1 330 ? 12.457 -6.262 -24.133 1.00 93.50 330 THR A CA 1
ATOM 2561 C C . THR A 1 330 ? 12.695 -5.903 -22.674 1.00 93.50 330 THR A C 1
ATOM 2563 O O . THR A 1 330 ? 13.734 -5.336 -22.346 1.00 93.50 330 THR A O 1
ATOM 2566 N N . SER A 1 331 ? 11.802 -6.294 -21.777 1.00 94.12 331 SER A N 1
ATOM 2567 C CA . SER A 1 331 ? 11.888 -5.930 -20.367 1.00 94.12 331 SER A CA 1
ATOM 2568 C C . SER A 1 331 ? 11.373 -7.040 -19.459 1.00 94.12 331 SER A C 1
ATOM 2570 O O . SER A 1 331 ? 10.803 -8.040 -19.895 1.00 94.12 331 SER A O 1
ATOM 2572 N N . TRP A 1 332 ? 11.571 -6.827 -18.167 1.00 95.94 332 TRP A N 1
ATOM 2573 C CA . TRP A 1 332 ? 10.888 -7.524 -17.094 1.00 95.94 332 TRP A CA 1
ATOM 2574 C C . TRP A 1 332 ? 9.535 -6.863 -16.798 1.00 95.94 332 TRP A C 1
ATOM 2576 O O . TRP A 1 332 ? 9.396 -5.643 -16.905 1.00 95.94 332 TRP A O 1
ATOM 2586 N N . TYR A 1 333 ? 8.551 -7.674 -16.426 1.00 96.12 333 TYR A N 1
ATOM 2587 C CA . TYR A 1 333 ? 7.194 -7.273 -16.046 1.00 96.12 333 TYR A CA 1
ATOM 2588 C C . TYR A 1 333 ? 6.842 -7.834 -14.674 1.00 96.12 333 TYR A C 1
ATOM 2590 O O . TYR A 1 333 ? 7.402 -8.850 -14.273 1.00 96.12 333 TYR A O 1
ATOM 2598 N N . LYS A 1 334 ? 5.925 -7.180 -13.962 1.00 96.00 334 LYS A N 1
ATOM 2599 C CA . LYS A 1 334 ? 5.456 -7.607 -12.633 1.00 96.00 334 LYS A CA 1
ATOM 2600 C C . LYS A 1 334 ? 4.404 -8.717 -12.699 1.00 96.00 334 LYS A C 1
ATOM 2602 O O . LYS A 1 334 ? 4.117 -9.346 -11.688 1.00 96.00 334 LYS A O 1
ATOM 2607 N N . ASP A 1 335 ? 3.858 -8.969 -13.886 1.00 95.88 335 ASP A N 1
ATOM 2608 C CA . ASP A 1 335 ? 2.793 -9.935 -14.128 1.00 95.88 335 ASP A CA 1
ATOM 2609 C C . ASP A 1 335 ? 3.025 -10.765 -15.405 1.00 95.88 335 ASP A C 1
ATOM 2611 O O . ASP A 1 335 ? 3.606 -10.299 -16.388 1.00 95.88 335 ASP A O 1
ATOM 2615 N N . GLU A 1 336 ? 2.508 -11.997 -15.417 1.00 93.94 336 GLU A N 1
ATOM 2616 C CA . GLU A 1 336 ? 2.590 -12.917 -16.567 1.00 93.94 336 GLU A CA 1
ATOM 2617 C C . GLU A 1 336 ? 1.801 -12.441 -17.791 1.00 93.94 336 GLU A C 1
ATOM 2619 O O . GLU A 1 336 ? 2.104 -12.837 -18.917 1.00 93.94 336 GLU A O 1
ATOM 2624 N N . ALA A 1 337 ? 0.779 -11.603 -17.591 1.00 95.31 337 ALA A N 1
ATOM 2625 C CA . ALA A 1 337 ? 0.002 -11.030 -18.687 1.00 95.31 337 ALA A CA 1
ATOM 2626 C C . ALA A 1 337 ? 0.733 -9.859 -19.373 1.00 95.31 337 ALA A C 1
ATOM 2628 O O . ALA A 1 337 ? 0.272 -9.366 -20.407 1.00 95.31 337 ALA A O 1
ATOM 2629 N N . PHE A 1 338 ? 1.894 -9.464 -18.841 1.00 94.38 338 PHE A N 1
ATOM 2630 C CA . PHE A 1 338 ? 2.733 -8.376 -19.317 1.00 94.38 338 PHE A CA 1
ATOM 2631 C C . PHE A 1 338 ? 1.980 -7.042 -19.432 1.00 94.38 338 PHE A C 1
ATOM 2633 O O . PHE A 1 338 ? 2.075 -6.334 -20.444 1.00 94.38 338 PHE A O 1
ATOM 2640 N N . THR A 1 339 ? 1.210 -6.711 -18.403 1.00 93.75 339 THR A N 1
ATOM 2641 C CA . THR A 1 339 ? 0.431 -5.471 -18.316 1.00 93.75 339 THR A CA 1
ATOM 2642 C C . THR A 1 339 ? 1.145 -4.385 -17.512 1.00 93.75 339 THR A C 1
ATOM 2644 O O . THR A 1 339 ? 0.962 -3.204 -17.797 1.00 93.75 339 THR A O 1
ATOM 2647 N N . GLU A 1 340 ? 2.045 -4.768 -16.607 1.00 93.62 340 GLU A N 1
ATOM 2648 C CA . GLU A 1 340 ? 2.785 -3.872 -15.723 1.00 93.62 340 GLU A CA 1
ATOM 2649 C C . GLU A 1 340 ? 4.302 -4.002 -15.945 1.00 93.62 340 GLU A C 1
ATOM 2651 O O . GLU A 1 340 ? 4.953 -4.896 -15.388 1.00 93.62 340 GLU A O 1
ATOM 2656 N N . PRO A 1 341 ? 4.911 -3.139 -16.780 1.00 94.31 341 PRO A N 1
ATOM 2657 C CA . PRO A 1 341 ? 6.351 -3.170 -16.994 1.00 94.31 341 PRO A CA 1
ATOM 2658 C C . PRO A 1 341 ? 7.096 -2.777 -15.715 1.00 94.31 341 PRO A C 1
ATOM 2660 O O . PRO A 1 341 ? 6.747 -1.808 -15.040 1.00 94.31 341 PRO A O 1
ATOM 2663 N N . ALA A 1 342 ? 8.167 -3.504 -15.403 1.00 95.06 342 ALA A N 1
ATOM 2664 C CA . ALA A 1 342 ? 9.035 -3.170 -14.287 1.00 95.06 342 ALA A CA 1
ATOM 2665 C C . ALA A 1 342 ? 9.957 -2.001 -14.652 1.00 95.06 342 ALA A C 1
ATOM 2667 O O . ALA A 1 342 ? 10.593 -1.987 -15.710 1.00 95.06 342 ALA A O 1
ATOM 2668 N N . SER A 1 343 ? 10.056 -1.022 -13.756 1.00 94.56 343 SER A N 1
ATOM 2669 C CA . SER A 1 343 ? 11.054 0.038 -13.869 1.00 94.56 343 SER A CA 1
ATOM 2670 C C . SER A 1 343 ? 12.445 -0.484 -13.488 1.00 94.56 343 SER A C 1
ATOM 2672 O O . SER A 1 343 ? 12.611 -1.387 -12.679 1.00 94.56 343 SER A O 1
ATOM 2674 N N . GLN A 1 344 ? 13.505 0.137 -13.983 1.00 92.19 344 GLN A N 1
ATOM 2675 C CA . GLN A 1 344 ? 14.863 -0.100 -13.477 1.00 92.19 344 GLN A CA 1
ATOM 2676 C C . GLN A 1 344 ? 15.081 0.401 -12.035 1.00 92.19 344 GLN A C 1
ATOM 2678 O O . GLN A 1 344 ? 16.140 0.165 -11.452 1.00 92.19 344 GLN A O 1
ATOM 2683 N N . PHE A 1 345 ? 14.129 1.179 -11.509 1.00 92.50 345 PHE A N 1
ATOM 2684 C CA . PHE A 1 345 ? 14.173 1.791 -10.181 1.00 92.50 345 PHE A CA 1
ATOM 2685 C C . PHE A 1 345 ? 13.334 1.038 -9.147 1.00 92.50 345 PHE A C 1
ATOM 2687 O O . PHE A 1 345 ? 13.143 1.553 -8.051 1.00 92.50 345 PHE A O 1
ATOM 2694 N N . GLU A 1 346 ? 12.839 -0.154 -9.481 1.00 93.25 346 GLU A N 1
ATOM 2695 C CA . GLU A 1 346 ? 12.102 -0.984 -8.527 1.00 93.25 346 GLU A CA 1
ATOM 2696 C C . GLU A 1 346 ? 12.943 -1.271 -7.280 1.00 93.25 346 GLU A C 1
ATOM 2698 O O . GLU A 1 346 ? 14.159 -1.495 -7.343 1.00 93.25 346 GLU A O 1
ATOM 2703 N N . THR A 1 347 ? 12.269 -1.280 -6.141 1.00 93.31 347 THR A N 1
ATOM 2704 C CA . THR A 1 347 ? 12.807 -1.578 -4.816 1.00 93.31 347 THR A CA 1
ATOM 2705 C C . THR A 1 347 ? 12.117 -2.820 -4.267 1.00 93.31 347 THR A C 1
ATOM 2707 O O . THR A 1 347 ? 10.992 -3.152 -4.640 1.00 93.31 347 THR A O 1
ATOM 2710 N N . ALA A 1 348 ? 12.806 -3.551 -3.392 1.00 93.19 348 ALA A N 1
ATOM 2711 C CA . ALA A 1 348 ? 12.240 -4.723 -2.736 1.00 93.19 348 ALA A CA 1
ATOM 2712 C C . ALA A 1 348 ? 11.250 -4.298 -1.636 1.00 93.19 348 ALA A C 1
ATOM 2714 O O . ALA A 1 348 ? 11.609 -4.225 -0.462 1.00 93.19 348 ALA A O 1
ATOM 2715 N N . GLU A 1 349 ? 10.019 -3.989 -2.039 1.00 88.69 349 GLU A N 1
ATOM 2716 C CA . GLU A 1 349 ? 8.886 -3.644 -1.160 1.00 88.69 349 GLU A CA 1
ATOM 2717 C C . GLU A 1 349 ? 7.989 -4.854 -0.848 1.00 88.69 349 GLU A C 1
ATOM 2719 O O . GLU A 1 349 ? 6.985 -4.711 -0.158 1.00 88.69 349 GLU A O 1
ATOM 2724 N N . GLY A 1 350 ? 8.330 -6.029 -1.377 1.00 89.94 350 GLY A N 1
ATOM 2725 C CA . GLY A 1 350 ? 7.555 -7.250 -1.225 1.00 89.94 350 GLY A CA 1
ATOM 2726 C C . GLY A 1 350 ? 8.199 -8.445 -1.917 1.00 89.94 350 GLY A C 1
ATOM 2727 O O . GLY A 1 350 ? 9.153 -8.286 -2.691 1.00 89.94 350 GLY A O 1
ATOM 2728 N N . GLN A 1 351 ? 7.684 -9.646 -1.651 1.00 90.50 351 GLN A N 1
ATOM 2729 C CA . GLN A 1 351 ? 8.062 -10.825 -2.431 1.00 90.50 351 GLN A CA 1
ATOM 2730 C C . GLN A 1 351 ? 7.502 -10.678 -3.847 1.00 90.50 351 GLN A C 1
ATOM 2732 O O . GLN A 1 351 ? 6.304 -10.490 -4.027 1.00 90.50 351 GLN A O 1
ATOM 2737 N N . MET A 1 352 ? 8.363 -10.784 -4.861 1.00 93.38 352 MET A N 1
ATOM 2738 C CA . MET A 1 352 ? 7.983 -10.494 -6.245 1.00 93.38 352 MET A CA 1
ATOM 2739 C C . MET A 1 352 ? 8.576 -11.499 -7.224 1.00 93.38 352 MET A C 1
ATOM 2741 O O . MET A 1 352 ? 9.724 -11.934 -7.094 1.00 93.38 352 MET A O 1
ATOM 2745 N N . VAL A 1 353 ? 7.797 -11.809 -8.257 1.00 96.25 353 VAL A N 1
ATOM 2746 C CA . VAL A 1 353 ? 8.256 -12.537 -9.439 1.00 96.25 353 VAL A CA 1
ATOM 2747 C C . VAL A 1 353 ? 8.209 -11.583 -10.624 1.00 96.25 353 VAL A C 1
ATOM 2749 O O . VAL A 1 353 ? 7.182 -10.971 -10.895 1.00 96.25 353 VAL A O 1
ATOM 2752 N N . TYR A 1 354 ? 9.329 -11.455 -11.325 1.00 97.19 354 TYR A N 1
ATOM 2753 C CA . TYR A 1 354 ? 9.431 -10.694 -12.557 1.00 97.19 354 TYR A CA 1
ATOM 2754 C C . TYR A 1 354 ? 9.479 -11.627 -13.759 1.00 97.19 354 TYR A C 1
ATOM 2756 O O . TYR A 1 354 ? 10.238 -12.599 -13.781 1.00 97.19 354 TYR A O 1
ATOM 2764 N N . TYR A 1 355 ? 8.727 -11.275 -14.793 1.00 96.25 355 TYR A N 1
ATOM 2765 C CA . TYR A 1 355 ? 8.532 -12.085 -15.987 1.00 96.25 355 TYR A CA 1
ATOM 2766 C C . TYR A 1 355 ? 9.202 -11.443 -17.196 1.00 96.25 355 TYR A C 1
ATOM 2768 O O . TYR A 1 355 ? 8.950 -10.283 -17.523 1.00 96.25 355 TYR A O 1
ATOM 2776 N N . ALA A 1 356 ? 10.078 -12.189 -17.864 1.00 96.12 356 ALA A N 1
ATOM 2777 C CA . ALA A 1 356 ? 10.765 -11.720 -19.057 1.00 96.12 356 ALA A CA 1
ATOM 2778 C C . ALA A 1 356 ? 9.797 -11.654 -20.243 1.00 96.12 356 ALA A C 1
ATOM 2780 O O . ALA A 1 356 ? 9.203 -12.665 -20.632 1.00 96.12 356 ALA A O 1
ATOM 2781 N N . ARG A 1 357 ? 9.687 -10.478 -20.864 1.00 94.69 357 ARG A N 1
ATOM 2782 C CA . ARG A 1 357 ? 8.908 -10.282 -22.084 1.00 94.69 357 ARG A CA 1
ATOM 2783 C C . ARG A 1 357 ? 9.786 -10.411 -23.320 1.00 94.69 357 ARG A C 1
ATOM 2785 O O . ARG A 1 357 ? 10.876 -9.847 -23.406 1.00 94.69 357 ARG A O 1
ATOM 2792 N N . TYR A 1 358 ? 9.251 -11.127 -24.304 1.00 95.25 358 TYR A N 1
ATOM 2793 C CA . TYR A 1 358 ? 9.847 -11.294 -25.622 1.00 95.25 358 TYR A CA 1
ATOM 2794 C C . TYR A 1 358 ? 8.843 -10.894 -26.699 1.00 95.25 358 TYR A C 1
ATOM 2796 O O . TYR A 1 358 ? 7.691 -11.326 -26.653 1.00 95.25 358 TYR A O 1
ATOM 2804 N N . VAL A 1 359 ? 9.284 -10.121 -27.689 1.00 94.94 359 VAL A N 1
ATOM 2805 C CA . VAL A 1 359 ? 8.456 -9.711 -28.835 1.00 94.94 359 VAL A CA 1
ATOM 2806 C C . VAL A 1 359 ? 9.131 -10.065 -30.156 1.00 94.94 359 VAL A C 1
ATOM 2808 O O . VAL A 1 359 ? 10.348 -10.237 -30.217 1.00 94.94 359 VAL A O 1
ATOM 2811 N N . THR A 1 360 ? 8.355 -10.200 -31.226 1.00 95.62 360 THR A N 1
ATOM 2812 C CA . THR A 1 360 ? 8.898 -10.317 -32.587 1.00 95.62 360 THR A CA 1
ATOM 2813 C C . THR A 1 360 ? 9.348 -8.955 -33.111 1.00 95.62 360 THR A C 1
ATOM 2815 O O . THR A 1 360 ? 8.897 -7.927 -32.615 1.00 95.62 360 THR A O 1
ATOM 2818 N N . GLU A 1 361 ? 10.180 -8.933 -34.156 1.00 92.69 361 GLU A N 1
ATOM 2819 C CA . GLU A 1 361 ? 10.625 -7.682 -34.798 1.00 92.69 361 GLU A CA 1
ATOM 2820 C C . GLU A 1 361 ? 9.458 -6.761 -35.210 1.00 92.69 361 GLU A C 1
ATOM 2822 O O . GLU A 1 361 ? 9.562 -5.552 -35.043 1.00 92.69 361 GLU A O 1
ATOM 2827 N N . ASP A 1 362 ? 8.325 -7.314 -35.661 1.00 91.88 362 ASP A N 1
ATOM 2828 C CA . ASP A 1 362 ? 7.138 -6.538 -36.078 1.00 91.88 362 ASP A CA 1
ATOM 2829 C C . ASP A 1 362 ? 6.429 -5.795 -34.917 1.00 91.88 362 ASP A C 1
ATOM 2831 O O . ASP A 1 362 ? 5.699 -4.815 -35.124 1.00 91.88 362 ASP A O 1
ATOM 2835 N N . ASP A 1 363 ? 6.645 -6.260 -33.684 1.00 92.44 363 ASP A N 1
ATOM 2836 C CA . ASP A 1 363 ? 6.052 -5.713 -32.457 1.00 92.44 363 ASP A CA 1
ATOM 2837 C C . ASP A 1 363 ? 7.058 -4.928 -31.610 1.00 92.44 363 ASP A C 1
ATOM 2839 O O . ASP A 1 363 ? 6.701 -4.360 -30.574 1.00 92.44 363 ASP A O 1
ATOM 2843 N N . ALA A 1 364 ? 8.302 -4.865 -32.077 1.00 95.38 364 ALA A N 1
ATOM 2844 C CA . ALA A 1 364 ? 9.364 -4.094 -31.476 1.00 95.38 364 ALA A CA 1
ATOM 2845 C C . ALA A 1 364 ? 9.376 -2.656 -32.012 1.00 95.38 364 ALA A C 1
ATOM 2847 O O . ALA A 1 364 ? 9.030 -2.391 -33.163 1.00 95.38 364 ALA A O 1
ATOM 2848 N N . VAL A 1 365 ? 9.824 -1.730 -31.171 1.00 97.44 365 VAL A N 1
ATOM 2849 C CA . VAL A 1 365 ? 10.101 -0.339 -31.535 1.00 97.44 365 VAL A CA 1
ATOM 2850 C C . VAL A 1 365 ? 11.522 0.012 -31.131 1.00 97.44 365 VAL A C 1
ATOM 2852 O O . VAL A 1 365 ? 1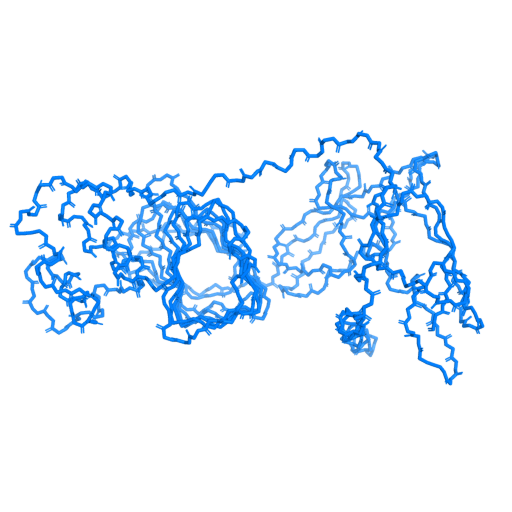2.039 -0.470 -30.124 1.00 97.44 365 VAL A O 1
ATOM 2855 N N . THR A 1 366 ? 12.183 0.842 -31.925 1.00 97.75 366 THR A N 1
ATOM 2856 C CA . THR A 1 366 ? 13.585 1.201 -31.728 1.00 97.75 366 THR A CA 1
ATOM 2857 C C . THR A 1 366 ? 13.717 2.668 -31.355 1.00 97.75 366 THR A C 1
ATOM 2859 O O . THR A 1 366 ? 13.351 3.562 -32.119 1.00 97.75 366 THR A O 1
ATOM 2862 N N . VAL A 1 367 ? 14.327 2.923 -30.199 1.00 98.31 367 VAL A N 1
ATOM 2863 C CA . VAL A 1 367 ? 14.746 4.264 -29.794 1.00 98.31 367 VAL A CA 1
ATOM 2864 C C . VAL A 1 367 ? 16.220 4.439 -30.130 1.00 98.31 367 VAL A C 1
ATOM 2866 O O . VAL A 1 367 ? 17.085 3.675 -29.697 1.00 98.31 367 VAL A O 1
ATOM 2869 N N . THR A 1 368 ? 16.509 5.464 -30.921 1.00 98.38 368 THR A N 1
ATOM 2870 C CA . THR A 1 368 ? 17.868 5.855 -31.314 1.00 98.38 368 THR A CA 1
ATOM 2871 C C . THR A 1 368 ? 18.272 7.143 -30.607 1.00 98.38 368 THR A C 1
ATOM 2873 O O . THR A 1 368 ? 17.433 8.000 -30.353 1.00 98.38 368 THR A O 1
ATOM 2876 N N . PHE A 1 369 ? 19.560 7.303 -30.304 1.00 98.38 369 PHE A N 1
ATOM 2877 C CA . PHE A 1 369 ? 20.061 8.448 -29.541 1.00 98.38 369 PHE A CA 1
ATOM 2878 C C . PHE A 1 369 ? 21.062 9.273 -30.365 1.00 98.38 369 PHE A C 1
ATOM 2880 O O . PHE A 1 369 ? 22.152 8.794 -30.686 1.00 98.38 369 PHE A O 1
ATOM 2887 N N . ASP A 1 370 ? 20.727 10.528 -30.677 1.00 98.06 370 ASP A N 1
ATOM 2888 C CA . ASP A 1 370 ? 21.689 11.551 -31.110 1.00 98.06 370 ASP A CA 1
ATOM 2889 C C . ASP A 1 370 ? 22.240 12.239 -29.854 1.00 98.06 370 ASP A C 1
ATOM 2891 O O . ASP A 1 370 ? 21.614 13.108 -29.247 1.00 98.06 370 ASP A O 1
ATOM 2895 N N . THR A 1 371 ? 23.435 11.823 -29.436 1.00 97.31 371 THR A N 1
ATOM 2896 C CA . THR A 1 371 ? 24.065 12.291 -28.192 1.00 97.31 371 THR A CA 1
ATOM 2897 C C . THR A 1 371 ? 24.633 13.704 -28.296 1.00 97.31 371 THR A C 1
ATOM 2899 O O . THR A 1 371 ? 25.243 14.181 -27.341 1.00 97.31 371 THR A O 1
ATOM 2902 N N . MET A 1 372 ? 24.490 14.365 -29.453 1.00 95.62 372 MET A N 1
ATOM 2903 C CA . MET A 1 372 ? 24.893 15.755 -29.691 1.00 95.62 372 MET A CA 1
ATOM 2904 C C . MET A 1 372 ? 26.360 16.063 -29.331 1.00 95.62 372 MET A C 1
ATOM 2906 O O . MET A 1 372 ? 26.726 17.198 -29.034 1.00 95.62 372 MET A O 1
ATOM 2910 N N . GLY A 1 373 ? 27.233 15.053 -29.433 1.00 94.06 373 GLY A N 1
ATOM 2911 C CA . GLY A 1 373 ? 28.661 15.151 -29.107 1.00 94.06 373 GLY A CA 1
ATOM 2912 C C . GLY A 1 373 ? 29.062 14.494 -27.783 1.00 94.06 373 GLY A C 1
ATOM 2913 O O . GLY A 1 373 ? 30.257 14.418 -27.491 1.00 94.06 373 GLY A O 1
ATOM 2914 N N . GLY A 1 374 ? 28.101 13.982 -27.013 1.00 95.19 374 GLY A N 1
ATOM 2915 C CA . GLY A 1 374 ? 28.346 13.118 -25.862 1.00 95.19 374 GLY A CA 1
ATOM 2916 C C . GLY A 1 374 ? 28.745 11.690 -26.240 1.00 95.19 374 GLY A C 1
ATOM 2917 O O . GLY A 1 374 ? 28.768 11.306 -27.413 1.00 95.19 374 GLY A O 1
ATOM 2918 N N . ALA A 1 375 ? 29.052 10.882 -25.225 1.00 96.88 375 ALA A N 1
ATOM 2919 C CA . ALA A 1 375 ? 29.365 9.462 -25.378 1.00 96.88 375 ALA A CA 1
ATOM 2920 C C . ALA A 1 375 ? 28.254 8.715 -26.136 1.00 96.88 375 ALA A C 1
ATOM 2922 O O . ALA A 1 375 ? 27.101 8.750 -25.715 1.00 96.88 375 ALA A O 1
ATOM 2923 N N . SER A 1 376 ? 28.600 8.050 -27.240 1.00 95.81 376 SER A N 1
ATOM 2924 C CA . SER A 1 376 ? 27.636 7.346 -28.090 1.00 95.81 376 SER A CA 1
ATOM 2925 C C . SER A 1 376 ? 26.909 6.231 -27.342 1.00 95.81 376 SER A C 1
ATOM 2927 O O . SER A 1 376 ? 27.528 5.482 -26.584 1.00 95.81 376 SER A O 1
ATOM 2929 N N . LEU A 1 377 ? 25.616 6.099 -27.623 1.00 97.31 377 LEU A N 1
ATOM 2930 C CA . LEU A 1 377 ? 24.760 5.036 -27.111 1.00 97.31 377 LEU A CA 1
ATOM 2931 C C . LEU A 1 377 ? 24.332 4.114 -28.247 1.00 97.31 377 LEU A C 1
ATOM 2933 O O . LEU A 1 377 ? 24.199 4.542 -29.396 1.00 97.31 377 LEU A O 1
ATOM 2937 N N . SER A 1 378 ? 24.138 2.841 -27.914 1.00 96.81 378 SER A N 1
ATOM 2938 C CA . SER A 1 378 ? 23.498 1.909 -28.841 1.00 96.81 378 SER A CA 1
ATOM 2939 C C . SER A 1 378 ? 21.989 2.171 -28.847 1.00 96.81 378 SER A C 1
ATOM 2941 O O . SER A 1 378 ? 21.459 2.588 -27.817 1.00 96.81 378 SER A O 1
ATOM 2943 N N . PRO A 1 379 ? 21.288 1.942 -29.970 1.00 97.00 379 PRO A N 1
ATOM 2944 C CA . PRO A 1 379 ? 19.832 1.946 -29.969 1.00 97.00 379 PRO A CA 1
ATOM 2945 C C . PRO A 1 379 ? 19.284 0.928 -28.966 1.00 97.00 379 PRO A C 1
ATOM 2947 O O . PRO A 1 379 ? 19.878 -0.138 -28.791 1.00 97.00 379 PRO A O 1
ATOM 2950 N N . VAL A 1 380 ? 18.150 1.246 -28.347 1.00 96.12 380 VAL A N 1
ATOM 2951 C CA . VAL A 1 380 ? 17.417 0.319 -27.476 1.00 96.12 380 VAL A CA 1
ATOM 2952 C C . VAL A 1 380 ? 16.140 -0.131 -28.172 1.00 96.12 380 VAL A C 1
ATOM 2954 O O . VAL A 1 380 ? 15.478 0.661 -28.844 1.00 96.12 380 VAL A O 1
ATOM 2957 N N . THR A 1 381 ? 15.804 -1.407 -28.020 1.00 95.50 381 THR A N 1
ATOM 2958 C CA . THR A 1 381 ? 14.620 -2.014 -28.633 1.00 95.50 381 THR A CA 1
ATOM 2959 C C . THR A 1 381 ? 13.595 -2.327 -27.565 1.00 95.50 381 THR A C 1
ATOM 2961 O O . THR A 1 381 ? 13.880 -3.149 -26.704 1.00 95.50 381 THR A O 1
ATOM 2964 N N . LEU A 1 382 ? 12.421 -1.711 -27.634 1.00 96.56 382 LEU A N 1
ATOM 2965 C CA . LEU A 1 382 ? 11.325 -1.841 -26.677 1.00 96.56 382 LEU A CA 1
ATOM 2966 C C . LEU A 1 382 ? 10.148 -2.615 -27.287 1.00 96.56 382 LEU A C 1
ATOM 2968 O O . LEU A 1 382 ? 10.015 -2.681 -28.509 1.00 96.56 382 LEU A O 1
ATOM 2972 N N . ALA A 1 383 ? 9.269 -3.158 -26.451 1.00 96.38 383 ALA A N 1
ATOM 2973 C CA . ALA A 1 383 ? 7.917 -3.506 -26.886 1.00 96.38 383 ALA A CA 1
ATOM 2974 C C . ALA A 1 383 ? 7.068 -2.228 -26.990 1.00 96.38 383 ALA A C 1
ATOM 2976 O O . ALA A 1 383 ? 7.286 -1.274 -26.241 1.00 96.38 383 ALA A O 1
ATOM 2977 N N . LYS A 1 384 ? 6.074 -2.202 -27.886 1.00 94.12 384 LYS A N 1
ATOM 2978 C CA . LYS A 1 384 ? 5.095 -1.099 -27.927 1.00 94.12 384 LYS A CA 1
ATOM 2979 C C . LYS A 1 384 ? 4.441 -0.917 -26.553 1.00 94.12 384 LYS A C 1
ATOM 2981 O O . LYS A 1 384 ? 4.017 -1.897 -25.939 1.00 94.12 384 LYS A O 1
ATOM 2986 N N . GLY A 1 385 ? 4.385 0.325 -26.084 1.00 92.06 385 GLY A N 1
ATOM 2987 C CA . GLY A 1 385 ? 3.834 0.688 -24.779 1.00 92.06 385 GLY A CA 1
ATOM 2988 C C . GLY A 1 385 ? 4.840 0.651 -23.618 1.00 92.06 385 GLY A C 1
ATOM 2989 O O . GLY A 1 385 ? 4.541 1.166 -22.543 1.00 92.06 385 GLY A O 1
ATOM 2990 N N . GLU A 1 386 ? 6.048 0.102 -23.803 1.00 96.00 386 GLU A N 1
ATOM 2991 C CA . GLU A 1 386 ? 7.126 0.245 -22.814 1.00 96.00 386 GLU A CA 1
ATOM 2992 C C . GLU A 1 386 ? 7.686 1.675 -22.815 1.00 96.00 386 GLU A C 1
ATOM 2994 O O . GLU A 1 386 ? 7.611 2.403 -23.805 1.00 96.00 386 GLU A O 1
ATOM 2999 N N . SER A 1 387 ? 8.302 2.072 -21.703 1.00 96.06 387 SER A N 1
ATOM 3000 C CA . SER A 1 387 ? 8.975 3.365 -21.558 1.00 96.06 387 SER A CA 1
ATOM 3001 C C . SER A 1 387 ? 10.487 3.188 -21.399 1.00 96.06 387 SER A C 1
ATOM 3003 O O . SER A 1 387 ? 10.974 2.084 -21.131 1.00 96.06 387 SER A O 1
ATOM 3005 N N . LEU A 1 388 ? 11.260 4.274 -21.513 1.00 96.00 388 LEU A N 1
ATOM 3006 C CA . LEU A 1 388 ? 12.713 4.212 -21.298 1.00 96.00 388 LEU A CA 1
ATOM 3007 C C . LEU A 1 388 ? 13.089 3.800 -19.871 1.00 96.00 388 LEU A C 1
ATOM 3009 O O . LEU A 1 388 ? 14.203 3.325 -19.657 1.00 96.00 388 LEU A O 1
ATOM 3013 N N . LEU A 1 389 ? 12.183 3.949 -18.899 1.00 95.62 389 LEU A N 1
ATOM 3014 C CA . LEU A 1 389 ? 12.450 3.557 -17.515 1.00 95.62 389 LEU A CA 1
ATOM 3015 C C . LEU A 1 389 ? 12.650 2.049 -17.338 1.00 95.62 389 LEU A C 1
ATOM 3017 O O . LEU A 1 389 ? 13.264 1.656 -16.352 1.00 95.62 389 LEU A O 1
ATOM 3021 N N . THR A 1 390 ? 12.214 1.232 -18.297 1.00 94.81 390 THR A N 1
ATOM 3022 C CA . THR A 1 390 ? 12.456 -0.220 -18.331 1.00 94.81 390 THR A CA 1
ATOM 3023 C C . THR A 1 390 ? 13.918 -0.590 -18.598 1.00 94.81 390 THR A C 1
ATOM 3025 O O . THR A 1 390 ? 14.340 -1.714 -18.332 1.00 94.81 390 THR A O 1
ATOM 3028 N N . ARG A 1 391 ? 14.717 0.346 -19.128 1.00 93.12 391 ARG A N 1
ATOM 3029 C CA . ARG A 1 391 ? 16.109 0.100 -19.528 1.00 93.12 391 ARG A CA 1
ATOM 3030 C C . ARG A 1 391 ? 17.092 0.582 -18.484 1.00 93.12 391 ARG A C 1
ATOM 3032 O O . ARG A 1 391 ? 16.885 1.674 -17.973 1.00 93.12 391 ARG A O 1
ATOM 3039 N N . PRO A 1 392 ? 18.209 -0.128 -18.244 1.00 91.31 392 PRO A N 1
ATOM 3040 C CA . PRO A 1 392 ? 19.256 0.340 -17.346 1.00 91.31 392 PRO A CA 1
ATOM 3041 C C . PRO A 1 392 ? 19.762 1.745 -17.701 1.00 91.31 392 PRO A C 1
ATOM 3043 O O . PRO A 1 392 ? 20.029 2.043 -18.863 1.00 91.31 392 PRO A O 1
ATOM 3046 N N . VAL A 1 393 ? 20.032 2.577 -16.686 1.00 90.88 393 VAL A N 1
ATOM 3047 C CA . VAL A 1 393 ? 20.517 3.962 -16.858 1.00 90.88 393 VAL A CA 1
ATOM 3048 C C . VAL A 1 393 ? 21.738 4.019 -17.774 1.00 90.88 393 VAL A C 1
ATOM 3050 O O . VAL A 1 393 ? 21.884 4.945 -18.562 1.00 90.88 393 VAL A O 1
ATOM 3053 N N . SER A 1 394 ? 22.617 3.017 -17.706 1.00 91.19 394 SER A N 1
ATOM 3054 C CA . SER A 1 394 ? 23.812 2.926 -18.551 1.00 91.19 394 SER A CA 1
ATOM 3055 C C . SER A 1 394 ? 23.533 2.837 -20.054 1.00 91.19 394 SER A C 1
ATOM 3057 O O . SER A 1 394 ? 24.439 3.123 -20.830 1.00 91.19 394 SER A O 1
ATOM 3059 N N . GLU A 1 395 ? 22.328 2.442 -20.462 1.00 93.38 395 GLU A N 1
ATOM 3060 C CA . GLU A 1 395 ? 21.914 2.338 -21.867 1.00 93.38 395 GLU A CA 1
ATOM 3061 C C . GLU A 1 395 ? 21.243 3.615 -22.380 1.00 93.38 395 GLU A C 1
ATOM 3063 O O . GLU A 1 395 ? 21.254 3.871 -23.580 1.00 93.38 395 GLU A O 1
ATOM 3068 N N . ILE A 1 396 ? 20.703 4.436 -21.475 1.00 94.81 396 ILE A N 1
ATOM 3069 C CA . ILE A 1 396 ? 19.881 5.610 -21.807 1.00 94.81 396 ILE A CA 1
ATOM 3070 C C . ILE A 1 396 ? 20.497 6.937 -21.337 1.00 94.81 396 ILE A C 1
ATOM 3072 O O . ILE A 1 396 ? 19.866 7.983 -21.451 1.00 94.81 396 ILE A O 1
ATOM 3076 N N . TYR A 1 397 ? 21.716 6.923 -20.794 1.00 94.88 397 TYR A N 1
ATOM 3077 C CA . TYR A 1 397 ? 22.417 8.108 -20.290 1.00 94.88 397 TYR A CA 1
ATOM 3078 C C . TYR A 1 397 ? 23.700 8.379 -21.078 1.00 94.88 397 TYR A C 1
ATOM 3080 O O . TYR A 1 397 ? 24.564 7.511 -21.195 1.00 94.88 397 TYR A O 1
ATOM 3088 N N . THR A 1 398 ? 23.882 9.618 -21.540 1.00 96.19 398 THR A N 1
ATOM 3089 C CA . THR A 1 398 ? 25.127 10.076 -22.174 1.00 96.19 398 THR A CA 1
ATOM 3090 C C . THR A 1 398 ? 25.838 11.127 -21.320 1.00 96.19 398 THR A C 1
ATOM 3092 O O . THR A 1 398 ? 25.260 11.749 -20.434 1.00 96.19 398 THR A O 1
ATOM 3095 N N . SER A 1 399 ? 27.133 11.325 -21.558 1.00 95.06 399 SER A N 1
ATOM 3096 C CA . SER A 1 399 ? 27.916 12.360 -20.878 1.00 95.06 399 SER A CA 1
ATOM 3097 C C . SER A 1 399 ? 28.897 13.030 -21.827 1.00 95.06 399 SER A C 1
ATOM 3099 O O . SER A 1 399 ? 29.425 12.394 -22.742 1.00 95.06 399 SER A O 1
ATOM 3101 N N . GLN A 1 400 ? 29.151 14.315 -21.582 1.00 95.38 400 GLN A N 1
ATOM 3102 C CA . GLN A 1 400 ? 30.076 15.138 -22.350 1.00 95.38 400 GLN A CA 1
ATOM 3103 C C . GLN A 1 400 ? 30.866 16.054 -21.408 1.00 95.38 400 GLN A C 1
ATOM 3105 O O . GLN A 1 400 ? 30.308 16.679 -20.508 1.00 95.38 400 GLN A O 1
ATOM 3110 N N . GLU A 1 401 ? 32.184 16.131 -21.597 1.00 95.06 401 GLU A N 1
ATOM 3111 C CA . GLU A 1 401 ? 33.047 16.964 -20.755 1.00 95.06 401 GLU A CA 1
ATOM 3112 C C . GLU A 1 401 ? 32.684 18.451 -20.884 1.00 95.06 401 GLU A C 1
ATOM 3114 O O . GLU A 1 401 ? 32.592 18.981 -21.989 1.00 95.06 401 GLU A O 1
ATOM 3119 N N . GLY A 1 402 ? 32.504 19.128 -19.746 1.00 95.06 402 GLY A N 1
ATOM 3120 C CA . GLY A 1 402 ? 32.119 20.543 -19.693 1.00 95.06 402 GLY A CA 1
ATOM 3121 C C . GLY A 1 402 ? 30.612 20.800 -19.795 1.00 95.06 402 GLY A C 1
ATOM 3122 O O . GLY A 1 402 ? 30.204 21.955 -19.696 1.00 95.06 402 GLY A O 1
ATOM 3123 N N . TYR A 1 403 ? 29.800 19.749 -19.935 1.00 93.50 403 TYR A N 1
ATOM 3124 C CA . TYR A 1 403 ? 28.344 19.822 -20.030 1.00 93.50 403 TYR A CA 1
ATOM 3125 C C . TYR A 1 403 ? 27.688 18.975 -18.936 1.00 93.50 403 TYR A C 1
ATOM 3127 O O . TYR A 1 403 ? 28.277 18.026 -18.415 1.00 93.50 403 TYR A O 1
ATOM 3135 N N . THR A 1 404 ? 26.460 19.339 -18.575 1.00 93.62 404 THR A N 1
ATOM 3136 C CA . THR A 1 404 ? 25.582 18.516 -17.737 1.00 93.62 404 THR A CA 1
ATOM 3137 C C . THR A 1 404 ? 24.487 17.989 -18.638 1.00 93.62 404 THR A C 1
ATOM 3139 O O . THR A 1 404 ? 23.876 18.784 -19.341 1.00 93.62 404 THR A O 1
ATOM 3142 N N . PHE A 1 405 ? 24.266 16.678 -18.627 1.00 95.06 405 PHE A N 1
ATOM 3143 C CA . PHE A 1 405 ? 23.172 16.079 -19.378 1.00 95.06 405 PHE A CA 1
ATOM 3144 C C . PHE A 1 405 ? 21.840 16.506 -18.755 1.00 95.06 405 PHE A C 1
ATOM 3146 O O . PHE A 1 405 ? 21.583 16.198 -17.590 1.00 95.06 405 PHE A O 1
ATOM 3153 N N . GLY A 1 406 ? 21.042 17.258 -19.509 1.00 92.31 406 GLY A N 1
ATOM 3154 C CA . GLY A 1 406 ? 19.755 17.790 -19.071 1.00 92.31 406 GLY A CA 1
ATOM 3155 C C . GLY A 1 406 ? 18.570 16.888 -19.413 1.00 92.31 406 GLY A C 1
ATOM 3156 O O . GLY A 1 406 ? 17.500 17.061 -18.836 1.00 92.31 406 GLY A O 1
ATOM 3157 N N . GLY A 1 407 ? 18.756 15.913 -20.307 1.00 95.12 407 GLY A N 1
ATOM 3158 C CA . GLY A 1 407 ? 17.740 14.932 -20.678 1.00 95.12 407 GLY A CA 1
ATOM 3159 C C . GLY A 1 407 ? 17.680 14.669 -22.179 1.00 95.12 407 GLY A C 1
ATOM 3160 O O . GLY A 1 407 ? 18.608 14.984 -22.925 1.00 95.12 407 GLY A O 1
ATOM 3161 N N . TRP A 1 408 ? 16.571 14.071 -22.604 1.00 97.81 408 TRP A N 1
ATOM 3162 C CA . TRP A 1 408 ? 16.287 13.763 -24.001 1.00 97.81 408 TRP A CA 1
ATOM 3163 C C . TRP A 1 408 ? 15.172 14.657 -24.537 1.00 97.81 408 TRP A C 1
ATOM 3165 O O . TRP A 1 408 ? 14.225 14.972 -23.819 1.00 97.81 408 TRP A O 1
ATOM 3175 N N . CYS A 1 409 ? 15.264 15.017 -25.811 1.00 97.31 409 CYS A N 1
ATOM 3176 C CA . CYS A 1 409 ? 14.261 15.779 -26.543 1.00 97.31 409 CYS A CA 1
ATOM 3177 C C . CYS A 1 409 ? 13.816 15.035 -27.803 1.00 97.31 409 CYS A C 1
ATOM 3179 O O . CYS A 1 409 ? 14.582 14.257 -28.374 1.00 97.31 409 CYS A O 1
ATOM 3181 N N . LEU A 1 410 ? 12.589 15.304 -28.253 1.00 97.06 410 LEU A N 1
ATOM 3182 C CA . LEU A 1 410 ? 12.014 14.724 -29.474 1.00 97.06 410 LEU A CA 1
ATOM 3183 C C . LEU A 1 410 ? 12.546 15.387 -30.753 1.00 97.06 410 LEU A C 1
ATOM 3185 O O . LEU A 1 410 ? 12.484 14.809 -31.839 1.00 97.06 410 LEU A O 1
ATOM 3189 N N . ASP A 1 411 ? 13.110 16.588 -30.630 1.00 97.06 411 ASP A N 1
ATOM 3190 C CA . ASP A 1 411 ? 13.672 17.342 -31.740 1.00 97.06 411 ASP A CA 1
ATOM 3191 C C . ASP A 1 411 ? 15.092 17.843 -31.443 1.00 97.06 411 ASP A C 1
ATOM 3193 O O . ASP A 1 411 ? 15.476 18.097 -30.302 1.00 97.06 411 ASP A O 1
ATOM 3197 N N . LYS A 1 412 ? 15.878 18.033 -32.505 1.00 96.12 412 LYS A N 1
ATOM 3198 C CA . LYS A 1 412 ? 17.289 18.435 -32.418 1.00 96.12 412 LYS A CA 1
ATOM 3199 C C . LYS A 1 412 ? 17.514 19.838 -31.847 1.00 96.12 412 LYS A C 1
ATOM 3201 O O . LYS A 1 412 ? 18.618 20.135 -31.393 1.00 96.12 412 LYS A O 1
ATOM 3206 N N . ALA A 1 413 ? 16.524 20.723 -31.940 1.00 94.75 413 ALA A N 1
ATOM 3207 C CA . ALA A 1 413 ? 16.594 22.052 -31.346 1.00 94.75 413 ALA A CA 1
ATOM 3208 C C . ALA A 1 413 ? 16.188 22.043 -29.861 1.00 94.75 413 ALA A C 1
ATOM 3210 O O . ALA A 1 413 ? 16.268 23.094 -29.223 1.00 94.75 413 ALA A O 1
ATOM 3211 N N . CYS A 1 414 ? 15.805 20.878 -29.321 1.00 93.00 414 CYS A N 1
ATOM 3212 C CA . CYS A 1 414 ? 15.369 20.671 -27.945 1.00 93.00 414 CYS A CA 1
ATOM 3213 C C . CYS A 1 414 ? 14.220 21.608 -27.547 1.00 93.00 414 CYS A C 1
ATOM 3215 O O . CYS A 1 414 ? 14.220 22.195 -26.466 1.00 93.00 414 CYS A O 1
ATOM 3217 N N . THR A 1 415 ? 13.250 21.781 -28.448 1.00 95.69 415 THR A N 1
ATOM 3218 C CA . THR A 1 415 ? 12.029 22.554 -28.182 1.00 95.69 415 THR A CA 1
ATOM 3219 C C . THR A 1 415 ? 10.961 21.733 -27.465 1.00 95.69 415 THR A C 1
ATOM 3221 O O . THR A 1 415 ? 10.139 22.306 -26.754 1.00 95.69 415 THR A O 1
ATOM 3224 N N . GLU A 1 416 ? 11.011 20.408 -27.605 1.00 96.00 416 GLU A N 1
ATOM 3225 C CA . GLU A 1 416 ? 10.101 19.459 -26.970 1.00 96.00 416 GLU A CA 1
ATOM 3226 C C . GLU A 1 416 ? 10.889 18.410 -26.166 1.00 96.00 416 GLU A C 1
ATOM 3228 O O . GLU A 1 416 ? 11.668 17.626 -26.716 1.00 96.00 416 GLU A O 1
ATOM 3233 N N . GLY A 1 417 ? 10.718 18.419 -24.841 1.00 96.19 417 GLY A N 1
ATOM 3234 C CA . GLY A 1 417 ? 11.333 17.445 -23.935 1.00 96.19 417 GLY A CA 1
ATOM 3235 C C . GLY A 1 417 ? 10.644 16.083 -24.003 1.00 96.19 417 GLY A C 1
ATOM 3236 O O . GLY A 1 417 ? 9.432 16.004 -24.169 1.00 96.19 417 GLY A O 1
ATOM 3237 N N . PHE A 1 418 ? 11.415 15.010 -23.845 1.00 96.12 418 PHE A N 1
ATOM 3238 C CA . PHE A 1 418 ? 10.900 13.647 -23.767 1.00 96.12 418 PHE A CA 1
ATOM 3239 C C . PHE A 1 418 ? 10.772 13.204 -22.306 1.00 96.12 418 PHE A C 1
ATOM 3241 O O . PHE A 1 418 ? 11.739 13.266 -21.541 1.00 96.12 418 PHE A O 1
ATOM 3248 N N . SER A 1 419 ? 9.591 12.716 -21.923 1.00 96.06 419 SER A N 1
ATOM 3249 C CA . SER A 1 419 ? 9.385 12.111 -20.607 1.00 96.06 419 SER A CA 1
ATOM 3250 C C . SER A 1 419 ? 9.814 10.645 -20.615 1.00 96.06 419 SER A C 1
ATOM 3252 O O . SER A 1 419 ? 9.309 9.851 -21.402 1.00 96.06 419 SER A O 1
ATOM 3254 N N . TYR A 1 420 ? 10.694 10.251 -19.692 1.00 94.88 420 TYR A N 1
ATOM 3255 C CA . TYR A 1 420 ? 11.170 8.865 -19.589 1.00 94.88 420 TYR A CA 1
ATOM 3256 C C . TYR A 1 420 ? 10.058 7.860 -19.273 1.00 94.88 420 TYR A C 1
ATOM 3258 O O . TYR A 1 420 ? 10.207 6.691 -19.620 1.00 94.88 420 TYR A O 1
ATOM 3266 N N . SER A 1 421 ? 8.979 8.305 -18.620 1.00 93.75 421 SER A N 1
ATOM 3267 C CA . SER A 1 421 ? 7.816 7.479 -18.281 1.00 93.75 421 SER A CA 1
ATOM 3268 C C . SER A 1 421 ? 6.797 7.365 -19.414 1.00 93.75 421 SER A C 1
ATOM 3270 O O . SER A 1 421 ? 5.877 6.558 -19.310 1.00 93.75 421 SER A O 1
ATOM 3272 N N . GLN A 1 422 ? 6.942 8.144 -20.491 1.00 94.06 422 GLN A N 1
ATOM 3273 C CA . GLN A 1 422 ? 6.017 8.095 -21.616 1.00 94.06 422 GLN A CA 1
ATOM 3274 C C . GLN A 1 422 ? 6.122 6.738 -22.342 1.00 94.06 422 GLN A C 1
ATOM 3276 O O . GLN A 1 422 ? 7.236 6.330 -22.690 1.00 94.06 422 GLN A O 1
ATOM 3281 N N . PRO A 1 423 ? 4.991 6.062 -22.618 1.00 95.06 423 PRO A N 1
ATOM 3282 C CA . PRO A 1 423 ? 4.959 4.881 -23.475 1.00 95.06 423 PRO A CA 1
ATOM 3283 C C . PRO A 1 423 ? 5.468 5.183 -24.890 1.00 95.06 423 PRO A C 1
ATOM 3285 O O . PRO A 1 423 ? 5.112 6.200 -25.495 1.00 95.06 423 PRO A O 1
ATOM 3288 N N . VAL A 1 424 ? 6.298 4.295 -25.432 1.00 96.44 424 VAL A N 1
ATOM 3289 C CA . VAL A 1 424 ? 6.840 4.393 -26.789 1.00 96.44 424 VAL A CA 1
ATOM 3290 C C . VAL A 1 424 ? 6.038 3.484 -27.720 1.00 96.44 424 VAL A C 1
ATOM 3292 O O . VAL A 1 424 ? 6.073 2.262 -27.605 1.00 96.44 424 VAL A O 1
ATOM 3295 N N . GLU A 1 425 ? 5.324 4.090 -28.669 1.00 95.50 425 GLU A N 1
ATOM 3296 C CA . GLU A 1 425 ? 4.434 3.380 -29.607 1.00 95.50 425 GLU A CA 1
ATOM 3297 C C . GLU A 1 425 ? 5.065 3.118 -30.984 1.00 95.50 425 GLU A C 1
ATOM 3299 O O . GLU A 1 425 ? 4.527 2.368 -31.801 1.00 95.50 425 GLU A O 1
ATOM 3304 N N . GLY A 1 426 ? 6.212 3.737 -31.268 1.00 97.00 426 GLY A N 1
ATOM 3305 C CA . GLY A 1 426 ? 6.892 3.630 -32.554 1.00 97.00 426 GLY A CA 1
ATOM 3306 C C . GLY A 1 426 ? 8.348 4.074 -32.493 1.00 97.00 426 GLY A C 1
ATOM 3307 O O . GLY A 1 426 ? 8.793 4.663 -31.507 1.00 97.00 426 GLY A O 1
ATOM 3308 N N . ASP A 1 427 ? 9.078 3.792 -33.571 1.00 98.31 427 ASP A N 1
ATOM 3309 C CA . ASP A 1 427 ? 10.481 4.178 -33.711 1.00 98.31 427 ASP A CA 1
ATOM 3310 C C . ASP A 1 427 ? 10.660 5.692 -33.592 1.00 98.31 427 ASP A C 1
ATOM 3312 O O . ASP A 1 427 ? 9.933 6.472 -34.217 1.00 98.31 427 ASP A O 1
ATOM 3316 N N . LEU A 1 428 ? 11.673 6.117 -32.837 1.00 97.62 428 LEU A N 1
ATOM 3317 C CA . LEU A 1 428 ? 11.987 7.534 -32.681 1.00 97.62 428 LEU A CA 1
ATOM 3318 C C . LEU A 1 428 ? 13.477 7.781 -32.433 1.00 97.62 428 LEU A C 1
ATOM 3320 O O . LEU A 1 428 ? 14.244 6.892 -32.047 1.00 97.62 428 LEU A O 1
ATOM 3324 N N . THR A 1 429 ? 13.893 9.023 -32.667 1.00 98.31 429 THR A N 1
ATOM 3325 C CA . THR A 1 429 ? 15.238 9.504 -32.344 1.00 98.31 429 THR A CA 1
ATOM 3326 C C . THR A 1 429 ? 15.147 10.556 -31.255 1.00 98.31 429 THR A C 1
ATOM 3328 O O . THR A 1 429 ? 14.448 11.551 -31.422 1.00 98.31 429 THR A O 1
ATOM 3331 N N . LEU A 1 430 ? 15.885 10.344 -30.169 1.00 98.31 430 LEU A N 1
ATOM 3332 C CA . LEU A 1 430 ? 16.028 11.288 -29.072 1.00 98.31 430 LEU A CA 1
ATOM 3333 C C . LEU A 1 430 ? 17.333 12.064 -29.188 1.00 98.31 430 LEU A C 1
ATOM 3335 O O . LEU A 1 430 ? 18.380 11.497 -29.502 1.00 98.31 430 LEU A O 1
ATOM 3339 N N . TYR A 1 431 ? 17.270 13.357 -28.892 1.00 98.12 431 TYR A N 1
ATOM 3340 C CA . TYR A 1 431 ? 18.395 14.285 -28.963 1.00 98.12 431 TYR A CA 1
ATOM 3341 C C . TYR A 1 431 ? 18.792 14.730 -27.557 1.00 98.12 431 TYR A C 1
ATOM 3343 O O . TYR A 1 431 ? 17.928 15.095 -26.763 1.00 98.12 431 TYR A O 1
ATOM 3351 N N . ALA A 1 432 ? 20.082 14.663 -27.228 1.00 97.12 432 ALA A N 1
ATOM 3352 C CA . ALA A 1 432 ? 20.570 15.062 -25.908 1.00 97.12 432 ALA A CA 1
ATOM 3353 C C . ALA A 1 432 ? 20.504 16.589 -25.720 1.00 97.12 432 ALA A C 1
ATOM 3355 O O . ALA A 1 432 ? 20.912 17.333 -26.617 1.00 97.12 432 ALA A O 1
ATOM 3356 N N . PHE A 1 433 ? 20.036 17.028 -24.547 1.00 90.75 433 PHE A N 1
ATOM 3357 C CA . PHE A 1 433 ? 20.013 18.427 -24.102 1.00 90.75 433 PHE A CA 1
ATOM 3358 C C . PHE A 1 433 ? 21.156 18.749 -23.133 1.00 90.75 433 PHE A C 1
ATOM 3360 O O . PHE A 1 433 ? 21.388 17.946 -22.191 1.00 90.75 433 PHE A O 1
#

Secondary structure (DSSP, 8-state):
-HHHHHHHHHHHHHHHHHHHTTS--SS-SS---------------PPPPP-PPPTT--BTTTHHHHHHHHTT--GGGGTT---SSHHHHHHHHHHHTTS--GGGS-S-TTSBPPHHHHHHHHHHH-SEEE-SHHHHHH-----TT-EEEE--SEEEEES-EEEEEEEES-SEEEEEEEEEEEEEEES-SEEEEEEEEEEEEEEEE-TT-EEEEEE-TT-EEEEEEEEESSEEEEEESSEEEEEEE-S--SEEEEESSEEEEE-SSS-EEEE-TTS-EEEEPTT-EEEE----EEEEEEETTEEEEEEEEPTTPBP---S-----TT-EEEEEESSTT--SBPPTT-B-SS-EEEEEEEE-GGGEEEEEEE-TTSS----EEEETT--GGGS-HHHH----TT-----EESSTT--SBPPTTS---S-EEEEE-